Protein AF-0000000084582524 (afdb_homodimer)

Sequence (706 aa):
MPAQVPTTMRAAVYRPGHFNLAIENNFPVPEPGPGQVLLKVAACGVCHSDVLWLTNAMIDDRTYIFGHEVVGYPAKIGPDVKGIREGRLYSVHAITPCVQGTVALPLIEQAVGLGRNGGYAEYVLVEAPQLIPVPDGISPEVASVAADALTTAFNAVHNIAGIRPGTNKRVLIYGVGGLGHLALQIAKSYGATVFAVDYRRVARELAVKLGAERAFSLSEITSETSKAVPFTVDVVIDFVVNEQSFTLDKAMTRANADSFTTSPSKIVLTGASAENLPLNSSELITYKTHVLSTCYGSVDDMKSALQLLASGAVKPVVHTVPLEAVDQAINDLRASAIVGRRVVVPQLKQHHSMPAQVPTTMRAAVYRPGHFNLAIENNFPVPEPGPGQVLLKVAACGVCHSDVLWLTNAMIDDRTYIFGHEVVGYPAKIGPDVKGIREGRLYSVHAITPCVQGTVALPLIEQAVGLGRNGGYAEYVLVEAPQLIPVPDGISPEVASVAADALTTAFNAVHNIAGIRPGTNKRVLIYGVGGLGHLALQIAKSYGATVFAVDYRRVARELAVKLGAERAFSLSEITSETSKAVPFTVDVVIDFVVNEQSFTLDKAMTRANADSFTTSPSKIVLTGASAENLPLNSSELITYKTHVLSTCYGSVDDMKSALQLLASGAVKPVVHTVPLEAVDQAINDLRASAIVGRRVVVPQLKQHHS

Foldseek 3Di:
DLPDDDQFWWFFKDAFPALGTDTDGGHGDDDDEPQKFKWQWQKFWDDLVNNVVSVVPDGDHDMAGATQLTKGFTSDDYPPQPDHDGPFIWTFQFFAVPPPPPPPDDRQCVTARRVYHHRLIRMDMGGNVRTHTFDPPDHSQRLSCLNFQLLFLLCLQPPFQPQAAPDAFEEEEEDQAQNRLNNLLVNVRSPYQYEYEDQDPVSQVSSVVSPHPGYDYLVRQVVQLPDPDHAATQEYEHQADDQSVLVSRLSRQQPCLVDPPDQGREYEYEHDDPHDHDDDPVSCVNSVYYYHYDGGHDPVSSVVSSVCVVVVSGDFDEDEDESVCSRVVNVCVVVVNDHHIYMYGPPDDPPPD/DLPDDDQFWWFFKDAFPALGTDTDGGHGQDDDAPQKFKWQWQKFWDDLVNNVVSVVPDGDHDMAGATQLTKGFTSDDYPPQPDHDGPFIWTFQFFAVPPPPPPPDDRQCVTARRVYHHRLIRMDMDGNVRTHTFDPPDHSQRLSCLSFQLLFLLCLQPPFQPQAAPDAFEEEEEDQAQNRLNNLLVNVNSPYQYEYEDQDPVSQVSSVVSPHPGYDYLVRQVVQLPDPDHAATQEYEHQADDQSVLVSRLSRQQPCLVDPPDQGREYEYEHDDPHDHDDDPVSCVNSVYYYHYDGGHDPVSSVVSSVCVVVVSGDFDEDEDESVCSRVVNVCVVVVNDHHIYMYGPPDDPPPD

InterPro domains:
  IPR002328 Alcohol dehydrogenase, zinc-type, conserved site [PS00059] (67-81)
  IPR009056 Cytochrome c-like domain [PS51007] (30-153)
  IPR011032 GroES-like superfamily [SSF50129] (12-167)
  IPR013149 Alcohol dehydrogenase-like, C-terminal [PF00107] (178-310)
  IPR013154 Alcohol dehydrogenase-like, N-terminal [PF08240] (33-136)
  IPR020843 Enoylreductase domain [SM00829] (17-344)
  IPR036291 NAD(P)-binding domain superfamily [SSF51735] (138-315)

Secondary structure (DSSP, 8-state):
---PPPSEEEEEEE-TT-SS-EEEEEEEPPPP-TTEEEEEEEEEE--HHHHHHHTTSS-----EE---EEEEEEEEE-TT--S--TT--EEE-SS-TT----TTS-GGGGEETBEE--SSBSEEEEEGGGEEEPPTT--HHHHGGGGTHHHHHHIIIIIIS---TT---EEEEE--STTHHHHHHHHHHHT-EEEEE-SSHHHHHHHHHTT-SEEE-HHHHHHHHHSSS----SEEEESS-SHHHHHHHHHHT-GGGG-SSSPPEEEEE-S---SPP---HHHHHHHTEEEEE--S--HHHHHHHHHHHHHTS----EEEE-GGGHHHHHHHHHTT--SSEEEE-TTS-----/---PPPSEEEEEEE-TT-SS-EEEEEEEPPPP-TTEEEEEEEEEE--HHHHHHHTTSS-----EE---EEEEEEEEE-TT--S--TT--EEE-SS-TT----TTS-GGGGEETBEE--SSBSEEEEEGGGEEEPPTT--HHHHGGGGTHHHHHHIIIIIIS---TT---EEEEE--STTHHHHHHHHHHTT-EEEEE-SSHHHHHHHHHTT-SEEE-HHHHHHHHHSSS----SEEEESS-SHHHHHHHHHHT-GGGG-SSSPPEEEEE-S---SPP---HHHHHHHTEEEEE--S--HHHHHHHHHHHHHTS----EEEE-GGGHHHHHHHHHTT--SSEEEE-TTS-----

Solvent-accessible surface area (backbone atoms only — not comparable to full-atom values): 35518 Å² total; per-residue (Å²): 120,84,78,76,81,61,68,50,30,46,30,33,32,40,44,64,92,40,78,57,59,44,79,36,70,72,38,73,50,81,79,49,47,77,38,18,28,22,25,36,35,52,12,14,28,63,55,70,66,57,52,48,56,36,66,62,75,48,91,56,89,59,70,36,25,32,29,37,12,21,14,24,29,54,69,44,76,16,53,88,58,74,94,76,56,74,84,42,52,26,25,29,48,32,58,59,80,82,55,67,52,57,96,84,52,46,39,73,58,58,7,35,19,36,71,30,52,15,29,39,19,44,52,34,72,43,50,54,90,26,55,40,77,54,65,84,91,60,50,47,67,64,45,5,37,26,24,33,44,37,8,23,24,44,32,45,44,38,67,70,66,58,52,46,76,75,36,80,48,36,34,32,35,31,31,48,34,57,39,30,56,47,32,50,21,52,44,42,71,20,46,29,49,32,34,36,33,29,84,48,66,71,38,29,53,48,42,40,74,61,60,29,77,44,54,30,41,62,69,52,48,54,53,40,42,66,40,97,75,46,47,57,33,44,30,36,43,27,51,52,47,45,53,67,55,45,54,51,50,55,55,27,25,47,65,43,25,62,39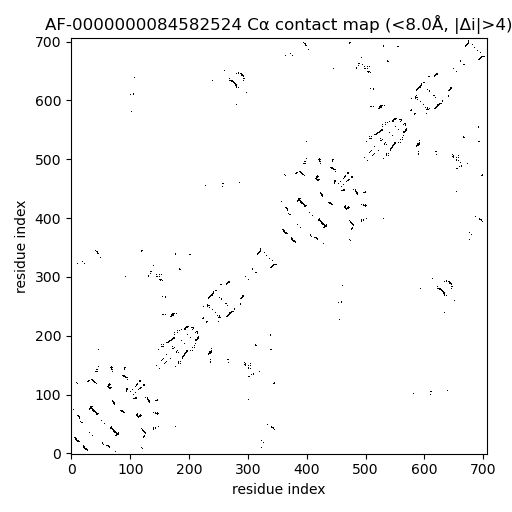,75,81,53,72,64,15,38,38,37,38,53,14,70,24,85,52,67,34,89,38,34,42,37,60,29,35,54,20,28,31,30,43,36,42,42,69,45,58,38,72,67,41,28,53,51,29,46,48,34,48,71,73,55,60,38,77,83,52,74,43,78,40,25,54,90,42,48,57,57,53,50,51,33,52,74,64,68,68,59,75,34,30,47,22,32,22,45,82,47,72,75,73,76,124,120,87,79,78,82,61,66,48,29,46,32,33,31,39,46,61,94,40,77,58,59,43,78,35,70,70,38,75,51,81,78,50,48,76,39,18,28,22,24,37,35,53,12,14,29,63,55,72,64,57,51,49,56,36,65,62,76,48,90,54,89,59,71,35,25,33,28,38,12,22,14,24,26,54,70,44,76,16,53,89,58,74,95,75,56,74,83,43,52,26,25,30,46,31,60,58,80,84,54,66,48,57,96,82,52,45,38,72,59,57,8,35,20,35,72,30,52,15,29,40,19,44,53,34,71,44,50,56,91,27,55,39,78,53,65,83,91,60,50,47,66,63,45,5,38,26,23,34,45,38,8,22,25,44,29,45,44,40,68,71,67,57,52,46,77,77,34,79,48,35,36,33,34,32,33,49,33,56,38,28,55,47,33,49,22,52,44,43,72,19,45,29,49,32,32,34,33,28,82,46,66,70,40,28,54,49,39,39,74,62,58,29,79,46,53,29,41,64,70,53,48,54,53,41,43,67,40,97,75,47,48,56,33,46,31,35,42,28,51,52,47,46,54,66,56,46,56,50,48,56,54,27,24,46,67,42,25,66,40,74,82,52,71,64,15,38,39,36,37,52,15,71,25,85,53,66,35,90,38,34,44,36,62,28,35,56,21,28,29,29,44,36,42,41,68,45,57,39,73,69,40,27,53,50,31,47,47,33,47,70,72,55,59,38,77,83,52,73,43,78,40,27,54,89,43,47,59,58,53,50,51,34,52,75,66,68,68,58,74,32,31,46,24,32,22,44,82,47,72,76,74,78,123

Organism: Pycnoporus cinnabarinus (NCBI:txid5643)

pLDDT: mean 91.73, std 12.26, range [32.84, 98.88]

Nearest PDB structures (foldseek):
  1llu-assembly1_A  TM=8.774E-01  e=6.018E-30  Pseudomonas aeruginosa
  6n7l-assembly2_H  TM=8.774E-01  e=7.231E-30  Elizabethkingia anophelis NUHP1
  1rjw-assembly1_D  TM=8.755E-01  e=2.046E-29  Geobacillus stearothermophilus
  4gkv-assembly1_C  TM=8.659E-01  e=1.541E-28  Escherichia coli K-12
  7vem-assembly1_B  TM=8.000E-01  e=8.860E-21  Phytophthora capsici LT1534

Radius of gyration: 29.4 Å; Cα contacts (8 Å, |Δi|>4): 1781; chains: 2; bounding box: 51×101×68 Å

Structure (mmCIF, N/CA/C/O backbone):
data_AF-0000000084582524-model_v1
#
loop_
_entity.id
_entity.type
_entity.pdbx_description
1 polymer 'Cytochrome c domain-containing protein'
#
loop_
_atom_site.group_PDB
_atom_site.id
_atom_site.type_symbol
_atom_site.label_atom_id
_atom_site.label_alt_id
_atom_site.label_comp_id
_atom_site.label_asym_id
_atom_site.label_entity_id
_atom_site.label_seq_id
_atom_site.pdbx_PDB_ins_code
_atom_site.Cartn_x
_atom_site.Cartn_y
_atom_site.Cartn_z
_atom_site.occupancy
_atom_site.B_iso_or_equiv
_atom_site.auth_seq_id
_atom_site.auth_comp_id
_atom_site.auth_asym_id
_atom_site.auth_atom_id
_atom_site.pdbx_PDB_model_num
ATOM 1 N N . MET A 1 1 ? -7.121 40.75 35.938 1 37 1 MET A N 1
ATOM 2 C CA . MET A 1 1 ? -8.406 40.375 35.344 1 37 1 MET A CA 1
ATOM 3 C C . MET A 1 1 ? -8.211 39.594 34.062 1 37 1 MET A C 1
ATOM 5 O O . MET A 1 1 ? -7.312 39.906 33.281 1 37 1 MET A O 1
ATOM 9 N N . PRO A 1 2 ? -8.641 38.281 34.062 1 50.59 2 PRO A N 1
ATOM 10 C CA . PRO A 1 2 ? -8.453 37.594 32.781 1 50.59 2 PRO A CA 1
ATOM 11 C C . PRO A 1 2 ? -8.82 38.469 31.594 1 50.59 2 PRO A C 1
ATOM 13 O O . PRO A 1 2 ? -9.742 39.281 31.672 1 50.59 2 PRO A O 1
ATOM 16 N N . ALA A 1 3 ? -7.812 38.938 30.875 1 61.31 3 ALA A N 1
ATOM 17 C CA . ALA A 1 3 ? -8.031 39.875 29.766 1 61.31 3 ALA A CA 1
ATOM 18 C C . ALA A 1 3 ? -9.344 39.562 29.047 1 61.31 3 ALA A C 1
ATOM 20 O O . ALA A 1 3 ? -9.672 38.406 28.812 1 61.31 3 ALA A O 1
ATOM 21 N N . GLN A 1 4 ? -10.266 40.438 29.062 1 84.44 4 GLN A N 1
ATOM 22 C CA . GLN A 1 4 ? -11.586 40.344 28.453 1 84.44 4 GLN A CA 1
ATOM 23 C C . GLN A 1 4 ? -11.492 40 26.969 1 84.44 4 GLN A C 1
ATOM 25 O O . GLN A 1 4 ? -10.695 40.594 26.25 1 84.44 4 GLN A O 1
ATOM 30 N N . VAL A 1 5 ? -12.117 38.906 26.531 1 93.56 5 VAL A N 1
ATOM 31 C CA . VAL A 1 5 ? -12.188 38.5 25.141 1 93.56 5 VAL A CA 1
ATOM 32 C C . VAL A 1 5 ? -12.922 39.594 24.328 1 93.56 5 VAL A C 1
ATOM 34 O O . VAL A 1 5 ? -14.047 39.969 24.656 1 93.56 5 VAL A O 1
ATOM 37 N N . PRO A 1 6 ? -12.266 40.156 23.391 1 96.06 6 PRO A N 1
ATOM 38 C CA . PRO A 1 6 ? -12.922 41.156 22.547 1 96.06 6 PRO A CA 1
ATOM 39 C C . PRO A 1 6 ? -14.07 40.594 21.734 1 96.06 6 PRO A C 1
ATOM 41 O O . PRO A 1 6 ? -14.227 39.375 21.641 1 96.06 6 PRO A O 1
ATOM 44 N N . THR A 1 7 ? -14.867 41.5 21.141 1 96.88 7 THR A N 1
ATOM 45 C CA . THR A 1 7 ? -16.016 41.062 20.328 1 96.88 7 THR A CA 1
ATOM 46 C C . THR A 1 7 ? -15.578 40.781 18.891 1 96.88 7 THR A C 1
ATOM 48 O O . THR A 1 7 ? -16.297 40.094 18.156 1 96.88 7 THR A O 1
ATOM 51 N N . THR A 1 8 ? -14.461 41.469 18.5 1 97.75 8 THR A N 1
ATOM 52 C CA . THR A 1 8 ? -13.914 41.219 17.172 1 97.75 8 THR A CA 1
ATOM 53 C C . THR A 1 8 ? -12.422 40.906 17.234 1 97.75 8 THR A C 1
ATOM 55 O O . THR A 1 8 ? -11.797 41.094 18.281 1 97.75 8 THR A O 1
ATOM 58 N N . MET A 1 9 ? -11.914 40.438 16.125 1 97.69 9 MET A N 1
ATOM 59 C CA . MET A 1 9 ? -10.508 40.031 16.062 1 97.69 9 MET A CA 1
ATOM 60 C C . MET A 1 9 ? -9.953 40.188 14.656 1 97.69 9 MET A C 1
ATOM 62 O O . MET A 1 9 ? -10.703 40.406 13.711 1 97.69 9 MET A O 1
ATOM 66 N N . ARG A 1 10 ? -8.617 40.125 14.578 1 97.25 10 ARG A N 1
ATOM 67 C CA . ARG A 1 10 ? -7.941 39.969 13.289 1 97.25 10 ARG A CA 1
ATOM 68 C C . ARG A 1 10 ? -7.965 38.5 12.844 1 97.25 10 ARG A C 1
ATOM 70 O O . ARG A 1 10 ? -7.801 37.594 13.664 1 97.25 10 ARG A O 1
ATOM 77 N N . ALA A 1 11 ? -8.219 38.312 11.555 1 98.12 11 ALA A N 1
ATOM 78 C CA . ALA A 1 11 ? -8.273 36.938 11.008 1 98.12 11 ALA A CA 1
ATOM 79 C C . ALA A 1 11 ? -7.895 36.938 9.531 1 98.12 11 ALA A C 1
ATOM 81 O O . ALA A 1 11 ? -8.117 37.906 8.82 1 98.12 11 ALA A O 1
ATOM 82 N N . ALA A 1 12 ? -7.211 35.938 9.102 1 98 12 ALA A N 1
ATOM 83 C CA . ALA A 1 12 ? -6.961 35.688 7.684 1 98 12 ALA A CA 1
ATOM 84 C C . ALA A 1 12 ? -8.031 34.781 7.082 1 98 12 ALA A C 1
ATOM 86 O O . ALA A 1 12 ? -8.062 33.594 7.352 1 98 12 ALA A O 1
ATOM 87 N N . VAL A 1 13 ? -8.852 35.344 6.184 1 96.75 13 VAL A N 1
ATOM 88 C CA . VAL A 1 13 ? -10.094 34.719 5.754 1 96.75 13 VAL A CA 1
ATOM 89 C C . VAL A 1 13 ? -9.961 34.25 4.301 1 96.75 13 VAL A C 1
ATOM 91 O O . VAL A 1 13 ? -9.531 35 3.438 1 96.75 13 VAL A O 1
ATOM 94 N N . TYR A 1 14 ? -10.297 32.969 4.133 1 93.88 14 TYR A N 1
ATOM 95 C CA . TYR A 1 14 ? -10.398 32.406 2.795 1 93.88 14 TYR A CA 1
ATOM 96 C C . TYR A 1 14 ? -11.734 32.75 2.15 1 93.88 14 TYR A C 1
ATOM 98 O O . TYR A 1 14 ? -12.789 32.594 2.766 1 93.88 14 TYR A O 1
ATOM 106 N N . ARG A 1 15 ? -11.688 33.25 0.995 1 88.94 15 ARG A N 1
ATOM 107 C CA . ARG A 1 15 ? -12.852 33.5 0.144 1 88.94 15 ARG A CA 1
ATOM 108 C C . ARG A 1 15 ? -12.703 32.781 -1.193 1 88.94 15 ARG A C 1
ATOM 110 O O . ARG A 1 15 ? -11.672 32.875 -1.856 1 88.94 15 ARG A O 1
ATOM 117 N N . PRO A 1 16 ? -13.781 32.062 -1.527 1 83.94 16 PRO A N 1
ATOM 118 C CA . PRO A 1 16 ? -13.695 31.281 -2.77 1 83.94 16 PRO A CA 1
ATOM 119 C C . PRO A 1 16 ? -13.266 32.125 -3.963 1 83.94 16 PRO A C 1
ATOM 121 O O . PRO A 1 16 ? -13.727 33.281 -4.109 1 83.94 16 PRO A O 1
ATOM 124 N N . GLY A 1 17 ? -12.344 31.547 -4.746 1 77.81 17 GLY A N 1
ATOM 125 C CA . GLY A 1 17 ? -11.93 32.188 -5.977 1 77.81 17 GLY A CA 1
ATOM 126 C C . GLY A 1 17 ? -10.711 33.094 -5.801 1 77.81 17 GLY A C 1
ATOM 127 O O . GLY A 1 17 ? -10.164 33.594 -6.777 1 77.81 17 GLY A O 1
ATOM 128 N N . HIS A 1 18 ? -10.273 33.281 -4.59 1 80.06 18 HIS A N 1
ATOM 129 C CA . HIS A 1 18 ? -9.117 34.125 -4.355 1 80.06 18 HIS A CA 1
ATOM 130 C C . HIS A 1 18 ? -7.859 33.281 -4.121 1 80.06 18 HIS A C 1
ATOM 132 O O . HIS A 1 18 ? -7.922 32.219 -3.527 1 80.06 18 HIS A O 1
ATOM 138 N N . PHE A 1 19 ? -6.738 33.875 -4.562 1 82.62 19 PHE A N 1
ATOM 139 C CA . PHE A 1 19 ? -5.457 33.188 -4.449 1 82.62 19 PHE A CA 1
ATOM 140 C C . PHE A 1 19 ? -4.758 33.531 -3.146 1 82.62 19 PHE A C 1
ATOM 142 O O . PHE A 1 19 ? -3.783 32.906 -2.756 1 82.62 19 PHE A O 1
ATOM 149 N N . ASN A 1 20 ? -5.262 34.562 -2.52 1 88.62 20 ASN A N 1
ATOM 150 C CA . ASN A 1 20 ? -4.723 35 -1.234 1 88.62 20 ASN A CA 1
ATOM 151 C C . ASN A 1 20 ? -5.816 35.094 -0.172 1 88.62 20 ASN A C 1
ATOM 153 O O . ASN A 1 20 ? -7.004 35.125 -0.498 1 88.62 20 ASN A O 1
ATOM 157 N N . LEU A 1 21 ? -5.348 35.062 1.057 1 94.06 21 LEU A N 1
ATOM 158 C CA . LEU A 1 21 ? -6.273 35.281 2.164 1 94.06 21 LEU A CA 1
ATOM 159 C C . LEU A 1 21 ? -6.539 36.75 2.373 1 94.06 21 LEU A C 1
ATOM 161 O O . LEU A 1 21 ? -5.688 37.594 2.066 1 94.06 21 LEU A O 1
ATOM 165 N N . ALA A 1 22 ? -7.707 37.062 2.82 1 94.56 22 ALA A N 1
ATOM 166 C CA . ALA A 1 22 ? -8.055 38.406 3.193 1 94.56 22 ALA A CA 1
ATOM 167 C C . ALA A 1 22 ? -7.844 38.656 4.688 1 94.56 22 ALA A C 1
ATOM 169 O O . ALA A 1 22 ? -8.469 37.969 5.52 1 94.56 22 ALA A O 1
ATOM 170 N N . ILE A 1 23 ? -7.008 39.562 5.008 1 95.31 23 ILE A N 1
ATOM 171 C CA . ILE A 1 23 ? -6.832 39.906 6.41 1 95.31 23 ILE A CA 1
ATOM 172 C C . ILE A 1 23 ? -7.965 40.844 6.852 1 95.31 23 ILE A C 1
ATOM 174 O O . ILE A 1 23 ? -8.07 41.969 6.375 1 95.31 23 ILE A O 1
ATOM 178 N N . GLU A 1 24 ? -8.75 40.344 7.73 1 96.62 24 GLU A N 1
ATOM 179 C CA . GLU A 1 24 ? -9.852 41.125 8.281 1 96.62 24 GLU A CA 1
ATOM 180 C C . GLU A 1 24 ? -9.555 41.562 9.711 1 96.62 24 GLU A C 1
ATOM 182 O O . GLU A 1 24 ? -9.109 40.75 10.539 1 96.62 24 GLU A O 1
ATOM 187 N N . ASN A 1 25 ? -9.883 42.781 10.008 1 95.81 25 ASN A N 1
ATOM 188 C CA . ASN A 1 25 ? -9.516 43.312 11.305 1 95.81 25 ASN A CA 1
ATOM 189 C C . ASN A 1 25 ? -10.68 43.281 12.289 1 95.81 25 ASN A C 1
ATOM 191 O O . ASN A 1 25 ? -10.492 43.438 13.492 1 95.81 25 ASN A O 1
ATOM 195 N N . ASN A 1 26 ? -11.844 43.062 11.766 1 97.38 26 ASN A N 1
ATOM 196 C CA . ASN A 1 26 ? -13.031 43.094 12.617 1 97.38 26 ASN A CA 1
ATOM 197 C C . ASN A 1 26 ? -13.875 41.844 12.43 1 97.38 26 ASN A C 1
ATOM 199 O O . ASN A 1 26 ? -15.102 41.938 12.289 1 97.38 26 ASN A O 1
ATOM 203 N N . PHE A 1 27 ? -13.219 40.75 12.391 1 97.44 27 PHE A N 1
ATOM 204 C CA . PHE A 1 27 ? -13.945 39.469 12.32 1 97.44 27 PHE A CA 1
ATOM 205 C C . PHE A 1 27 ? -14.578 39.125 13.664 1 97.44 27 PHE A C 1
ATOM 207 O O . PHE A 1 27 ? -13.938 39.281 14.711 1 97.44 27 PHE A O 1
ATOM 214 N N . PRO A 1 28 ? -15.805 38.719 13.727 1 97.88 28 PRO A N 1
ATOM 215 C CA . PRO A 1 28 ? -16.469 38.438 15 1 97.88 28 PRO A CA 1
ATOM 216 C C . PRO A 1 28 ? -15.805 37.312 15.773 1 97.88 28 PRO A C 1
ATOM 218 O O . PRO A 1 28 ? -15.422 36.281 15.18 1 97.88 28 PRO A O 1
ATOM 221 N N . VAL A 1 29 ? -15.641 37.469 17.031 1 98.06 29 VAL A N 1
ATOM 222 C CA . VAL A 1 29 ? -15.18 36.375 17.906 1 98.06 29 VAL A CA 1
ATOM 223 C C . VAL A 1 29 ? -16.359 35.531 18.359 1 98.06 29 VAL A C 1
ATOM 225 O O . VAL A 1 29 ? -17.344 36.062 18.906 1 98.06 29 VAL A O 1
ATOM 228 N N . PRO A 1 30 ? -16.312 34.281 18.156 1 97 30 PRO A N 1
ATOM 229 C CA . PRO A 1 30 ? -17.438 33.438 18.531 1 97 30 PRO A CA 1
ATOM 230 C C . PRO A 1 30 ? -17.516 33.188 20.047 1 97 30 PRO A C 1
ATOM 232 O O . PRO A 1 30 ? -16.516 33.344 20.75 1 97 30 PRO A O 1
ATOM 235 N N . GLU A 1 31 ? -18.719 32.875 20.484 1 96.69 31 GLU A N 1
ATOM 236 C CA . GLU A 1 31 ? -18.953 32.438 21.859 1 96.69 31 GLU A CA 1
ATOM 237 C C . GLU A 1 31 ? -19.031 30.922 21.938 1 96.69 31 GLU A C 1
ATOM 239 O O . GLU A 1 31 ? -19.734 30.281 21.156 1 96.69 31 GLU A O 1
ATOM 244 N N . PRO A 1 32 ? -18.344 30.344 22.891 1 97.25 32 PRO A N 1
ATOM 245 C CA . PRO A 1 32 ? -18.406 28.875 22.969 1 97.25 32 PRO A CA 1
ATOM 246 C C . PRO A 1 32 ? -19.734 28.375 23.531 1 97.25 32 PRO A C 1
ATOM 248 O O . PRO A 1 32 ? -20.203 28.859 24.547 1 97.25 32 PRO A O 1
ATOM 251 N N . GLY A 1 33 ? -20.328 27.453 22.812 1 96.62 33 GLY A N 1
ATOM 252 C CA . GLY A 1 33 ? -21.484 26.719 23.297 1 96.62 33 GLY A CA 1
ATOM 253 C C . GLY A 1 33 ? -21.094 25.5 24.125 1 96.62 33 GLY A C 1
ATOM 254 O O . GLY A 1 33 ? -19.938 25.344 24.516 1 96.62 33 GLY A O 1
ATOM 255 N N . PRO A 1 34 ? -22.156 24.625 24.391 1 95.88 34 PRO A N 1
ATOM 256 C CA . PRO A 1 34 ? -21.875 23.391 25.141 1 95.88 34 PRO A CA 1
ATOM 257 C C . PRO A 1 34 ? -20.812 22.531 24.469 1 95.88 34 PRO A C 1
ATOM 259 O O . PRO A 1 34 ? -20.891 22.266 23.266 1 95.88 34 PRO A O 1
ATOM 262 N N . GLY A 1 35 ? -19.797 22.203 25.281 1 95.38 35 GLY A N 1
ATOM 263 C CA . GLY A 1 35 ? -18.766 21.297 24.797 1 95.38 35 GLY A CA 1
ATOM 264 C C . GLY A 1 35 ? -17.672 22.016 24.016 1 95.38 35 GLY A C 1
ATOM 265 O O . GLY A 1 35 ? -16.703 21.391 23.578 1 95.38 35 GLY A O 1
ATOM 266 N N . GLN A 1 36 ? -17.781 23.312 23.922 1 96.62 36 GLN A N 1
ATOM 267 C CA . GLN A 1 36 ? -16.844 24.062 23.094 1 96.62 36 GLN A CA 1
ATOM 268 C C . GLN A 1 36 ? -15.914 24.922 23.953 1 96.62 36 GLN A C 1
ATOM 270 O O . GLN A 1 36 ? -16.234 25.219 25.109 1 96.62 36 GLN A O 1
ATOM 275 N N . VAL A 1 37 ? -14.789 25.234 23.438 1 97.56 37 VAL A N 1
ATOM 276 C CA . VAL A 1 37 ? -13.789 26.078 24.094 1 97.56 37 VAL A CA 1
ATOM 277 C C . VAL A 1 37 ? -13.273 27.125 23.109 1 97.56 37 VAL A C 1
ATOM 279 O O . VAL A 1 37 ? -12.938 26.812 21.969 1 97.56 37 VAL A O 1
ATOM 282 N N . LEU A 1 38 ? -13.305 28.344 23.516 1 98.06 38 LEU A N 1
ATOM 283 C CA . LEU A 1 38 ? -12.633 29.406 22.781 1 98.06 38 LEU A CA 1
ATOM 284 C C . LEU A 1 38 ? -11.164 29.5 23.172 1 98.06 38 LEU A C 1
ATOM 286 O O . LEU A 1 38 ? -10.844 29.734 24.344 1 98.06 38 LEU A O 1
ATOM 290 N N . LEU A 1 39 ? -10.328 29.312 22.25 1 98.25 39 LEU A N 1
ATOM 291 C CA . LEU A 1 39 ? -8.891 29.406 22.5 1 98.25 39 LEU A CA 1
ATOM 292 C C . LEU A 1 39 ? -8.352 30.766 22.047 1 98.25 39 LEU A C 1
ATOM 294 O O . LEU A 1 39 ? -8.742 31.281 21 1 98.25 39 LEU A O 1
ATOM 298 N N . LYS A 1 40 ? -7.539 31.328 22.875 1 98.5 40 LYS A N 1
ATOM 299 C CA . LYS A 1 40 ? -6.629 32.375 22.391 1 98.5 40 LYS A CA 1
ATOM 300 C C . LYS A 1 40 ? -5.43 31.75 21.672 1 98.5 40 LYS A C 1
ATOM 302 O O . LYS A 1 40 ? -4.605 31.078 22.297 1 98.5 40 LYS A O 1
ATOM 307 N N . VAL A 1 41 ? -5.344 31.984 20.422 1 98.69 41 VAL A N 1
ATOM 308 C CA . VAL A 1 41 ? -4.324 31.328 19.609 1 98.69 41 VAL A CA 1
ATOM 309 C C . VAL A 1 41 ? -2.943 31.859 19.984 1 98.69 41 VAL A C 1
ATOM 311 O O . VAL A 1 41 ? -2.715 33.062 19.969 1 98.69 41 VAL A O 1
ATOM 314 N N . ALA A 1 42 ? -2.09 30.969 20.328 1 98.62 42 ALA A N 1
ATOM 315 C CA . ALA A 1 42 ? -0.707 31.328 20.641 1 98.62 42 ALA A CA 1
ATOM 316 C C . ALA A 1 42 ? 0.178 31.203 19.406 1 98.62 42 ALA A C 1
ATOM 318 O O . ALA A 1 42 ? 1.075 32.031 19.188 1 98.62 42 ALA A O 1
ATOM 319 N N . ALA A 1 43 ? -0.058 30.203 18.625 1 98.75 43 ALA A N 1
ATOM 320 C CA . ALA A 1 43 ? 0.686 29.938 17.391 1 98.75 43 ALA A CA 1
ATOM 321 C C . ALA A 1 43 ? -0.108 29.031 16.453 1 98.75 43 ALA A C 1
ATOM 323 O O . ALA A 1 43 ? -0.998 28.297 16.891 1 98.75 43 ALA A O 1
ATOM 324 N N . CYS A 1 44 ? 0.159 29.094 15.195 1 98.75 44 CYS A N 1
ATOM 325 C CA . CYS A 1 44 ? -0.456 28.25 14.172 1 98.75 44 CYS A CA 1
ATOM 326 C C . CYS A 1 44 ? 0.502 28.016 13.008 1 98.75 44 CYS A C 1
ATOM 328 O O . CYS A 1 44 ? 0.891 28.953 12.32 1 98.75 44 CYS A O 1
ATOM 330 N N . GLY A 1 45 ? 0.819 26.75 12.773 1 98.06 45 GLY A N 1
ATOM 331 C CA . GLY A 1 45 ? 1.734 26.422 11.695 1 98.06 45 GLY A CA 1
ATOM 332 C C . GLY A 1 45 ? 1.142 26.672 10.32 1 98.06 45 GLY A C 1
ATOM 333 O O . GLY A 1 45 ? -0.08 26.656 10.148 1 98.06 45 GLY A O 1
ATOM 334 N N . VAL A 1 46 ? 2.033 26.953 9.336 1 97.06 46 VAL A N 1
ATOM 335 C CA . VAL A 1 46 ? 1.641 27.109 7.941 1 97.06 46 VAL A CA 1
ATOM 336 C C . VAL A 1 46 ? 1.956 25.844 7.16 1 97.06 46 VAL A C 1
ATOM 338 O O . VAL A 1 46 ? 3.088 25.359 7.188 1 97.06 46 VAL A O 1
ATOM 341 N N . CYS A 1 47 ? 0.991 25.312 6.496 1 93.69 47 CYS A N 1
ATOM 342 C CA . CYS A 1 47 ? 1.114 24.016 5.836 1 93.69 47 CYS A CA 1
ATOM 343 C C . CYS A 1 47 ? 0.937 24.156 4.328 1 93.69 47 CYS A C 1
ATOM 345 O O . CYS A 1 47 ? 0.168 25 3.863 1 93.69 47 CYS A O 1
ATOM 347 N N . HIS A 1 48 ? 1.611 23.328 3.607 1 91 48 HIS A N 1
ATOM 348 C CA . HIS A 1 48 ? 1.491 23.344 2.154 1 91 48 HIS A CA 1
ATOM 349 C C . HIS A 1 48 ? 0.07 23 1.714 1 91 48 HIS A C 1
ATOM 351 O O . HIS A 1 48 ? -0.331 23.328 0.595 1 91 48 HIS A O 1
ATOM 357 N N . SER A 1 49 ? -0.694 22.359 2.523 1 86.81 49 SER A N 1
ATOM 358 C CA . SER A 1 49 ? -2.102 22.141 2.209 1 86.81 49 SER A CA 1
ATOM 359 C C . SER A 1 49 ? -2.832 23.453 1.971 1 86.81 49 SER A C 1
ATOM 361 O O . SER A 1 49 ? -3.789 23.516 1.195 1 86.81 49 SER A O 1
ATOM 363 N N . ASP A 1 50 ? -2.377 24.484 2.598 1 88.94 50 ASP A N 1
ATOM 364 C CA . ASP A 1 50 ? -2.959 25.812 2.363 1 88.94 50 ASP A CA 1
ATOM 365 C C . ASP A 1 50 ? -2.77 26.234 0.912 1 88.94 50 ASP A C 1
ATOM 367 O O . ASP A 1 50 ? -3.674 26.812 0.31 1 88.94 50 ASP A O 1
ATOM 371 N N . VAL A 1 51 ? -1.597 25.922 0.396 1 86.88 51 VAL A N 1
ATOM 372 C CA . VAL A 1 51 ? -1.294 26.234 -0.995 1 86.88 51 VAL A CA 1
ATOM 373 C C . VAL A 1 51 ? -2.232 25.469 -1.918 1 86.88 51 VAL A C 1
ATOM 375 O O . VAL A 1 51 ? -2.795 26.031 -2.859 1 86.88 51 VAL A O 1
ATOM 378 N N . LEU A 1 52 ? -2.424 24.219 -1.591 1 81 52 LEU A N 1
ATOM 379 C CA . LEU A 1 52 ? -3.279 23.359 -2.404 1 81 52 LEU A CA 1
ATOM 380 C C . LEU A 1 52 ? -4.715 23.875 -2.408 1 81 52 LEU A C 1
ATOM 382 O O . LEU A 1 52 ? -5.367 23.891 -3.455 1 81 52 LEU A O 1
ATOM 386 N N . TRP A 1 53 ? -5.195 24.281 -1.285 1 81.69 53 TRP A N 1
ATOM 387 C CA . TRP A 1 53 ? -6.566 24.766 -1.161 1 81.69 53 TRP A CA 1
ATOM 388 C C . TRP A 1 53 ? -6.746 26.078 -1.907 1 81.69 53 TRP A C 1
ATOM 390 O O . TRP A 1 53 ? -7.812 26.344 -2.467 1 81.69 53 TRP A O 1
ATOM 400 N N . LEU A 1 54 ? -5.734 26.875 -1.967 1 86.06 54 LEU A N 1
ATOM 401 C CA . LEU A 1 54 ? -5.805 28.203 -2.568 1 86.06 54 LEU A CA 1
ATOM 402 C C . LEU A 1 54 ? -5.637 28.125 -4.082 1 86.06 54 LEU A C 1
ATOM 404 O O . LEU A 1 54 ? -5.973 29.078 -4.797 1 86.06 54 LEU A O 1
ATOM 408 N N . THR A 1 55 ? -5.043 27.109 -4.707 1 76.38 55 THR A N 1
ATOM 409 C CA . THR A 1 55 ? -4.82 27.016 -6.145 1 76.38 55 THR A CA 1
ATOM 410 C C . THR A 1 55 ? -6.004 26.344 -6.828 1 76.38 55 THR A C 1
ATOM 412 O O . THR A 1 55 ? -5.922 25.969 -8 1 76.38 55 THR A O 1
ATOM 415 N N . ASN A 1 56 ? -7.238 26.562 -6.371 1 61.53 56 ASN A N 1
ATOM 416 C CA . ASN A 1 56 ? -8.523 26.125 -6.914 1 61.53 56 ASN A CA 1
ATOM 417 C C . ASN A 1 56 ? -8.492 24.672 -7.348 1 61.53 56 ASN A C 1
ATOM 419 O O . ASN A 1 56 ? -9.195 24.281 -8.281 1 61.53 56 ASN A O 1
ATOM 423 N N . ALA A 1 57 ? -7.574 23.969 -6.977 1 58.09 57 ALA A N 1
ATOM 424 C CA . ALA A 1 57 ? -7.633 22.547 -7.328 1 58.09 57 ALA A CA 1
ATOM 425 C C . ALA A 1 57 ? -8.844 21.875 -6.691 1 58.09 57 ALA A C 1
ATOM 427 O O . ALA A 1 57 ? -9.391 20.906 -7.238 1 58.09 57 ALA A O 1
ATOM 428 N N . MET A 1 58 ? -9.273 22.406 -5.555 1 61.25 58 MET A N 1
ATOM 429 C CA . MET A 1 58 ? -10.484 21.922 -4.895 1 61.25 58 MET A CA 1
ATOM 430 C C . MET A 1 58 ? -11.539 23.016 -4.832 1 61.25 58 MET A C 1
ATOM 432 O O . MET A 1 58 ? -11.242 24.156 -4.477 1 61.25 58 MET A O 1
ATOM 436 N N . ILE A 1 59 ? -12.539 22.734 -5.367 1 65.19 59 ILE A N 1
ATOM 437 C CA . ILE A 1 59 ? -13.609 23.719 -5.332 1 65.19 59 ILE A CA 1
ATOM 438 C C . ILE A 1 59 ? -14.25 23.75 -3.943 1 65.19 59 ILE A C 1
ATOM 440 O O . ILE A 1 59 ? -14.844 22.766 -3.506 1 65.19 59 ILE A O 1
ATOM 444 N N . ASP A 1 60 ? -13.852 24.719 -3.125 1 77.88 60 ASP A N 1
ATOM 445 C CA . ASP A 1 60 ? -14.492 24.969 -1.836 1 77.88 60 ASP A CA 1
ATOM 446 C C . ASP A 1 60 ? -15.289 26.266 -1.854 1 77.88 60 ASP A C 1
ATOM 448 O O . ASP A 1 60 ? -14.711 27.344 -1.957 1 77.88 60 ASP A O 1
ATOM 452 N N . ASP A 1 61 ? -16.609 26.156 -1.702 1 82.5 61 ASP A N 1
ATOM 453 C CA . ASP A 1 61 ? -17.469 27.328 -1.821 1 82.5 61 ASP A CA 1
ATOM 454 C C . ASP A 1 61 ? -17.688 27.984 -0.463 1 82.5 61 ASP A C 1
ATOM 456 O O . ASP A 1 61 ? -18.391 28.984 -0.36 1 82.5 61 ASP A O 1
ATOM 460 N N . ARG A 1 62 ? -17.031 27.688 0.463 1 88.19 62 ARG A N 1
ATOM 461 C CA . ARG A 1 62 ? -17.188 28.219 1.813 1 88.19 62 ARG A CA 1
ATOM 462 C C . ARG A 1 62 ? -16.203 29.344 2.09 1 88.19 62 ARG A C 1
ATOM 464 O O . ARG A 1 62 ? -15.164 29.438 1.433 1 88.19 62 ARG A O 1
ATOM 471 N N . THR A 1 63 ? -16.578 30.125 3.035 1 92.62 63 THR A N 1
ATOM 472 C CA . THR A 1 63 ? -15.719 31.172 3.559 1 92.62 63 THR A CA 1
ATOM 473 C C . THR A 1 63 ? -15.383 30.922 5.027 1 92.62 63 THR A C 1
ATOM 475 O O . THR A 1 63 ? -16.281 30.797 5.855 1 92.62 63 THR A O 1
ATOM 478 N N . TYR A 1 64 ? -14.141 30.844 5.34 1 94.62 64 TYR A N 1
ATOM 479 C CA . TYR A 1 64 ? -13.734 30.562 6.715 1 94.62 64 TYR A CA 1
ATOM 480 C C . TYR A 1 64 ? -12.281 30.969 6.945 1 94.62 64 TYR A C 1
ATOM 482 O O . TYR A 1 64 ? -11.578 31.344 6.004 1 94.62 64 TYR A O 1
ATOM 490 N N . ILE A 1 65 ? -11.867 30.984 8.203 1 97.38 65 ILE A N 1
ATOM 491 C CA . ILE A 1 65 ? -10.5 31.328 8.602 1 97.38 65 ILE A CA 1
ATOM 492 C C . ILE A 1 65 ? -9.586 30.125 8.375 1 97.38 65 ILE A C 1
ATOM 494 O O . ILE A 1 65 ? -9.883 29.016 8.828 1 97.38 65 ILE A O 1
ATOM 498 N N . PHE A 1 66 ? -8.391 30.297 7.707 1 96.44 66 PHE A N 1
ATOM 499 C CA . PHE A 1 66 ? -7.43 29.219 7.453 1 96.44 66 PHE A CA 1
ATOM 500 C C . PHE A 1 66 ? -6.578 28.953 8.688 1 96.44 66 PHE A C 1
ATOM 502 O O . PHE A 1 66 ? -6.695 29.656 9.695 1 96.44 66 PHE A O 1
ATOM 509 N N . GLY A 1 67 ? -5.781 27.906 8.594 1 97.25 67 GLY A N 1
ATOM 510 C CA . GLY A 1 67 ? -4.84 27.547 9.641 1 97.25 67 GLY A CA 1
ATOM 511 C C . GLY A 1 67 ? -5.293 26.344 10.469 1 97.25 67 GLY A C 1
ATOM 512 O O . GLY A 1 67 ? -6.168 26.484 11.328 1 97.25 67 GLY A O 1
ATOM 513 N N . HIS A 1 68 ? -4.605 25.219 10.258 1 96.5 68 HIS A N 1
ATOM 514 C CA . HIS A 1 68 ? -5.113 24.031 10.93 1 96.5 68 HIS A CA 1
ATOM 515 C C . HIS A 1 68 ? -4.094 23.484 11.922 1 96.5 68 HIS A C 1
ATOM 517 O O . HIS A 1 68 ? -4.367 22.5 12.617 1 96.5 68 HIS A O 1
ATOM 523 N N . GLU A 1 69 ? -2.971 24.125 12.07 1 98 69 GLU A N 1
ATOM 524 C CA . GLU A 1 69 ? -1.97 23.703 13.047 1 98 69 GLU A CA 1
ATOM 525 C C . GLU A 1 69 ? -1.992 24.609 14.273 1 98 69 GLU A C 1
ATOM 527 O O . GLU A 1 69 ? -1.017 25.312 14.555 1 98 69 GLU A O 1
ATOM 532 N N . VAL A 1 70 ? -2.967 24.453 15.102 1 98.56 70 VAL A N 1
ATOM 533 C CA . VAL A 1 70 ? -3.299 25.453 16.109 1 98.56 70 VAL A CA 1
ATOM 534 C C . VAL A 1 70 ? -2.799 25 17.469 1 98.56 70 VAL A C 1
ATOM 536 O O . VAL A 1 70 ? -2.936 23.828 17.828 1 98.56 70 VAL A O 1
ATOM 539 N N . VAL A 1 71 ? -2.244 25.906 18.188 1 98.69 71 VAL A N 1
ATOM 540 C CA . VAL A 1 71 ? -1.977 25.781 19.625 1 98.69 71 VAL A CA 1
ATOM 541 C C . VAL A 1 71 ? -2.418 27.047 20.344 1 98.69 71 VAL A C 1
ATOM 543 O O . VAL A 1 71 ? -2.285 28.156 19.812 1 98.69 71 VAL A O 1
ATOM 546 N N . GLY A 1 72 ? -2.936 26.875 21.562 1 98.5 72 GLY A N 1
ATOM 547 C CA . GLY A 1 72 ? -3.396 28.062 22.25 1 98.5 72 GLY A CA 1
ATOM 548 C C . GLY A 1 72 ? -3.785 27.797 23.703 1 98.5 72 GLY A C 1
ATOM 549 O O . GLY A 1 72 ? -3.559 26.703 24.203 1 98.5 72 GLY A O 1
ATOM 550 N N . TYR A 1 73 ? -4.305 28.859 24.281 1 98.19 73 TYR A N 1
ATOM 551 C CA . TYR A 1 73 ? -4.766 28.828 25.656 1 98.19 73 TYR A CA 1
ATOM 552 C C . TYR A 1 73 ? -6.273 29.047 25.734 1 98.19 73 TYR A C 1
ATOM 554 O O . TYR A 1 73 ? -6.824 29.875 25.016 1 98.19 73 TYR A O 1
ATOM 562 N N . PRO A 1 74 ? -6.938 28.281 26.594 1 98.12 74 PRO A N 1
ATOM 563 C CA . PRO A 1 74 ? -8.367 28.562 26.766 1 98.12 74 PRO A CA 1
ATOM 564 C C . PRO A 1 74 ? -8.633 30 27.219 1 98.12 74 PRO A C 1
ATOM 566 O O . PRO A 1 74 ? -8.039 30.453 28.188 1 98.12 74 PRO A O 1
ATOM 569 N N . ALA A 1 75 ? -9.469 30.688 26.484 1 97.69 75 ALA A N 1
ATOM 570 C CA . ALA A 1 75 ? -9.883 32.031 26.828 1 97.69 75 ALA A CA 1
ATOM 571 C C . ALA A 1 75 ? -11.273 32.062 27.469 1 97.69 75 ALA A C 1
ATOM 573 O O . ALA A 1 75 ? -11.547 32.844 28.359 1 97.69 75 ALA A O 1
ATOM 574 N N . LYS A 1 76 ? -12.156 31.25 26.891 1 97 76 LYS A N 1
ATOM 575 C CA . LYS A 1 76 ? -13.492 31 27.422 1 97 76 LYS A CA 1
ATOM 576 C C . LYS A 1 76 ? -13.859 29.531 27.312 1 97 76 LYS A C 1
ATOM 578 O O . LYS A 1 76 ? -13.57 28.891 26.297 1 97 76 LYS A O 1
ATOM 583 N N . ILE A 1 77 ? -14.461 28.953 28.328 1 96.94 77 ILE A N 1
ATOM 584 C CA . ILE A 1 77 ? -14.867 27.562 28.375 1 96.94 77 ILE A CA 1
ATOM 585 C C . ILE A 1 77 ? -16.391 27.469 28.406 1 96.94 77 ILE A C 1
ATOM 587 O O . ILE A 1 77 ? -17.031 28.062 29.266 1 96.94 77 ILE A O 1
ATOM 591 N N . GLY A 1 78 ? -16.906 26.75 27.438 1 96.12 78 GLY A N 1
ATOM 592 C CA . GLY A 1 78 ? -18.359 26.594 27.375 1 96.12 78 GLY A CA 1
ATOM 593 C C . GLY A 1 78 ? -18.906 25.688 28.453 1 96.12 78 GLY A C 1
ATOM 594 O O . GLY A 1 78 ? -18.141 25.078 29.203 1 96.12 78 GLY A O 1
ATOM 595 N N . PRO A 1 79 ? -20.281 25.641 28.453 1 95.19 79 PRO A N 1
ATOM 596 C CA . PRO A 1 79 ? -20.906 24.766 29.453 1 95.19 79 PRO A CA 1
ATOM 597 C C . PRO A 1 79 ? -20.547 23.297 29.266 1 95.19 79 PRO A C 1
ATOM 599 O O . PRO A 1 79 ? -20.281 22.859 28.141 1 95.19 79 PRO A O 1
ATOM 602 N N . ASP A 1 80 ? -20.453 22.531 30.266 1 92.94 80 ASP A N 1
ATOM 603 C CA . ASP A 1 80 ? -20.344 21.078 30.312 1 92.94 80 ASP A CA 1
ATOM 604 C C . ASP A 1 80 ? -18.969 20.609 29.828 1 92.94 80 ASP A C 1
ATOM 606 O O . ASP A 1 80 ? -18.812 19.469 29.375 1 92.94 80 ASP A O 1
ATOM 610 N N . VAL A 1 81 ? -18.078 21.531 29.734 1 95.19 81 VAL A N 1
ATOM 611 C CA . VAL A 1 81 ? -16.703 21.156 29.406 1 95.19 81 VAL A CA 1
ATOM 612 C C . VAL A 1 81 ? -15.945 20.797 30.688 1 95.19 81 VAL A C 1
ATOM 614 O O . VAL A 1 81 ? -15.992 21.531 31.672 1 95.19 81 VAL A O 1
ATOM 617 N N . LYS A 1 82 ? -15.391 19.625 30.703 1 93.06 82 LYS A N 1
ATOM 618 C CA . LYS A 1 82 ? -14.609 19.172 31.844 1 93.06 82 LYS A CA 1
ATOM 619 C C . LYS A 1 82 ? -13.156 18.891 31.438 1 93.06 82 LYS A C 1
ATOM 621 O O . LYS A 1 82 ? -12.875 18.609 30.266 1 93.06 82 LYS A O 1
ATOM 626 N N . GLY A 1 83 ? -12.219 19.109 32.312 1 94.06 83 GLY A N 1
ATOM 627 C CA . GLY A 1 83 ? -10.844 18.672 32.125 1 94.06 83 GLY A CA 1
ATOM 628 C C . GLY A 1 83 ? -9.984 19.719 31.438 1 94.06 83 GLY A C 1
ATOM 629 O O . GLY A 1 83 ? -8.82 19.453 31.109 1 94.06 83 GLY A O 1
ATOM 630 N N . ILE A 1 84 ? -10.531 20.797 31.062 1 96.44 84 ILE A N 1
ATOM 631 C CA . ILE A 1 84 ? -9.781 21.875 30.422 1 96.44 84 ILE A CA 1
ATOM 632 C C . ILE A 1 84 ? -9.438 22.953 31.453 1 96.44 84 ILE A C 1
ATOM 634 O O . ILE A 1 84 ? -10.312 23.438 32.156 1 96.44 84 ILE A O 1
ATOM 638 N N . ARG A 1 85 ? -8.18 23.344 31.469 1 94.5 85 ARG A N 1
ATOM 639 C CA . ARG A 1 85 ? -7.699 24.281 32.469 1 94.5 85 ARG A CA 1
ATOM 640 C C . ARG A 1 85 ? -7.238 25.578 31.812 1 94.5 85 ARG A C 1
ATOM 642 O O . ARG A 1 85 ? -6.461 25.562 30.859 1 94.5 85 ARG A O 1
ATOM 649 N N . GLU A 1 86 ? -7.605 26.641 32.406 1 92.56 86 GLU A N 1
ATOM 650 C CA . GLU A 1 86 ? -7.078 27.938 32 1 92.56 86 GLU A CA 1
ATOM 651 C C . GLU A 1 86 ? -5.586 28.047 32.312 1 92.56 86 GLU A C 1
ATOM 653 O O . GLU A 1 86 ? -5.113 27.547 33.312 1 92.56 86 GLU A O 1
ATOM 658 N N . GLY A 1 87 ? -4.871 28.656 31.406 1 94.44 87 GLY A N 1
ATOM 659 C CA . GLY A 1 87 ? -3.445 28.844 31.609 1 94.44 87 GLY A CA 1
ATOM 660 C C . GLY A 1 87 ? -2.604 27.734 31.031 1 94.44 87 GLY A C 1
ATOM 661 O O . GLY A 1 87 ? -1.39 27.875 30.875 1 94.44 87 GLY A O 1
ATOM 662 N N . ARG A 1 88 ? -3.252 26.672 30.734 1 96.88 88 ARG A N 1
ATOM 663 C CA . ARG A 1 88 ? -2.539 25.547 30.141 1 96.88 88 ARG A CA 1
ATOM 664 C C . ARG A 1 88 ? -2.525 25.656 28.625 1 96.88 88 ARG A C 1
ATOM 666 O O . ARG A 1 88 ? -3.521 26.047 28.016 1 96.88 88 ARG A O 1
ATOM 673 N N . LEU A 1 89 ? -1.381 25.266 28.047 1 98.5 89 LEU A N 1
ATOM 674 C CA . LEU A 1 89 ? -1.247 25.266 26.594 1 98.5 89 LEU A CA 1
ATOM 675 C C . LEU A 1 89 ? -1.808 23.984 26 1 98.5 89 LEU A C 1
ATOM 677 O O . LEU A 1 89 ? -1.532 22.891 26.5 1 98.5 89 LEU A O 1
ATOM 681 N N . TYR A 1 90 ? 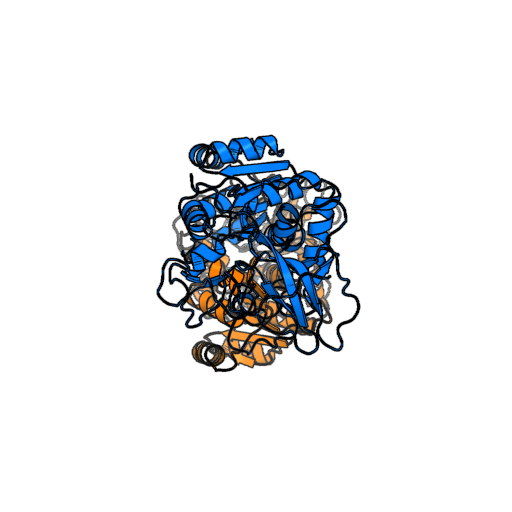-2.652 24.094 24.938 1 98.69 90 TYR A N 1
ATOM 682 C CA . TYR A 1 90 ? -3.217 22.938 24.25 1 98.69 90 TYR A CA 1
ATOM 683 C C . TYR A 1 90 ? -2.896 22.984 22.766 1 98.69 90 TYR A C 1
ATOM 685 O O . TYR A 1 90 ? -2.916 24.047 22.141 1 98.69 90 TYR A O 1
ATOM 693 N N . SER A 1 91 ? -2.498 21.859 22.219 1 98.62 91 SER A N 1
ATOM 694 C CA . SER A 1 91 ? -2.484 21.656 20.766 1 98.62 91 SER A CA 1
ATOM 695 C C . SER A 1 91 ? -3.824 21.125 20.281 1 98.62 91 SER A C 1
ATOM 697 O O . SER A 1 91 ? -4.457 20.297 20.953 1 98.62 91 SER A O 1
ATOM 699 N N . VAL A 1 92 ? -4.258 21.516 19.094 1 97.94 92 VAL A N 1
ATOM 700 C CA . VAL A 1 92 ? -5.602 21.203 18.625 1 97.94 92 VAL A CA 1
ATOM 701 C C . VAL A 1 92 ? -5.535 20.094 17.578 1 97.94 92 VAL A C 1
ATOM 703 O O . VAL A 1 92 ? -4.875 20.25 16.547 1 97.94 92 VAL A O 1
ATOM 706 N N . HIS A 1 93 ? -6.145 19 17.828 1 96 93 HIS A N 1
ATOM 707 C CA . HIS A 1 93 ? -6.398 18.031 16.75 1 96 93 HIS A CA 1
ATOM 708 C C . HIS A 1 93 ? -7.445 18.562 15.781 1 96 93 HIS A C 1
ATOM 710 O O . HIS A 1 93 ? -8.586 18.828 16.172 1 96 93 HIS A O 1
ATOM 716 N N . ALA A 1 94 ? -7.117 18.703 14.578 1 91.12 94 ALA A N 1
ATOM 717 C CA . ALA A 1 94 ? -7.891 19.5 13.625 1 91.12 94 ALA A CA 1
ATOM 718 C C . ALA A 1 94 ? -9.219 18.812 13.297 1 91.12 94 ALA A C 1
ATOM 720 O O . ALA A 1 94 ? -10.172 19.469 12.867 1 91.12 94 ALA A O 1
ATOM 721 N N . ILE A 1 95 ? -9.242 17.469 13.445 1 82.62 95 ILE A N 1
ATOM 722 C CA . ILE A 1 95 ? -10.438 16.734 13.062 1 82.62 95 ILE A CA 1
ATOM 723 C C . ILE A 1 95 ? -11.469 16.781 14.18 1 82.62 95 ILE A C 1
ATOM 725 O O . ILE A 1 95 ? -11.141 16.531 15.344 1 82.62 95 ILE A O 1
ATOM 729 N N . THR A 1 96 ? -12.641 17.125 13.836 1 65.19 96 THR A N 1
ATOM 730 C CA . THR A 1 96 ? -13.734 17.188 14.789 1 65.19 96 THR A CA 1
ATOM 731 C C . THR A 1 96 ? -14.414 15.82 14.914 1 65.19 96 THR A C 1
ATOM 733 O O . THR A 1 96 ? -14.898 15.273 13.922 1 65.19 96 THR A O 1
ATOM 736 N N . PRO A 1 97 ? -14.203 15.117 16.062 1 56.66 97 PRO A N 1
ATOM 737 C CA . PRO A 1 97 ? -14.758 13.766 16.234 1 56.66 97 PRO A CA 1
ATOM 738 C C . PRO A 1 97 ? -16.234 13.68 15.859 1 56.66 97 PRO A C 1
ATOM 740 O O . PRO A 1 97 ? -16.672 12.656 15.344 1 56.66 97 PRO A O 1
ATOM 743 N N . CYS A 1 98 ? -17.094 14.508 16.5 1 48.28 98 CYS A N 1
ATOM 744 C CA . CYS A 1 98 ? -18.531 14.336 16.484 1 48.28 98 CYS A CA 1
ATOM 745 C C . CYS A 1 98 ? -19.094 14.633 15.094 1 48.28 98 CYS A C 1
ATOM 747 O O . CYS A 1 98 ? -20.312 14.562 14.891 1 48.28 98 CYS A O 1
ATOM 749 N N . VAL A 1 99 ? -18.266 15.117 14.32 1 47.28 99 VAL A N 1
ATOM 750 C CA . VAL A 1 99 ? -18.922 15.469 13.07 1 47.28 99 VAL A CA 1
ATOM 751 C C . VAL A 1 99 ? -19.188 14.211 12.25 1 47.28 99 VAL A C 1
ATOM 753 O O . VAL A 1 99 ? -18.266 13.445 11.961 1 47.28 99 VAL A O 1
ATOM 756 N N . GLN A 1 100 ? -20.297 13.617 12.539 1 43.28 100 GLN A N 1
ATOM 757 C CA . GLN A 1 100 ? -20.734 12.57 11.617 1 43.28 100 GLN A CA 1
ATOM 758 C C . GLN A 1 100 ? -20.531 13.008 10.172 1 43.28 100 GLN A C 1
ATOM 760 O O . GLN A 1 100 ? -21 14.078 9.766 1 43.28 100 GLN A O 1
ATOM 765 N N . GLY A 1 101 ? -19.359 12.914 9.734 1 44 101 GLY A N 1
ATOM 766 C CA . GLY A 1 101 ? -19.188 13.281 8.344 1 44 101 GLY A CA 1
ATOM 767 C C . GLY A 1 101 ? -20.469 13.133 7.523 1 44 101 GLY A C 1
ATOM 768 O O . GLY A 1 101 ? -21.219 12.18 7.715 1 44 101 GLY A O 1
ATOM 769 N N . THR A 1 102 ? -21.125 14.227 7.395 1 38.56 102 THR A N 1
ATOM 770 C CA . THR A 1 102 ? -22.094 13.992 6.328 1 38.56 102 THR A CA 1
ATOM 771 C C . THR A 1 102 ? -21.469 13.172 5.203 1 38.56 102 THR A C 1
ATOM 773 O O . THR A 1 102 ? -20.281 13.281 4.941 1 38.56 102 THR A O 1
ATOM 776 N N . VAL A 1 103 ? -22.047 12.031 4.859 1 43.59 103 VAL A N 1
ATOM 777 C CA . VAL A 1 103 ? -21.75 11.031 3.836 1 43.59 103 VAL A CA 1
ATOM 778 C C . VAL A 1 103 ? -21 11.68 2.68 1 43.59 103 VAL A C 1
ATOM 780 O O . VAL A 1 103 ? -20.297 11 1.93 1 43.59 103 VAL A O 1
ATOM 783 N N . ALA A 1 104 ? -20.938 13.258 2.699 1 53.41 104 ALA A N 1
ATOM 784 C CA . ALA A 1 104 ? -20.594 13.734 1.361 1 53.41 104 ALA A CA 1
ATOM 785 C C . ALA A 1 104 ? -19.141 14.211 1.298 1 53.41 104 ALA A C 1
ATOM 787 O O . ALA A 1 104 ? -18.516 14.172 0.238 1 53.41 104 ALA A O 1
ATOM 788 N N . LEU A 1 105 ? -18.562 14.703 2.518 1 61.81 105 LEU A N 1
ATOM 789 C CA . LEU A 1 105 ? -17.219 15.227 2.34 1 61.81 105 LEU A CA 1
ATOM 790 C C . LEU A 1 105 ? -16.234 14.5 3.24 1 61.81 105 LEU A C 1
ATOM 792 O O . LEU A 1 105 ? -16.531 14.203 4.395 1 61.81 105 LEU A O 1
ATOM 796 N N . PRO A 1 106 ? -15.086 14.305 2.73 1 69.88 106 PRO A N 1
ATOM 797 C CA . PRO A 1 106 ? -14.031 13.711 3.559 1 69.88 106 PRO A CA 1
ATOM 798 C C . PRO A 1 106 ? -13.734 14.539 4.812 1 69.88 106 PRO A C 1
ATOM 800 O O . PRO A 1 106 ? -13.883 15.766 4.797 1 69.88 106 PRO A O 1
ATOM 803 N N . LEU A 1 107 ? -13.445 13.945 5.863 1 69.12 107 LEU A N 1
ATOM 804 C CA . LEU A 1 107 ? -13.211 14.562 7.168 1 69.12 107 LEU A CA 1
ATOM 805 C C . LEU A 1 107 ? -12.188 15.688 7.059 1 69.12 107 LEU A C 1
ATOM 807 O O . LEU A 1 107 ? -12.336 16.734 7.695 1 69.12 107 LEU A O 1
ATOM 811 N N . ILE A 1 108 ? -11.266 15.508 6.281 1 71.88 108 ILE A N 1
ATOM 812 C CA . ILE A 1 108 ? -10.172 16.469 6.18 1 71.88 108 ILE A CA 1
ATOM 813 C C . ILE A 1 108 ? -10.703 17.797 5.621 1 71.88 108 ILE A C 1
ATOM 815 O O . ILE A 1 108 ? -10.164 18.859 5.922 1 71.88 108 ILE A O 1
ATOM 819 N N . GLU A 1 109 ? -11.836 17.719 4.953 1 74.69 109 GLU A N 1
ATOM 820 C CA . GLU A 1 109 ? -12.414 18.922 4.352 1 74.69 109 GLU A CA 1
ATOM 821 C C . GLU A 1 109 ? -13.391 19.609 5.309 1 74.69 109 GLU A C 1
ATOM 823 O O . GLU A 1 109 ? -13.953 20.656 4.984 1 74.69 109 GLU A O 1
ATOM 828 N N . GLN A 1 110 ? -13.461 19.062 6.496 1 79.62 110 GLN A N 1
ATOM 829 C CA . GLN A 1 110 ? -14.32 19.625 7.531 1 79.62 110 GLN A CA 1
ATOM 830 C C . GLN A 1 110 ? -13.539 19.891 8.812 1 79.62 110 GLN A C 1
ATOM 832 O O . GLN A 1 110 ? -14.117 19.922 9.906 1 79.62 110 GLN A O 1
ATOM 837 N N . ALA A 1 111 ? -12.32 20.141 8.648 1 87.81 111 ALA A N 1
ATOM 838 C CA . ALA A 1 111 ? -11.43 20.297 9.797 1 87.81 111 ALA A CA 1
ATOM 839 C C . ALA A 1 111 ? -11.266 21.766 10.172 1 87.81 111 ALA A C 1
ATOM 841 O O . ALA A 1 111 ? -11.586 22.656 9.383 1 87.81 111 ALA A O 1
ATOM 842 N N . VAL A 1 112 ? -10.797 21.938 11.383 1 93.06 112 VAL A N 1
ATOM 843 C CA . VAL A 1 112 ? -10.383 23.266 11.805 1 93.06 112 VAL A CA 1
ATOM 844 C C . VAL A 1 112 ? -9.344 23.828 10.836 1 93.06 112 VAL A C 1
ATOM 846 O O . VAL A 1 112 ? -8.328 23.188 10.57 1 93.06 112 VAL A O 1
ATOM 849 N N . GLY A 1 113 ? -9.656 24.953 10.227 1 94.06 113 GLY A N 1
ATOM 850 C CA . GLY A 1 113 ? -8.711 25.594 9.328 1 94.06 113 GLY A CA 1
ATOM 851 C C . GLY A 1 113 ? -8.758 25.047 7.918 1 94.06 113 GLY A C 1
ATOM 852 O O . GLY A 1 113 ? -8.055 25.531 7.031 1 94.06 113 GLY A O 1
ATOM 853 N N . LEU A 1 114 ? -9.477 23.969 7.707 1 88.5 114 LEU A N 1
ATOM 854 C CA . LEU A 1 114 ? -9.703 23.344 6.406 1 88.5 114 LEU A CA 1
ATOM 855 C C . LEU A 1 114 ? -11.18 23.047 6.203 1 88.5 114 LEU A C 1
ATOM 857 O O . LEU A 1 114 ? -11.562 21.875 6.043 1 88.5 114 LEU A O 1
ATOM 861 N N . GLY A 1 115 ? -12.016 24 6.188 1 87.44 115 GLY A N 1
ATOM 862 C CA . GLY A 1 115 ? -13.461 23.875 6.055 1 87.44 115 GLY A CA 1
ATOM 863 C C . GLY A 1 115 ? -14.227 24.547 7.184 1 87.44 115 GLY A C 1
ATOM 864 O O . GLY A 1 115 ? -15.391 24.906 7.023 1 87.44 115 GLY A O 1
ATOM 865 N N . ARG A 1 116 ? -13.586 24.703 8.328 1 92.06 116 ARG A N 1
ATOM 866 C CA . ARG A 1 116 ? -14.078 25.453 9.477 1 92.06 116 ARG A CA 1
ATOM 867 C C . ARG A 1 116 ? -13.086 26.531 9.891 1 92.06 116 ARG A C 1
ATOM 869 O O . ARG A 1 116 ? -11.922 26.5 9.484 1 92.06 116 ARG A O 1
ATOM 876 N N . ASN A 1 117 ? -13.531 27.438 10.711 1 96.38 117 ASN A N 1
ATOM 877 C CA . ASN A 1 117 ? -12.633 28.5 11.133 1 96.38 117 ASN A CA 1
ATOM 878 C C . ASN A 1 117 ? -11.422 27.953 11.875 1 96.38 117 ASN A C 1
ATOM 880 O O . ASN A 1 117 ? -11.562 27.125 12.766 1 96.38 117 ASN A O 1
ATOM 884 N N . GLY A 1 118 ? -10.234 28.594 11.484 1 97.81 118 GLY A N 1
ATOM 885 C CA . GLY A 1 118 ? -9 28.016 12.008 1 97.81 118 GLY A CA 1
ATOM 886 C C . GLY A 1 118 ? -8.156 29.016 12.773 1 97.81 118 GLY A C 1
ATOM 887 O O . GLY A 1 118 ? -8.688 29.922 13.422 1 97.81 118 GLY A O 1
ATOM 888 N N . GLY A 1 119 ? -6.859 28.781 12.734 1 98.44 119 GLY A N 1
ATOM 889 C CA . GLY A 1 119 ? -5.977 29.406 13.695 1 98.44 119 GLY A CA 1
ATOM 890 C C . GLY A 1 119 ? -5.238 30.609 13.141 1 98.44 119 GLY A C 1
ATOM 891 O O . GLY A 1 119 ? -4.48 31.266 13.852 1 98.44 119 GLY A O 1
ATOM 892 N N . TYR A 1 120 ? -5.426 30.922 11.82 1 98.5 120 TYR A N 1
ATOM 893 C CA . TYR A 1 120 ? -4.898 32.188 11.359 1 98.5 120 TYR A CA 1
ATOM 894 C C . TYR A 1 120 ? -5.754 33.344 11.852 1 98.5 120 TYR A C 1
ATOM 896 O O . TYR A 1 120 ? -6.316 34.094 11.055 1 98.5 120 TYR A O 1
ATOM 904 N N . ALA A 1 121 ? -5.859 33.469 13.164 1 98.56 121 ALA A N 1
ATOM 905 C CA . ALA A 1 121 ? -6.676 34.438 13.898 1 98.56 121 ALA A CA 1
ATOM 906 C C . ALA A 1 121 ? -6.203 34.562 15.344 1 98.56 121 ALA A C 1
ATOM 908 O O . ALA A 1 121 ? -5.316 33.812 15.781 1 98.56 121 ALA A O 1
ATOM 909 N N . GLU A 1 122 ? -6.77 35.5 16 1 98.31 122 GLU A N 1
ATOM 910 C CA . GLU A 1 122 ? -6.398 35.719 17.406 1 98.31 122 GLU A CA 1
ATOM 911 C C . GLU A 1 122 ? -7.117 34.719 18.312 1 98.31 122 GLU A C 1
ATOM 913 O O . GLU A 1 122 ? -6.605 34.375 19.375 1 98.31 122 GLU A O 1
ATOM 918 N N . TYR A 1 123 ? -8.328 34.281 17.891 1 98.25 123 TYR A N 1
ATOM 919 C CA . TYR A 1 123 ? -9.117 33.312 18.625 1 98.25 123 TYR A CA 1
ATOM 920 C C . TYR A 1 123 ? -9.68 32.25 17.703 1 98.25 123 TYR A C 1
ATOM 922 O O . TYR A 1 123 ? -9.938 32.5 16.531 1 98.25 123 TYR A O 1
ATOM 930 N N . VAL A 1 124 ? -9.93 31.047 18.234 1 98.31 124 VAL A N 1
ATOM 931 C CA . VAL A 1 124 ? -10.531 29.953 17.469 1 98.31 124 VAL A CA 1
ATOM 932 C C . VAL A 1 124 ? -11.438 29.125 18.375 1 98.31 124 VAL A C 1
ATOM 934 O O . VAL A 1 124 ? -11.109 28.875 19.531 1 98.31 124 VAL A O 1
ATOM 937 N N . LEU A 1 125 ? -12.555 28.766 17.844 1 97.5 125 LEU A N 1
ATOM 938 C CA . LEU A 1 125 ? -13.516 27.938 18.547 1 97.5 125 LEU A CA 1
ATOM 939 C C . LEU A 1 125 ? -13.289 26.453 18.219 1 97.5 125 LEU A C 1
ATOM 941 O O . LEU A 1 125 ? -13.25 26.078 17.047 1 97.5 125 LEU A O 1
ATOM 945 N N . VAL A 1 126 ? -13.133 25.594 19.25 1 96.69 126 VAL A N 1
ATOM 946 C CA . VAL A 1 126 ? -12.906 24.172 19.031 1 96.69 126 VAL A CA 1
ATOM 947 C C . VAL A 1 126 ? -13.758 23.359 20.016 1 96.69 126 VAL A C 1
ATOM 949 O O . VAL A 1 126 ? -14.352 23.922 20.938 1 96.69 126 VAL A O 1
ATOM 952 N N . GLU A 1 127 ? -13.852 22.078 19.75 1 94.94 127 GLU A N 1
ATOM 953 C CA . GLU A 1 127 ? -14.492 21.156 20.688 1 94.94 127 GLU A CA 1
ATOM 954 C C . GLU A 1 127 ? -13.492 20.641 21.703 1 94.94 127 GLU A C 1
ATOM 956 O O . GLU A 1 127 ? -12.336 20.391 21.375 1 94.94 127 GLU A O 1
ATOM 961 N N . ALA A 1 128 ? -13.938 20.406 22.906 1 95.5 128 ALA A N 1
ATOM 962 C CA . ALA A 1 128 ? -13.07 20.047 24.016 1 95.5 128 ALA A CA 1
ATOM 963 C C . ALA A 1 128 ? -12.242 18.797 23.703 1 95.5 128 ALA A C 1
ATOM 965 O O . ALA A 1 128 ? -11.055 18.75 24 1 95.5 128 ALA A O 1
ATOM 966 N N . PRO A 1 129 ? -12.805 17.781 23 1 93.12 129 PRO A N 1
ATOM 967 C CA . PRO A 1 129 ? -12.031 16.562 22.734 1 93.12 129 PRO A CA 1
ATOM 968 C C . PRO A 1 129 ? -10.867 16.797 21.781 1 93.12 129 PRO A C 1
ATOM 970 O O . PRO A 1 129 ? -9.984 15.945 21.656 1 93.12 129 PRO A O 1
ATOM 973 N N . GLN A 1 130 ? -10.844 17.922 21.094 1 95.25 130 GLN A N 1
ATOM 974 C CA . GLN A 1 130 ? -9.773 18.234 20.156 1 95.25 130 GLN A CA 1
ATOM 975 C C . GLN A 1 130 ? -8.539 18.734 20.875 1 95.25 130 GLN A C 1
ATOM 977 O O . GLN A 1 130 ? -7.461 18.844 20.281 1 95.25 130 GLN A O 1
ATOM 982 N N . LEU A 1 131 ? -8.711 19.078 22.125 1 97.19 131 LEU A N 1
ATOM 983 C CA . LEU A 1 131 ? -7.645 19.75 22.875 1 97.19 131 LEU A CA 1
ATOM 984 C C . LEU A 1 131 ? -6.719 18.719 23.516 1 97.19 131 LEU A C 1
ATOM 986 O O . LEU A 1 131 ? -7.141 17.969 24.391 1 97.19 131 LEU A O 1
ATOM 990 N N . ILE A 1 132 ? -5.473 18.719 23.094 1 97.88 132 ILE A N 1
ATOM 991 C CA . ILE A 1 132 ? -4.445 17.844 23.656 1 97.88 132 ILE A CA 1
ATOM 992 C C . ILE A 1 132 ? -3.449 18.672 24.469 1 97.88 132 ILE A C 1
ATOM 994 O O . ILE A 1 132 ? -2.797 19.562 23.922 1 97.88 132 ILE A O 1
ATOM 998 N N . PRO A 1 133 ? -3.309 18.375 25.719 1 98.25 133 PRO A N 1
ATOM 999 C CA . PRO A 1 133 ? -2.387 19.172 26.531 1 98.25 133 PRO A CA 1
ATOM 1000 C C . PRO A 1 133 ? -0.94 19.078 26.062 1 98.25 133 PRO A C 1
ATOM 1002 O O . PRO A 1 133 ? -0.462 17.984 25.766 1 98.25 133 PRO A O 1
ATOM 1005 N N . VAL A 1 134 ? -0.291 20.203 26.031 1 98.69 134 VAL A N 1
ATOM 1006 C CA . VAL A 1 134 ? 1.114 20.25 25.641 1 98.69 134 VAL A CA 1
ATOM 1007 C C . VAL A 1 134 ? 1.998 20.016 26.859 1 98.69 134 VAL A C 1
ATOM 1009 O O . VAL A 1 134 ? 1.788 20.625 27.906 1 98.69 134 VAL A O 1
ATOM 1012 N N . PRO A 1 135 ? 2.926 19.109 26.75 1 98.12 135 PRO A N 1
ATOM 1013 C CA . PRO A 1 135 ? 3.863 18.938 27.859 1 98.12 135 PRO A CA 1
ATOM 1014 C C . PRO A 1 135 ? 4.57 20.234 28.25 1 98.12 135 PRO A C 1
ATOM 1016 O O . PRO A 1 135 ? 4.785 21.109 27.406 1 98.12 135 PRO A O 1
ATOM 1019 N N . ASP A 1 136 ? 4.984 20.312 29.453 1 95.69 136 ASP A N 1
ATOM 1020 C CA . ASP A 1 136 ? 5.656 21.5 29.969 1 95.69 136 ASP A CA 1
ATOM 1021 C C . ASP A 1 136 ? 6.992 21.734 29.266 1 95.69 136 ASP A C 1
ATOM 1023 O O . ASP A 1 136 ? 7.656 20.766 28.859 1 95.69 136 ASP A O 1
ATOM 1027 N N . GLY A 1 137 ? 7.281 22.969 29.031 1 95.88 137 GLY A N 1
ATOM 1028 C CA . GLY A 1 137 ? 8.602 23.312 28.516 1 95.88 137 GLY A CA 1
ATOM 1029 C C . GLY A 1 137 ? 8.641 23.453 27.016 1 95.88 137 GLY A C 1
ATOM 1030 O O . GLY A 1 137 ? 9.656 23.875 26.453 1 95.88 137 GLY A O 1
ATOM 1031 N N . ILE A 1 138 ? 7.574 23.156 26.359 1 97.88 138 ILE A N 1
ATOM 1032 C CA . ILE A 1 138 ? 7.52 23.297 24.906 1 97.88 138 ILE A CA 1
ATOM 1033 C C . ILE A 1 138 ? 6.906 24.641 24.531 1 97.88 138 ILE A C 1
ATOM 1035 O O . ILE A 1 138 ? 5.832 25 25.031 1 97.88 138 ILE A O 1
ATOM 1039 N N . SER A 1 139 ? 7.59 25.422 23.719 1 98.12 139 SER A N 1
ATOM 1040 C CA . SER A 1 139 ? 7.059 26.703 23.281 1 98.12 139 SER A CA 1
ATOM 1041 C C . SER A 1 139 ? 5.859 26.516 22.359 1 98.12 139 SER A C 1
ATOM 1043 O O . SER A 1 139 ? 5.734 25.5 21.688 1 98.12 139 SER A O 1
ATOM 1045 N N . PRO A 1 140 ? 4.973 27.484 22.328 1 98.5 140 PRO A N 1
ATOM 1046 C CA . PRO A 1 140 ? 3.793 27.375 21.469 1 98.5 140 PRO A CA 1
ATOM 1047 C C . PRO A 1 140 ? 4.152 27.141 20 1 98.5 140 PRO A C 1
ATOM 1049 O O . PRO A 1 140 ? 3.51 26.344 19.328 1 98.5 140 PRO A O 1
ATOM 1052 N N . GLU A 1 141 ? 5.191 27.875 19.547 1 98.12 141 GLU A N 1
ATOM 1053 C CA . GLU A 1 141 ? 5.551 27.75 18.125 1 98.12 141 GLU A CA 1
ATOM 1054 C C . GLU A 1 141 ? 6.023 26.328 17.812 1 98.12 141 GLU A C 1
ATOM 1056 O O . GLU A 1 141 ? 5.699 25.797 16.75 1 98.12 141 GLU A O 1
ATOM 1061 N N . VAL A 1 142 ? 6.738 25.703 18.719 1 98.44 142 VAL A N 1
ATOM 1062 C CA . VAL A 1 142 ? 7.207 24.328 18.531 1 98.44 142 VAL A CA 1
ATOM 1063 C C . VAL A 1 142 ? 6.035 23.359 18.688 1 98.44 142 VAL A C 1
ATOM 1065 O O . VAL A 1 142 ? 5.895 22.422 17.891 1 98.44 142 VAL A O 1
ATOM 1068 N N . ALA A 1 143 ? 5.145 23.609 19.625 1 98.62 143 ALA A N 1
ATOM 1069 C CA . ALA A 1 143 ? 3.998 22.734 19.875 1 98.62 143 ALA A CA 1
ATOM 1070 C C . ALA A 1 143 ? 3.041 22.719 18.688 1 98.62 143 ALA A C 1
ATOM 1072 O O . ALA A 1 143 ? 2.387 21.719 18.438 1 98.62 143 ALA A O 1
ATOM 1073 N N . SER A 1 144 ? 2.947 23.828 17.969 1 98.44 144 SER A N 1
ATOM 1074 C CA . SER A 1 144 ? 2.027 23.922 16.844 1 98.44 144 SER A CA 1
ATOM 1075 C C . SER A 1 144 ? 2.398 22.938 15.742 1 98.44 144 SER A C 1
ATOM 1077 O O . SER A 1 144 ? 1.537 22.5 14.977 1 98.44 144 SER A O 1
ATOM 1079 N N . VAL A 1 145 ? 3.664 22.547 15.695 1 97.94 145 VAL A N 1
ATOM 1080 C CA . VAL A 1 145 ? 4.16 21.609 14.695 1 97.94 145 VAL A CA 1
ATOM 1081 C C . VAL A 1 145 ? 3.523 20.234 14.914 1 97.94 145 VAL A C 1
ATOM 1083 O O . VAL A 1 145 ? 3.303 19.5 13.953 1 97.94 145 VAL A O 1
ATOM 1086 N N . ALA A 1 146 ? 3.146 19.953 16.141 1 98.06 146 ALA A N 1
ATOM 1087 C CA . ALA A 1 146 ? 2.553 18.656 16.469 1 98.06 146 ALA A CA 1
ATOM 1088 C C . ALA A 1 146 ? 1.088 18.594 16.047 1 98.06 146 ALA A C 1
ATOM 1090 O O . ALA A 1 146 ? 0.512 17.516 15.922 1 98.06 146 ALA A O 1
ATOM 1091 N N . ALA A 1 147 ? 0.479 19.719 15.828 1 97.5 147 ALA A N 1
ATOM 1092 C CA . ALA A 1 147 ? -0.95 19.781 15.523 1 97.5 147 ALA A CA 1
ATOM 1093 C C . ALA A 1 147 ? -1.249 19.141 14.172 1 97.5 147 ALA A C 1
ATOM 1095 O O . ALA A 1 147 ? -2.377 18.703 13.922 1 97.5 147 ALA A O 1
ATOM 1096 N N . ASP A 1 148 ? -0.231 19.062 13.297 1 96.25 148 ASP A N 1
ATOM 1097 C CA . ASP A 1 148 ? -0.4 18.359 12.039 1 96.25 148 ASP A CA 1
ATOM 1098 C C . ASP A 1 148 ? 0.935 17.828 11.523 1 96.25 148 ASP A C 1
ATOM 1100 O O . ASP A 1 148 ? 1.163 16.609 11.516 1 96.25 148 ASP A O 1
ATOM 1104 N N . ALA A 1 149 ? 1.912 18.656 11.297 1 97.56 149 ALA A N 1
ATOM 1105 C CA . ALA A 1 149 ? 3.146 18.312 10.594 1 97.56 149 ALA A CA 1
ATOM 1106 C C . ALA A 1 149 ? 3.838 17.109 11.258 1 97.56 149 ALA A C 1
ATOM 1108 O O . ALA A 1 149 ? 4.113 16.109 10.602 1 97.56 149 ALA A O 1
ATOM 1109 N N . LEU A 1 150 ? 4.078 17.25 12.516 1 98.62 150 LEU A N 1
ATOM 1110 C CA . LEU A 1 150 ? 4.789 16.188 13.211 1 98.62 150 LEU A CA 1
ATOM 1111 C C . LEU A 1 150 ? 3.908 14.945 13.359 1 98.62 150 LEU A C 1
ATOM 1113 O O . LEU A 1 150 ? 4.395 13.82 13.273 1 98.62 150 LEU A O 1
ATOM 1117 N N . THR A 1 151 ? 2.613 15.156 13.594 1 97.12 151 THR A N 1
ATOM 1118 C CA . THR A 1 151 ? 1.682 14.039 13.68 1 97.12 151 THR A CA 1
ATOM 1119 C C . THR A 1 151 ? 1.611 13.281 12.359 1 97.12 151 THR A C 1
ATOM 1121 O O . THR A 1 151 ? 1.604 12.055 12.336 1 97.12 151 THR A O 1
ATOM 1124 N N . THR A 1 152 ? 1.571 14 11.273 1 96.44 152 THR A N 1
ATOM 1125 C CA . THR A 1 152 ? 1.576 13.406 9.945 1 96.44 152 THR A CA 1
ATOM 1126 C C . THR A 1 152 ? 2.863 12.617 9.711 1 96.44 152 THR A C 1
ATOM 1128 O O . THR A 1 152 ? 2.826 11.484 9.234 1 96.44 152 THR A O 1
ATOM 1131 N N . ALA A 1 153 ? 3.99 13.211 10.062 1 98.5 153 ALA A N 1
ATOM 1132 C CA . ALA A 1 153 ? 5.281 12.555 9.906 1 98.5 153 ALA A CA 1
ATOM 1133 C C . ALA A 1 153 ? 5.363 11.297 10.773 1 98.5 153 ALA A C 1
ATOM 1135 O O . ALA A 1 153 ? 5.855 10.258 10.328 1 98.5 153 ALA A O 1
ATOM 1136 N N . PHE A 1 154 ? 4.848 11.422 12 1 98.44 154 PHE A N 1
ATOM 1137 C CA . PHE A 1 154 ? 4.844 10.281 12.906 1 98.44 154 PHE A CA 1
ATOM 1138 C C . PHE A 1 154 ? 4.008 9.141 12.336 1 98.44 154 PHE A C 1
ATOM 1140 O O . PHE A 1 154 ? 4.445 7.988 12.328 1 98.44 154 PHE A O 1
ATOM 1147 N N . ASN A 1 155 ? 2.861 9.484 11.914 1 96.31 155 ASN A N 1
ATOM 1148 C CA . ASN A 1 155 ? 1.986 8.477 11.328 1 96.31 155 ASN A CA 1
ATOM 1149 C C . ASN A 1 155 ? 2.637 7.801 10.117 1 96.31 155 ASN A C 1
ATOM 1151 O O . ASN A 1 155 ? 2.586 6.578 9.984 1 96.31 155 ASN A O 1
ATOM 1155 N N . ALA A 1 156 ? 3.254 8.539 9.258 1 97.75 156 ALA A N 1
ATOM 1156 C CA . ALA A 1 156 ? 3.904 8.016 8.055 1 97.75 156 ALA A CA 1
ATOM 1157 C C . ALA A 1 156 ? 5.027 7.051 8.422 1 97.75 156 ALA A C 1
ATOM 1159 O O . ALA A 1 156 ? 5.113 5.953 7.867 1 97.75 156 ALA A O 1
ATOM 1160 N N . VAL A 1 157 ? 5.855 7.418 9.391 1 98.69 157 VAL A N 1
ATOM 1161 C CA . VAL A 1 157 ? 7.043 6.648 9.742 1 98.69 157 VAL A CA 1
ATOM 1162 C C . VAL A 1 157 ? 6.645 5.438 10.586 1 98.69 157 VAL A C 1
ATOM 1164 O O . VAL A 1 157 ? 6.996 4.301 10.25 1 98.69 157 VAL A O 1
ATOM 1167 N N . HIS A 1 158 ? 5.848 5.664 11.586 1 98.06 158 HIS A N 1
ATOM 1168 C CA . HIS A 1 158 ? 5.594 4.652 12.602 1 98.06 158 HIS A CA 1
ATOM 1169 C C . HIS A 1 158 ? 4.477 3.707 12.172 1 98.06 158 HIS A C 1
ATOM 1171 O O . HIS A 1 158 ? 4.68 2.494 12.094 1 98.06 158 HIS A O 1
ATOM 1177 N N . ASN A 1 159 ? 3.334 4.281 11.875 1 95.5 159 ASN A N 1
ATOM 1178 C CA . ASN A 1 159 ? 2.176 3.428 11.625 1 95.5 159 ASN A CA 1
ATOM 1179 C C . ASN A 1 159 ? 2.178 2.881 10.203 1 95.5 159 ASN A C 1
ATOM 1181 O O . ASN A 1 159 ? 2.004 1.679 9.992 1 95.5 159 ASN A O 1
ATOM 1185 N N . ILE A 1 160 ? 2.408 3.723 9.203 1 96.19 160 ILE A N 1
ATOM 1186 C CA . ILE A 1 160 ? 2.184 3.328 7.816 1 96.19 160 ILE A CA 1
ATOM 1187 C C . ILE A 1 160 ? 3.414 2.596 7.281 1 96.19 160 ILE A C 1
ATOM 1189 O O . ILE A 1 160 ? 3.301 1.496 6.738 1 96.19 160 ILE A O 1
ATOM 1193 N N . ALA A 1 161 ? 4.59 3.172 7.492 1 97.5 161 ALA A N 1
ATOM 1194 C CA . ALA A 1 161 ? 5.82 2.508 7.066 1 97.5 161 ALA A CA 1
ATOM 1195 C C . ALA A 1 161 ? 6.145 1.323 7.973 1 97.5 161 ALA A C 1
ATOM 1197 O O . ALA A 1 161 ? 6.934 0.448 7.605 1 97.5 161 ALA A O 1
ATOM 1198 N N . GLY A 1 162 ? 5.652 1.358 9.219 1 96.75 162 GLY A N 1
ATOM 1199 C CA . GLY A 1 162 ? 5.859 0.267 10.156 1 96.75 162 GLY A CA 1
ATOM 1200 C C . GLY A 1 162 ? 7.246 0.27 10.773 1 96.75 162 GLY A C 1
ATOM 1201 O O . GLY A 1 162 ? 7.746 -0.777 11.188 1 96.75 162 GLY A O 1
ATOM 1202 N N . ILE A 1 163 ? 7.875 1.39 10.758 1 97.75 163 ILE A N 1
ATOM 1203 C CA . ILE A 1 163 ? 9.195 1.495 11.375 1 97.75 163 ILE A CA 1
ATOM 1204 C C . ILE A 1 163 ? 9.047 1.579 12.891 1 97.75 163 ILE A C 1
ATOM 1206 O O . ILE A 1 163 ? 8.18 2.297 13.398 1 97.75 163 ILE A O 1
ATOM 1210 N N . ARG A 1 164 ? 9.852 0.853 13.586 1 97.69 164 ARG A N 1
ATOM 1211 C CA . ARG A 1 164 ? 9.797 0.762 15.039 1 97.69 164 ARG A CA 1
ATOM 1212 C C . ARG A 1 164 ? 11.172 0.995 15.656 1 97.69 164 ARG A C 1
ATOM 1214 O O . ARG A 1 164 ? 12.195 0.831 14.984 1 97.69 164 ARG A O 1
ATOM 1221 N N . PRO A 1 165 ? 11.148 1.447 16.953 1 97.62 165 PRO A N 1
ATOM 1222 C CA . PRO A 1 165 ? 12.453 1.55 17.625 1 97.62 165 PRO A CA 1
ATOM 1223 C C . PRO A 1 165 ? 13.258 0.259 17.531 1 97.62 165 PRO A C 1
ATOM 1225 O O . PRO A 1 165 ? 12.711 -0.832 17.719 1 97.62 165 PRO A O 1
ATOM 1228 N N . GLY A 1 166 ? 14.5 0.334 17.25 1 97.88 166 GLY A N 1
ATOM 1229 C CA . GLY A 1 166 ? 15.383 -0.816 17.125 1 97.88 166 GLY A CA 1
ATOM 1230 C C . GLY A 1 166 ? 15.469 -1.34 15.695 1 97.88 166 GLY A C 1
ATOM 1231 O O . GLY A 1 166 ? 16.094 -2.373 15.445 1 97.88 166 GLY A O 1
ATOM 1232 N N . THR A 1 167 ? 14.945 -0.604 14.758 1 97.44 167 THR A N 1
ATOM 1233 C CA . THR A 1 167 ? 14.953 -1.031 13.367 1 97.44 167 THR A CA 1
ATOM 1234 C C . THR A 1 167 ? 16.359 -0.953 12.789 1 97.44 167 THR A C 1
ATOM 1236 O O . THR A 1 167 ? 17.203 -0.179 13.266 1 97.44 167 THR A O 1
ATOM 1239 N N . ASN A 1 168 ? 16.594 -1.77 11.773 1 96.44 168 ASN A N 1
ATOM 1240 C CA . ASN A 1 168 ? 17.812 -1.671 10.984 1 96.44 168 ASN A CA 1
ATOM 1241 C C . ASN A 1 168 ? 17.516 -1.371 9.516 1 96.44 168 ASN A C 1
ATOM 1243 O O . ASN A 1 168 ? 18.359 -1.596 8.648 1 96.44 168 ASN A O 1
ATOM 1247 N N . LYS A 1 169 ? 16.328 -0.845 9.25 1 96.62 169 LYS A N 1
ATOM 1248 C CA . LYS A 1 169 ? 15.875 -0.618 7.879 1 96.62 169 LYS A CA 1
ATOM 1249 C C . LYS A 1 169 ? 16.562 0.598 7.266 1 96.62 169 LYS A C 1
ATOM 1251 O O . LYS A 1 169 ? 16.922 1.541 7.977 1 96.62 169 LYS A O 1
ATOM 1256 N N . ARG A 1 170 ? 16.797 0.533 6.004 1 97.88 170 ARG A N 1
ATOM 1257 C CA . ARG A 1 170 ? 17.203 1.683 5.203 1 97.88 170 ARG A CA 1
ATOM 1258 C C . ARG A 1 170 ? 15.992 2.5 4.758 1 97.88 170 ARG A C 1
ATOM 1260 O O . ARG A 1 170 ? 15.102 1.984 4.078 1 97.88 170 ARG A O 1
ATOM 1267 N N . VAL A 1 171 ? 15.969 3.773 5.18 1 98.69 171 VAL A N 1
ATOM 1268 C CA . VAL A 1 171 ? 14.812 4.633 4.93 1 98.69 171 VAL A CA 1
ATOM 1269 C C . VAL A 1 171 ? 15.25 5.871 4.152 1 98.69 171 VAL A C 1
ATOM 1271 O O . VAL A 1 171 ? 16.25 6.504 4.492 1 98.69 171 VAL A O 1
ATOM 1274 N N . LEU A 1 172 ? 14.555 6.168 3.092 1 98.81 172 LEU A N 1
ATOM 1275 C CA . LEU A 1 172 ? 14.844 7.387 2.342 1 98.81 172 LEU A CA 1
ATOM 1276 C C . LEU A 1 172 ? 13.703 8.391 2.475 1 98.81 172 LEU A C 1
ATOM 1278 O O . LEU A 1 172 ? 12.539 8.047 2.25 1 98.81 172 LEU A O 1
ATOM 1282 N N . ILE A 1 173 ? 14.039 9.562 2.871 1 98.88 173 ILE A N 1
ATOM 1283 C CA . ILE A 1 173 ? 13.102 10.68 2.93 1 98.88 173 ILE A CA 1
ATOM 1284 C C . ILE A 1 173 ? 13.203 11.508 1.649 1 98.88 173 ILE A C 1
ATOM 1286 O O . ILE A 1 173 ? 14.25 12.102 1.367 1 98.88 173 ILE A O 1
ATOM 1290 N N . TYR A 1 174 ? 12.117 11.508 0.885 1 98.75 174 TYR A N 1
ATOM 1291 C CA . TYR A 1 174 ? 12.078 12.336 -0.315 1 98.75 174 TYR A CA 1
ATOM 1292 C C . TYR A 1 174 ? 11.406 13.672 -0.032 1 98.75 174 TYR A C 1
ATOM 1294 O O . TYR A 1 174 ? 10.188 13.734 0.169 1 98.75 174 TYR A O 1
ATOM 1302 N N . GLY A 1 175 ? 12.156 14.742 -0.064 1 97.88 175 GLY A N 1
ATOM 1303 C CA . GLY A 1 175 ? 11.68 16.062 0.324 1 97.88 175 GLY A CA 1
ATOM 1304 C C . GLY A 1 175 ? 11.922 16.375 1.788 1 97.88 175 GLY A C 1
ATOM 1305 O O . GLY A 1 175 ? 11.219 15.859 2.664 1 97.88 175 GLY A O 1
ATOM 1306 N N . VAL A 1 176 ? 12.891 17.219 1.984 1 97.62 176 VAL A N 1
ATOM 1307 C CA . VAL A 1 176 ? 13.211 17.625 3.346 1 97.62 176 VAL A CA 1
ATOM 1308 C C . VAL A 1 176 ? 12.664 19.031 3.607 1 97.62 176 VAL A C 1
ATOM 1310 O O . VAL A 1 176 ? 13.43 19.969 3.863 1 97.62 176 VAL A O 1
ATOM 1313 N N . GLY A 1 177 ? 11.359 19.109 3.582 1 96 177 GLY A N 1
ATOM 1314 C CA . GLY A 1 177 ? 10.656 20.344 3.896 1 96 177 GLY A CA 1
ATOM 1315 C C . GLY A 1 177 ? 10.047 20.344 5.285 1 96 177 GLY A C 1
ATOM 1316 O O . GLY A 1 177 ? 10.688 19.922 6.25 1 96 177 GLY A O 1
ATOM 1317 N N . GLY A 1 178 ? 8.867 20.922 5.344 1 95.5 178 GLY A N 1
ATOM 1318 C CA . GLY A 1 178 ? 8.188 21.094 6.617 1 95.5 178 GLY A CA 1
ATOM 1319 C C . GLY A 1 178 ? 7.871 19.766 7.301 1 95.5 178 GLY A C 1
ATOM 1320 O O . GLY A 1 178 ? 7.82 19.703 8.531 1 95.5 178 GLY A O 1
ATOM 1321 N N . LEU A 1 179 ? 7.641 18.75 6.578 1 97.44 179 LEU A N 1
ATOM 1322 C CA . LEU A 1 179 ? 7.34 17.438 7.145 1 97.44 179 LEU A CA 1
ATOM 1323 C C . LEU A 1 179 ? 8.562 16.531 7.105 1 97.44 179 LEU A C 1
ATOM 1325 O O . LEU A 1 179 ? 8.836 15.805 8.062 1 97.44 179 LEU A O 1
ATOM 1329 N N . GLY A 1 180 ? 9.312 16.641 6.062 1 98.25 180 GLY A N 1
ATOM 1330 C CA . GLY A 1 180 ? 10.422 15.742 5.824 1 98.25 180 GLY A CA 1
ATOM 1331 C C . GLY A 1 180 ? 11.5 15.812 6.891 1 98.25 180 GLY A C 1
ATOM 1332 O O . GLY A 1 180 ? 12.078 14.797 7.27 1 98.25 180 GLY A O 1
ATOM 1333 N N . HIS A 1 181 ? 11.812 17.031 7.332 1 98.5 181 HIS A N 1
ATOM 1334 C CA . HIS A 1 181 ? 12.875 17.156 8.328 1 98.5 181 HIS A CA 1
ATOM 1335 C C . HIS A 1 181 ? 12.453 16.562 9.656 1 98.5 181 HIS A C 1
ATOM 1337 O O . HIS A 1 181 ? 13.305 16.156 10.461 1 98.5 181 HIS A O 1
ATOM 1343 N N . LEU A 1 182 ? 11.148 16.469 9.898 1 98.81 182 LEU A N 1
ATOM 1344 C CA . LEU A 1 182 ? 10.617 15.828 11.102 1 98.81 182 LEU A CA 1
ATOM 1345 C C . LEU A 1 182 ? 10.68 14.312 10.984 1 98.81 182 LEU A C 1
ATOM 1347 O O . LEU A 1 182 ? 11.141 13.633 11.906 1 98.81 182 LEU A O 1
ATOM 1351 N N . ALA A 1 183 ? 10.258 13.805 9.828 1 98.88 183 ALA A N 1
ATOM 1352 C CA . ALA A 1 183 ? 10.25 12.367 9.578 1 98.88 183 ALA A CA 1
ATOM 1353 C C . ALA A 1 183 ? 11.656 11.789 9.656 1 98.88 183 ALA A C 1
ATOM 1355 O O . ALA A 1 183 ? 11.852 10.688 10.172 1 98.88 183 ALA A O 1
ATOM 1356 N N . LEU A 1 184 ? 12.602 12.516 9.133 1 98.88 184 LEU A N 1
ATOM 1357 C CA . LEU A 1 184 ? 14 12.117 9.172 1 98.88 184 LEU A CA 1
ATOM 1358 C C . LEU A 1 184 ? 14.469 11.883 10.609 1 98.88 184 LEU A C 1
ATOM 1360 O O . LEU A 1 184 ? 15.062 10.844 10.914 1 98.88 184 LEU A O 1
ATOM 1364 N N . GLN A 1 185 ? 14.125 12.773 11.461 1 98.88 185 GLN A N 1
ATOM 1365 C CA . GLN A 1 185 ? 14.547 12.68 12.859 1 98.88 185 GLN A CA 1
ATOM 1366 C C . GLN A 1 185 ? 13.852 11.523 13.57 1 98.88 185 GLN A C 1
ATOM 1368 O O . GLN A 1 185 ? 14.461 10.836 14.391 1 98.88 185 GLN A O 1
ATOM 1373 N N . ILE A 1 186 ? 12.555 11.32 13.266 1 98.88 186 ILE A N 1
ATOM 1374 C CA . ILE A 1 186 ? 11.828 10.203 13.859 1 98.88 186 ILE A CA 1
ATOM 1375 C C . ILE A 1 186 ? 12.484 8.891 13.453 1 98.88 186 ILE A C 1
ATOM 1377 O O . ILE A 1 186 ? 12.805 8.062 14.312 1 98.88 186 ILE A O 1
ATOM 1381 N N . ALA A 1 187 ? 12.727 8.688 12.141 1 98.81 187 ALA A N 1
ATOM 1382 C CA . ALA A 1 187 ? 13.328 7.461 11.641 1 98.81 187 ALA A CA 1
ATOM 1383 C C . ALA A 1 187 ? 14.711 7.238 12.258 1 98.81 187 ALA A C 1
ATOM 1385 O O . ALA A 1 187 ? 15.047 6.121 12.656 1 98.81 187 ALA A O 1
ATOM 1386 N N . LYS A 1 188 ? 15.469 8.328 12.352 1 98.62 188 LYS A N 1
ATOM 1387 C CA . LYS A 1 188 ? 16.797 8.25 12.961 1 98.62 188 LYS A CA 1
ATOM 1388 C C . LYS A 1 188 ? 16.703 7.824 14.422 1 98.62 188 LYS A C 1
ATOM 1390 O O . LYS A 1 188 ? 17.469 6.969 14.875 1 98.62 188 LYS A O 1
ATOM 1395 N N . SER A 1 189 ? 15.828 8.383 15.117 1 98.38 189 SER A N 1
ATOM 1396 C CA . SER A 1 189 ? 15.68 8.094 16.547 1 98.38 189 SER A CA 1
ATOM 1397 C C . SER A 1 189 ? 15.297 6.637 16.781 1 98.38 189 SER A C 1
ATOM 1399 O O . SER A 1 189 ? 15.547 6.086 17.844 1 98.38 189 SER A O 1
ATOM 1401 N N . TYR A 1 190 ? 14.68 6.004 15.758 1 98.5 190 TYR A N 1
ATOM 1402 C CA . TYR A 1 190 ? 14.273 4.605 15.852 1 98.5 190 TYR A CA 1
ATOM 1403 C C . TYR A 1 190 ? 15.445 3.68 15.531 1 98.5 190 TYR A C 1
ATOM 1405 O O . TYR A 1 190 ? 15.367 2.471 15.766 1 98.5 190 TYR A O 1
ATOM 1413 N N . GLY A 1 191 ? 16.516 4.23 14.969 1 98.38 191 GLY A N 1
ATOM 1414 C CA . GLY A 1 191 ? 17.703 3.426 14.672 1 98.38 191 GLY A CA 1
ATOM 1415 C C . GLY A 1 191 ? 17.859 3.125 13.188 1 98.38 191 GLY A C 1
ATOM 1416 O O . GLY A 1 191 ? 18.766 2.404 12.797 1 98.38 191 GLY A O 1
ATOM 1417 N N . ALA A 1 192 ? 17.062 3.67 12.344 1 98.56 192 ALA A N 1
ATOM 1418 C CA . ALA A 1 192 ? 17.125 3.428 10.906 1 98.56 192 ALA A CA 1
ATOM 1419 C C . ALA A 1 192 ? 18.375 4.055 10.305 1 98.56 192 ALA A C 1
ATOM 1421 O O . ALA A 1 192 ? 18.938 5.012 10.852 1 98.56 192 ALA A O 1
ATOM 1422 N N . THR A 1 193 ? 18.906 3.428 9.25 1 98.69 193 THR A N 1
ATOM 1423 C CA . THR A 1 193 ? 19.812 4.145 8.359 1 98.69 193 THR A CA 1
ATOM 1424 C C . THR A 1 193 ? 19.031 5.055 7.41 1 98.69 193 THR A C 1
ATOM 1426 O O . THR A 1 193 ? 18.328 4.574 6.516 1 98.69 193 THR A O 1
ATOM 1429 N N . VAL A 1 194 ? 19.219 6.402 7.586 1 98.88 194 VAL A N 1
ATOM 1430 C CA . VAL A 1 194 ? 18.328 7.336 6.91 1 98.88 194 VAL A CA 1
ATOM 1431 C C . VAL A 1 194 ? 19.078 8.055 5.793 1 98.88 194 VAL A C 1
ATOM 1433 O O . VAL A 1 194 ? 20.219 8.484 5.98 1 98.88 194 VAL A O 1
ATOM 1436 N N . PHE A 1 195 ? 18.453 8.117 4.621 1 98.88 195 PHE A N 1
ATOM 1437 C CA . PHE A 1 195 ? 18.906 8.891 3.473 1 98.88 195 PHE A CA 1
ATOM 1438 C C . PHE A 1 195 ? 17.891 9.961 3.105 1 98.88 195 PHE A C 1
ATOM 1440 O O . PHE A 1 195 ? 16.734 9.914 3.553 1 98.88 195 PHE A O 1
ATOM 1447 N N . ALA A 1 196 ? 18.375 10.977 2.377 1 98.81 196 ALA A N 1
ATOM 1448 C CA . ALA A 1 196 ? 17.469 12.031 1.954 1 98.81 196 ALA A CA 1
ATOM 1449 C C . ALA A 1 196 ? 17.719 12.422 0.502 1 98.81 196 ALA A C 1
ATOM 1451 O O . ALA A 1 196 ? 18.812 12.242 -0.016 1 98.81 196 ALA A O 1
ATOM 1452 N N . VAL A 1 197 ? 16.641 12.844 -0.106 1 98.69 197 VAL A N 1
ATOM 1453 C CA . VAL A 1 197 ? 16.719 13.453 -1.428 1 98.69 197 VAL A CA 1
ATOM 1454 C C . VAL A 1 197 ? 16.016 14.805 -1.415 1 98.69 197 VAL A C 1
ATOM 1456 O O . VAL A 1 197 ? 14.922 14.938 -0.853 1 98.69 197 VAL A O 1
ATOM 1459 N N . ASP A 1 198 ? 16.656 15.766 -1.864 1 98.12 198 ASP A N 1
ATOM 1460 C CA . ASP A 1 198 ? 16.078 17.094 -2.072 1 98.12 198 ASP A CA 1
ATOM 1461 C C . ASP A 1 198 ? 16.828 17.859 -3.16 1 98.12 198 ASP A C 1
ATOM 1463 O O . ASP A 1 198 ? 18.062 17.75 -3.26 1 98.12 198 ASP A O 1
ATOM 1467 N N . TYR A 1 199 ? 16.078 18.547 -3.988 1 95.94 199 TYR A N 1
ATOM 1468 C CA . TYR A 1 199 ? 16.75 19.297 -5.043 1 95.94 199 TYR A CA 1
ATOM 1469 C C . TYR A 1 199 ? 17.453 20.516 -4.477 1 95.94 199 TYR A C 1
ATOM 1471 O O . TYR A 1 199 ? 18.406 21.031 -5.078 1 95.94 199 TYR A O 1
ATOM 1479 N N . ARG A 1 200 ? 17.141 21.094 -3.285 1 96.88 200 ARG A N 1
ATOM 1480 C CA . ARG A 1 200 ? 17.734 22.281 -2.662 1 96.88 200 ARG A CA 1
ATOM 1481 C C . ARG A 1 200 ? 18.953 21.891 -1.836 1 96.88 200 ARG A C 1
ATOM 1483 O O . ARG A 1 200 ? 18.875 21.047 -0.943 1 96.88 200 ARG A O 1
ATOM 1490 N N . ARG A 1 201 ? 19.969 22.547 -2.002 1 97.12 201 ARG A N 1
ATOM 1491 C CA . ARG A 1 201 ? 21.203 22.281 -1.263 1 97.12 201 ARG A CA 1
ATOM 1492 C C . ARG A 1 201 ? 21 22.516 0.231 1 97.12 201 ARG A C 1
ATOM 1494 O O . ARG A 1 201 ? 21.453 21.734 1.058 1 97.12 201 ARG A O 1
ATOM 1501 N N . VAL A 1 202 ? 20.312 23.594 0.545 1 96.88 202 VAL A N 1
ATOM 1502 C CA . VAL A 1 202 ? 20.109 23.953 1.941 1 96.88 202 VAL A CA 1
ATOM 1503 C C . VAL A 1 202 ? 19.328 22.859 2.662 1 96.88 202 VAL A C 1
ATOM 1505 O O . VAL A 1 202 ? 19.609 22.547 3.826 1 96.88 202 VAL A O 1
ATOM 1508 N N . ALA A 1 203 ? 18.422 22.266 2.008 1 97.5 203 ALA A N 1
ATOM 1509 C CA . ALA A 1 203 ? 17.641 21.172 2.58 1 97.5 203 ALA A CA 1
ATOM 1510 C C . ALA A 1 203 ? 18.5 19.922 2.781 1 97.5 203 ALA A C 1
ATOM 1512 O O . ALA A 1 203 ? 18.359 19.219 3.779 1 97.5 203 ALA A O 1
ATOM 1513 N N . ARG A 1 204 ? 19.391 19.641 1.834 1 98.38 204 ARG A N 1
ATOM 1514 C CA . ARG A 1 204 ? 20.297 18.5 1.951 1 98.38 204 ARG A CA 1
ATOM 1515 C C . ARG A 1 204 ? 21.25 18.672 3.119 1 98.38 204 ARG A C 1
ATOM 1517 O O . ARG A 1 204 ? 21.516 17.734 3.865 1 98.38 204 ARG A O 1
ATOM 1524 N N . GLU A 1 205 ? 21.766 19.859 3.248 1 98.19 205 GLU A N 1
ATOM 1525 C CA . GLU A 1 205 ? 22.641 20.156 4.371 1 98.19 205 GLU A CA 1
ATOM 1526 C C . GLU A 1 205 ? 21.922 19.969 5.703 1 98.19 205 GLU A C 1
ATOM 1528 O O . GLU A 1 205 ? 22.484 19.406 6.645 1 98.19 205 GLU A O 1
ATOM 1533 N N . LEU A 1 206 ? 20.688 20.422 5.715 1 97.94 206 LEU A N 1
ATOM 1534 C CA . LEU A 1 206 ? 19.875 20.234 6.918 1 97.94 206 LEU A CA 1
ATOM 1535 C C . LEU A 1 206 ? 19.688 18.75 7.211 1 97.94 206 LEU A C 1
ATOM 1537 O O . LEU A 1 206 ? 19.766 18.328 8.367 1 97.94 206 LEU A O 1
ATOM 1541 N N . ALA A 1 207 ? 19.453 17.969 6.207 1 98.62 207 ALA A N 1
ATOM 1542 C CA . ALA A 1 207 ? 19.234 16.531 6.367 1 98.62 207 ALA A CA 1
ATOM 1543 C C . ALA A 1 207 ? 20.438 15.867 7.012 1 98.62 207 ALA A C 1
ATOM 1545 O O . ALA A 1 207 ? 20.297 15.078 7.949 1 98.62 207 ALA A O 1
ATOM 1546 N N . VAL A 1 208 ? 21.594 16.203 6.547 1 98.62 208 VAL A N 1
ATOM 1547 C CA . VAL A 1 208 ? 22.812 15.609 7.078 1 98.62 208 VAL A CA 1
ATOM 1548 C C . VAL A 1 208 ? 23.016 16.047 8.531 1 98.62 208 VAL A C 1
ATOM 1550 O O . VAL A 1 208 ? 23.344 15.227 9.391 1 98.62 208 VAL A O 1
ATOM 1553 N N . LYS A 1 209 ? 22.734 17.281 8.766 1 98.06 209 LYS A N 1
ATOM 1554 C CA . LYS A 1 209 ? 22.844 17.812 10.125 1 98.06 209 LYS A CA 1
ATOM 1555 C C . LYS A 1 209 ? 21.922 17.062 11.078 1 98.06 209 LYS A C 1
ATOM 1557 O O . LYS A 1 209 ? 22.25 16.859 12.25 1 98.06 209 LYS A O 1
ATOM 1562 N N . LEU A 1 210 ? 20.828 16.641 10.57 1 98.12 210 LEU A N 1
ATOM 1563 C CA . LEU A 1 210 ? 19.812 16 11.391 1 98.12 210 LEU A CA 1
ATOM 1564 C C . LEU A 1 210 ? 20.047 14.5 11.477 1 98.12 210 LEU A C 1
ATOM 1566 O O . LEU A 1 210 ? 19.266 13.781 12.117 1 98.12 210 LEU A O 1
ATOM 1570 N N . GLY A 1 211 ? 21.031 13.992 10.766 1 97.62 211 GLY A N 1
ATOM 1571 C CA . GLY A 1 211 ? 21.438 12.609 11 1 97.62 211 GLY A CA 1
ATOM 1572 C C . GLY A 1 211 ? 21.328 11.734 9.766 1 97.62 211 GLY A C 1
ATOM 1573 O O . GLY A 1 211 ? 21.578 10.531 9.828 1 97.62 211 GLY A O 1
ATOM 1574 N N . ALA A 1 212 ? 21 12.266 8.633 1 98.69 212 ALA A N 1
ATOM 1575 C CA . ALA A 1 212 ? 21 11.469 7.41 1 98.69 212 ALA A CA 1
ATOM 1576 C C . ALA A 1 212 ? 22.406 10.969 7.086 1 98.69 212 ALA A C 1
ATOM 1578 O O . ALA A 1 212 ? 23.375 11.703 7.219 1 98.69 212 ALA A O 1
ATOM 1579 N N . GLU A 1 213 ? 22.484 9.734 6.738 1 98.5 213 GLU A N 1
ATOM 1580 C CA . GLU A 1 213 ? 23.75 9.148 6.324 1 98.5 213 GLU A CA 1
ATOM 1581 C C . GLU A 1 213 ? 24.281 9.828 5.062 1 98.5 213 GLU A C 1
ATOM 1583 O O . GLU A 1 213 ? 25.484 10.055 4.938 1 98.5 213 GLU A O 1
ATOM 1588 N N . ARG A 1 214 ? 23.406 10.117 4.203 1 98.38 214 ARG A N 1
ATOM 1589 C CA . ARG A 1 214 ? 23.688 10.805 2.951 1 98.38 214 ARG A CA 1
ATOM 1590 C C . ARG A 1 214 ? 22.453 11.516 2.416 1 98.38 214 ARG A C 1
ATOM 1592 O O . ARG A 1 214 ? 21.328 11.039 2.602 1 98.38 214 ARG A O 1
ATOM 1599 N N . ALA A 1 215 ? 22.672 12.68 1.843 1 98.75 215 ALA A N 1
ATOM 1600 C CA . ALA A 1 215 ? 21.625 13.414 1.143 1 98.75 215 ALA A CA 1
ATOM 1601 C C . ALA A 1 215 ? 21.984 13.602 -0.33 1 98.75 215 ALA A C 1
ATOM 1603 O O . ALA A 1 215 ? 23.062 14.094 -0.659 1 98.75 215 ALA A O 1
ATOM 1604 N N . PHE A 1 216 ? 21.047 13.211 -1.176 1 98.75 216 PHE A N 1
ATOM 1605 C CA . PHE A 1 216 ? 21.297 13.195 -2.611 1 98.75 216 PHE A CA 1
ATOM 1606 C C . PHE A 1 216 ? 20.594 14.352 -3.305 1 98.75 216 PHE A C 1
ATOM 1608 O O . PHE A 1 216 ? 19.469 14.703 -2.945 1 98.75 216 PHE A O 1
ATOM 1615 N N . SER A 1 217 ? 21.297 14.922 -4.312 1 98.19 217 SER A N 1
ATOM 1616 C CA . SER A 1 217 ? 20.578 15.695 -5.32 1 98.19 217 SER A CA 1
ATOM 1617 C C . SER A 1 217 ? 19.812 14.789 -6.273 1 98.19 217 SER A C 1
ATOM 1619 O O . SER A 1 217 ? 19.969 13.57 -6.238 1 98.19 217 SER A O 1
ATOM 1621 N N . LEU A 1 218 ? 18.969 15.414 -7.094 1 96.88 218 LEU A N 1
ATOM 1622 C CA . LEU A 1 218 ? 18.203 14.641 -8.055 1 96.88 218 LEU A CA 1
ATOM 1623 C C . LEU A 1 218 ? 19.125 13.922 -9.039 1 96.88 218 LEU A C 1
ATOM 1625 O O . LEU A 1 218 ? 18.891 12.758 -9.375 1 96.88 218 LEU A O 1
ATOM 1629 N N . SER A 1 219 ? 20.141 14.633 -9.453 1 96.69 219 SER A N 1
ATOM 1630 C CA . SER A 1 219 ? 21.094 14.039 -10.383 1 96.69 219 SER A CA 1
ATOM 1631 C C . SER A 1 219 ? 21.859 12.891 -9.719 1 96.69 219 SER A C 1
ATOM 1633 O O . SER A 1 219 ? 22.078 11.852 -10.344 1 96.69 219 SER A O 1
ATOM 1635 N N . GLU A 1 220 ? 22.234 13.078 -8.492 1 97.5 220 GLU A N 1
ATOM 1636 C CA . GLU A 1 220 ? 23 12.07 -7.77 1 97.5 220 GLU A CA 1
ATOM 1637 C C . GLU A 1 220 ? 22.188 10.797 -7.566 1 97.5 220 GLU A C 1
ATOM 1639 O O . GLU A 1 220 ? 22.672 9.688 -7.797 1 97.5 220 GLU A O 1
ATOM 1644 N N . ILE A 1 221 ? 20.922 10.914 -7.113 1 97.44 221 ILE A N 1
ATOM 1645 C CA . ILE A 1 221 ? 20.109 9.742 -6.809 1 97.44 221 ILE A CA 1
ATOM 1646 C C . ILE A 1 221 ? 19.781 8.992 -8.094 1 97.44 221 ILE A C 1
ATOM 1648 O O . ILE A 1 221 ? 19.703 7.766 -8.102 1 97.44 221 ILE A O 1
ATOM 1652 N N . THR A 1 222 ? 19.562 9.727 -9.172 1 96.75 222 THR A N 1
ATOM 1653 C CA . THR A 1 222 ? 19.312 9.102 -10.477 1 96.75 222 THR A CA 1
ATOM 1654 C C . THR A 1 222 ? 20.516 8.266 -10.898 1 96.75 222 THR A C 1
ATOM 1656 O O . THR A 1 222 ? 20.359 7.125 -11.352 1 96.75 222 THR A O 1
ATOM 1659 N N . SER A 1 223 ? 21.688 8.836 -10.719 1 96.69 223 SER A N 1
ATOM 1660 C CA . SER A 1 223 ? 22.922 8.125 -11.047 1 96.69 223 SER A CA 1
ATOM 1661 C C . SER A 1 223 ? 23.109 6.895 -10.164 1 96.69 223 SER A C 1
ATOM 1663 O O . SER A 1 223 ? 23.453 5.82 -10.656 1 96.69 223 SER A O 1
ATOM 1665 N N . GLU A 1 224 ? 22.844 7.031 -8.875 1 96.12 224 GLU A N 1
ATOM 1666 C CA . GLU A 1 224 ? 23.031 5.945 -7.922 1 96.12 224 GLU A CA 1
ATOM 1667 C C . GLU A 1 224 ? 22.094 4.777 -8.219 1 96.12 224 GLU A C 1
ATOM 1669 O O . GLU A 1 224 ? 22.469 3.617 -8.047 1 96.12 224 GLU A O 1
ATOM 1674 N N . THR A 1 225 ? 20.875 5.008 -8.664 1 94.06 225 THR A N 1
ATOM 1675 C CA . THR A 1 225 ? 19.891 3.967 -8.922 1 94.06 225 THR A CA 1
ATOM 1676 C C . THR A 1 225 ? 20.172 3.27 -10.25 1 94.06 225 THR A C 1
ATOM 1678 O O . THR A 1 225 ? 19.641 2.188 -10.516 1 94.06 225 THR A O 1
ATOM 1681 N N . SER A 1 226 ? 20.969 3.859 -11.125 1 92.19 226 SER A N 1
ATOM 1682 C CA . SER A 1 226 ? 21.25 3.322 -12.453 1 92.19 226 SER A CA 1
ATOM 1683 C C . SER A 1 226 ? 22.531 2.518 -12.461 1 92.19 226 SER A C 1
ATOM 1685 O O . SER A 1 226 ? 22.906 1.928 -13.484 1 92.19 226 SER A O 1
ATOM 1687 N N . LYS A 1 227 ? 23.25 2.484 -11.422 1 92.06 227 LYS A N 1
ATOM 1688 C CA . LYS A 1 227 ? 24.5 1.721 -11.336 1 92.06 227 LYS A CA 1
ATOM 1689 C C . LYS A 1 227 ? 24.234 0.223 -11.453 1 92.06 227 LYS A C 1
ATOM 1691 O O . LYS A 1 227 ? 23.078 -0.217 -11.375 1 92.06 227 LYS A O 1
ATOM 1696 N N . ALA A 1 228 ? 25.344 -0.605 -11.641 1 87.25 228 ALA A N 1
ATOM 1697 C CA . ALA A 1 228 ? 25.25 -2.059 -11.742 1 87.25 228 ALA A CA 1
ATOM 1698 C C . ALA A 1 228 ? 24.656 -2.666 -10.477 1 87.25 228 ALA A C 1
ATOM 1700 O O . ALA A 1 228 ? 23.828 -3.576 -10.539 1 87.25 228 ALA A O 1
ATOM 1701 N N . VAL A 1 229 ? 25.172 -2.096 -9.383 1 88.75 229 VAL A N 1
ATOM 1702 C CA . VAL A 1 229 ? 24.531 -2.375 -8.109 1 88.75 229 VAL A CA 1
ATOM 1703 C C . VAL A 1 229 ? 23.734 -1.156 -7.656 1 88.75 229 VAL A C 1
ATOM 1705 O O . VAL A 1 229 ? 24.281 -0.221 -7.074 1 88.75 229 VAL A O 1
ATOM 1708 N N . PRO A 1 230 ? 22.484 -1.167 -7.898 1 91.69 230 PRO A N 1
ATOM 1709 C CA . PRO A 1 230 ? 21.688 0.038 -7.664 1 91.69 230 PRO A CA 1
ATOM 1710 C C . PRO A 1 230 ? 21.516 0.355 -6.184 1 91.69 230 PRO A C 1
ATOM 1712 O O . PRO A 1 230 ? 21.438 -0.558 -5.355 1 91.69 230 PRO A O 1
ATOM 1715 N N . PHE A 1 231 ? 21.531 1.64 -5.871 1 95.19 231 PHE A N 1
ATOM 1716 C CA . PHE A 1 231 ? 21.141 2.094 -4.543 1 95.19 231 PHE A CA 1
ATOM 1717 C C . PHE A 1 231 ? 19.688 1.748 -4.266 1 95.19 231 PHE A C 1
ATOM 1719 O O . PHE A 1 231 ? 18.797 2.082 -5.059 1 95.19 231 PHE A O 1
ATOM 1726 N N . THR A 1 232 ? 19.469 0.977 -3.215 1 94.94 232 THR A N 1
ATOM 1727 C CA . THR A 1 232 ? 18.109 0.615 -2.861 1 94.94 232 THR A CA 1
ATOM 1728 C C . THR A 1 232 ? 17.859 0.822 -1.368 1 94.94 232 THR A C 1
ATOM 1730 O O . THR A 1 232 ? 18.797 0.869 -0.579 1 94.94 232 THR A O 1
ATOM 1733 N N . VAL A 1 233 ? 16.625 1.07 -1.024 1 96.81 233 VAL A N 1
ATOM 1734 C CA . VAL A 1 233 ? 16.203 1.185 0.366 1 96.81 233 VAL A CA 1
ATOM 1735 C C . VAL A 1 233 ? 14.984 0.3 0.605 1 96.81 233 VAL A C 1
ATOM 1737 O O . VAL A 1 233 ? 14.375 -0.201 -0.344 1 96.81 233 VAL A O 1
ATOM 1740 N N . ASP A 1 234 ? 14.633 0.084 1.925 1 96.06 234 ASP A N 1
ATOM 1741 C CA . ASP A 1 234 ? 13.477 -0.716 2.309 1 96.06 234 ASP A CA 1
ATOM 1742 C C . ASP A 1 234 ? 12.188 0.102 2.219 1 96.06 234 ASP A C 1
ATOM 1744 O O . ASP A 1 234 ? 11.125 -0.434 1.893 1 96.06 234 ASP A O 1
ATOM 1748 N N . VAL A 1 235 ? 12.352 1.405 2.539 1 98 235 VAL A N 1
ATOM 1749 C CA . VAL A 1 235 ? 11.18 2.275 2.619 1 98 235 VAL A CA 1
ATOM 1750 C C . VAL A 1 235 ? 11.523 3.652 2.055 1 98 235 VAL A C 1
ATOM 1752 O O . VAL A 1 235 ? 12.594 4.203 2.34 1 98 235 VAL A O 1
ATOM 1755 N N . VAL A 1 236 ? 10.656 4.137 1.211 1 98.75 236 VAL A N 1
ATOM 1756 C CA . VAL A 1 236 ? 10.688 5.543 0.812 1 98.75 236 VAL A CA 1
ATOM 1757 C C . VAL A 1 236 ? 9.461 6.266 1.365 1 98.75 236 VAL A C 1
ATOM 1759 O O . VAL A 1 236 ? 8.336 5.773 1.25 1 98.75 236 VAL A O 1
ATOM 1762 N N . ILE A 1 237 ? 9.648 7.332 2.023 1 98.81 237 ILE A N 1
ATOM 1763 C CA . ILE A 1 237 ? 8.562 8.234 2.387 1 98.81 237 ILE A CA 1
ATOM 1764 C C . ILE A 1 237 ? 8.664 9.516 1.556 1 98.81 237 ILE A C 1
ATOM 1766 O O . ILE A 1 237 ? 9.602 10.297 1.713 1 98.81 237 ILE A O 1
ATOM 1770 N N . ASP A 1 238 ? 7.688 9.688 0.69 1 98.75 238 ASP A N 1
ATOM 1771 C CA . ASP A 1 238 ? 7.723 10.758 -0.299 1 98.75 238 ASP A CA 1
ATOM 1772 C C . ASP A 1 238 ? 6.797 11.906 0.1 1 98.75 238 ASP A C 1
ATOM 1774 O O . ASP A 1 238 ? 5.574 11.781 0.009 1 98.75 238 ASP A O 1
ATOM 1778 N N . PHE A 1 239 ? 7.391 13.031 0.477 1 97.62 239 PHE A N 1
ATOM 1779 C CA . PHE A 1 239 ? 6.625 14.195 0.918 1 97.62 239 PHE A CA 1
ATOM 1780 C C . PHE A 1 239 ? 6.395 15.156 -0.237 1 97.62 239 PHE A C 1
ATOM 1782 O O . PHE A 1 239 ? 5.699 16.172 -0.081 1 97.62 239 PHE A O 1
ATOM 1789 N N . VAL A 1 240 ? 6.91 14.914 -1.372 1 95.38 240 VAL A N 1
ATOM 1790 C CA . VAL A 1 240 ? 6.785 15.734 -2.57 1 95.38 240 VAL A CA 1
ATOM 1791 C C . VAL A 1 240 ? 5.719 15.148 -3.492 1 95.38 240 VAL A C 1
ATOM 1793 O O . VAL A 1 240 ? 4.684 15.773 -3.727 1 95.38 240 VAL A O 1
ATOM 1796 N N . VAL A 1 241 ? 5.871 14.016 -3.93 1 96.25 241 VAL A N 1
ATOM 1797 C CA . VAL A 1 241 ? 5.062 13.156 -4.789 1 96.25 241 VAL A CA 1
ATOM 1798 C C . VAL A 1 241 ? 4.789 13.852 -6.117 1 96.25 241 VAL A C 1
ATOM 1800 O O . VAL A 1 241 ? 4.012 14.812 -6.172 1 96.25 241 VAL A O 1
ATOM 1803 N N . ASN A 1 242 ? 5.324 13.57 -7.062 1 94.94 242 ASN A N 1
ATOM 1804 C CA . ASN A 1 242 ? 5.117 13.883 -8.469 1 94.94 242 ASN A CA 1
ATOM 1805 C C . ASN A 1 242 ? 5.641 12.773 -9.375 1 94.94 242 ASN A C 1
ATOM 1807 O O . ASN A 1 242 ? 6.113 11.742 -8.891 1 94.94 242 ASN A O 1
ATOM 1811 N N . GLU A 1 243 ? 5.465 12.922 -10.656 1 95.12 243 GLU A N 1
ATOM 1812 C CA . GLU A 1 243 ? 5.871 11.867 -11.586 1 95.12 243 GLU A CA 1
ATOM 1813 C C . GLU A 1 243 ? 7.348 11.523 -11.414 1 95.12 243 GLU A C 1
ATOM 1815 O O . GLU A 1 243 ? 7.715 10.352 -11.383 1 95.12 243 GLU A O 1
ATOM 1820 N N . GLN A 1 244 ? 8.172 12.508 -11.289 1 94.69 244 GLN A N 1
ATOM 1821 C CA . GLN A 1 244 ? 9.617 12.305 -11.188 1 94.69 244 GLN A CA 1
ATOM 1822 C C . GLN A 1 244 ? 9.984 11.602 -9.883 1 94.69 244 GLN A C 1
ATOM 1824 O O . GLN A 1 244 ? 10.711 10.609 -9.898 1 94.69 244 GLN A O 1
ATOM 1829 N N . SER A 1 245 ? 9.508 12.117 -8.781 1 96.94 245 SER A N 1
ATOM 1830 C CA . SER A 1 245 ? 9.836 11.508 -7.496 1 96.94 245 SER A CA 1
ATOM 1831 C C . SER A 1 245 ? 9.328 10.07 -7.422 1 96.94 245 SER A C 1
ATOM 1833 O O . SER A 1 245 ? 10.039 9.18 -6.953 1 96.94 245 SER A O 1
ATOM 1835 N N . PHE A 1 246 ? 8.156 9.852 -7.953 1 97.81 246 PHE A N 1
ATOM 1836 C CA . PHE A 1 246 ? 7.562 8.523 -7.887 1 97.81 246 PHE A CA 1
ATOM 1837 C C . PHE A 1 246 ? 8.359 7.531 -8.727 1 97.81 246 PHE A C 1
ATOM 1839 O O . PHE A 1 246 ? 8.539 6.379 -8.336 1 97.81 246 PHE A O 1
ATOM 1846 N N . THR A 1 247 ? 8.766 7.938 -9.891 1 96.44 247 THR A N 1
ATOM 1847 C CA . THR A 1 247 ? 9.617 7.098 -10.727 1 96.44 247 THR A CA 1
ATOM 1848 C C . THR A 1 247 ? 10.898 6.723 -9.977 1 96.44 247 THR A C 1
ATOM 1850 O O . THR A 1 247 ? 11.312 5.562 -10 1 96.44 247 THR A O 1
ATOM 1853 N N . LEU A 1 248 ? 11.492 7.66 -9.328 1 96.88 248 LEU A N 1
ATOM 1854 C CA . LEU A 1 248 ? 12.695 7.406 -8.547 1 96.88 248 LEU A CA 1
ATOM 1855 C C . LEU A 1 248 ? 12.391 6.531 -7.34 1 96.88 248 LEU A C 1
ATOM 1857 O O . LEU A 1 248 ? 13.188 5.664 -6.977 1 96.88 248 LEU A O 1
ATOM 1861 N N . ASP A 1 249 ? 11.219 6.777 -6.656 1 98 249 ASP A N 1
ATOM 1862 C CA . ASP A 1 249 ? 10.797 5.941 -5.535 1 98 249 ASP A CA 1
ATOM 1863 C C . ASP A 1 249 ? 10.758 4.469 -5.934 1 98 249 ASP A C 1
ATOM 1865 O O . ASP A 1 249 ? 11.273 3.611 -5.215 1 98 249 ASP A O 1
ATOM 1869 N N . LYS A 1 250 ? 10.156 4.207 -7.074 1 96 250 LYS A N 1
ATOM 1870 C CA . LYS A 1 250 ? 10.055 2.832 -7.559 1 96 250 LYS A CA 1
ATOM 1871 C C . LYS A 1 250 ? 11.438 2.24 -7.824 1 96 250 LYS A C 1
ATOM 1873 O O . LYS A 1 250 ? 11.695 1.086 -7.48 1 96 250 LYS A O 1
ATOM 1878 N N . ALA A 1 251 ? 12.305 3.031 -8.391 1 94.88 251 ALA A N 1
ATOM 1879 C CA . ALA A 1 251 ? 13.656 2.562 -8.695 1 94.88 251 ALA A CA 1
ATOM 1880 C C . ALA A 1 251 ? 14.414 2.225 -7.414 1 94.88 251 ALA A C 1
ATOM 1882 O O . ALA A 1 251 ? 15.18 1.257 -7.375 1 94.88 251 ALA A O 1
ATOM 1883 N N . MET A 1 252 ? 14.18 2.975 -6.348 1 96.56 252 MET A N 1
ATOM 1884 C CA . MET A 1 252 ? 14.922 2.84 -5.098 1 96.56 252 MET A CA 1
ATOM 1885 C C . MET A 1 252 ? 14.367 1.695 -4.254 1 96.56 252 MET A C 1
ATOM 1887 O O . MET A 1 252 ? 14.984 1.29 -3.268 1 96.56 252 MET A O 1
ATOM 1891 N N . THR A 1 253 ? 13.219 1.147 -4.578 1 94.81 253 THR A N 1
ATOM 1892 C CA . THR A 1 253 ? 12.586 0.116 -3.76 1 94.81 253 THR A CA 1
ATOM 1893 C C . THR A 1 253 ? 12.586 -1.225 -4.488 1 94.81 253 THR A C 1
ATOM 1895 O O . THR A 1 253 ? 11.719 -2.068 -4.242 1 94.81 253 THR A O 1
ATOM 1898 N N . ARG A 1 254 ? 13.555 -1.528 -5.32 1 86.44 254 ARG A N 1
ATOM 1899 C CA . ARG A 1 254 ? 13.609 -2.756 -6.109 1 86.44 254 ARG A CA 1
ATOM 1900 C C . ARG A 1 254 ? 14.484 -3.805 -5.434 1 86.44 254 ARG A C 1
ATOM 1902 O O . ARG A 1 254 ? 14.773 -4.848 -6.023 1 86.44 254 ARG A O 1
ATOM 1909 N N . ALA A 1 255 ? 14.844 -3.623 -4.195 1 72 255 ALA A N 1
ATOM 1910 C CA . ALA A 1 255 ? 15.859 -4.465 -3.568 1 72 255 ALA A CA 1
ATOM 1911 C C . ALA A 1 255 ? 15.297 -5.844 -3.236 1 72 255 ALA A C 1
ATOM 1913 O O . ALA A 1 255 ? 16.047 -6.82 -3.154 1 72 255 ALA A O 1
ATOM 1914 N N . ASN A 1 256 ? 14.062 -5.996 -3.01 1 64.56 256 ASN A N 1
ATOM 1915 C CA . ASN A 1 256 ? 13.562 -7.211 -2.377 1 64.56 256 ASN A CA 1
ATOM 1916 C C . ASN A 1 256 ? 12.977 -8.18 -3.404 1 64.56 256 ASN A C 1
ATOM 1918 O O . ASN A 1 256 ? 12.25 -9.102 -3.045 1 64.56 256 ASN A O 1
ATOM 1922 N N . ALA A 1 257 ? 13.359 -8.008 -4.566 1 62.25 257 ALA A N 1
ATOM 1923 C CA . ALA A 1 257 ? 12.82 -8.82 -5.648 1 62.25 257 ALA A CA 1
ATOM 1924 C C . ALA A 1 257 ? 13.375 -10.242 -5.594 1 62.25 257 ALA A C 1
ATOM 1926 O O . ALA A 1 257 ? 12.773 -11.172 -6.141 1 62.25 257 ALA A O 1
ATOM 1927 N N . ASP A 1 258 ? 14.32 -10.367 -4.785 1 61.72 258 ASP A N 1
ATOM 1928 C CA . ASP A 1 258 ? 15.047 -11.625 -4.879 1 61.72 258 ASP A CA 1
ATOM 1929 C C . ASP A 1 258 ? 14.602 -12.602 -3.793 1 61.72 258 ASP A C 1
ATOM 1931 O O . ASP A 1 258 ? 15.164 -13.688 -3.662 1 61.72 258 ASP A O 1
ATOM 1935 N N . SER A 1 259 ? 13.609 -12.172 -2.945 1 66.06 259 SER A N 1
ATOM 1936 C CA . SER A 1 259 ? 13.211 -13.07 -1.863 1 66.06 259 SER A CA 1
ATOM 1937 C C . SER A 1 259 ? 11.703 -13.023 -1.635 1 66.06 259 SER A C 1
ATOM 1939 O O . SER A 1 259 ? 11.109 -11.953 -1.562 1 66.06 259 SER A O 1
ATOM 1941 N N . PHE A 1 260 ? 11.078 -14.242 -1.542 1 65 260 PHE A N 1
ATOM 1942 C CA . PHE A 1 260 ? 9.656 -14.32 -1.228 1 65 260 PHE A CA 1
ATOM 1943 C C . PHE A 1 260 ? 9.43 -14.328 0.28 1 65 260 PHE A C 1
ATOM 1945 O O . PHE A 1 260 ? 8.289 -14.273 0.746 1 65 260 PHE A O 1
ATOM 1952 N N . THR A 1 261 ? 10.562 -14.336 0.97 1 67 261 THR A N 1
ATOM 1953 C CA . THR A 1 261 ? 10.43 -14.367 2.422 1 67 261 THR A CA 1
ATOM 1954 C C . THR A 1 261 ? 10.633 -12.984 3.018 1 67 261 THR A C 1
ATOM 1956 O O . THR A 1 261 ? 10.305 -12.742 4.18 1 67 261 THR A O 1
ATOM 1959 N N . THR A 1 262 ? 11.18 -12.172 2.143 1 76.56 262 THR A N 1
ATOM 1960 C CA . THR A 1 262 ? 11.43 -10.828 2.648 1 76.56 262 THR A CA 1
ATOM 1961 C C . THR A 1 262 ? 10.172 -9.969 2.543 1 76.56 262 THR A C 1
ATOM 1963 O O . THR A 1 262 ? 9.328 -10.203 1.677 1 76.56 262 THR A O 1
ATOM 1966 N N . SER A 1 263 ? 10.047 -9.055 3.477 1 84.94 263 SER A N 1
ATOM 1967 C CA . SER A 1 263 ? 8.93 -8.117 3.453 1 84.94 263 SER A CA 1
ATOM 1968 C C . SER A 1 263 ? 9 -7.207 2.232 1 84.94 263 SER A C 1
ATOM 1970 O O . SER A 1 263 ? 10.086 -6.848 1.78 1 84.94 263 SER A O 1
ATOM 1972 N N . PRO A 1 264 ? 7.871 -6.883 1.682 1 91.19 264 PRO A N 1
ATOM 1973 C CA . PRO A 1 264 ? 7.867 -5.938 0.564 1 91.19 264 PRO A CA 1
ATOM 1974 C C . PRO A 1 264 ? 8.469 -4.582 0.936 1 91.19 264 PRO A C 1
ATOM 1976 O O . PRO A 1 264 ? 8.375 -4.16 2.09 1 91.19 264 PRO A O 1
ATOM 1979 N N . SER A 1 265 ? 9.156 -3.98 -0.061 1 94.75 265 SER A N 1
ATOM 1980 C CA . SER A 1 265 ? 9.516 -2.576 0.107 1 94.75 265 SER A CA 1
ATOM 1981 C C . SER A 1 265 ? 8.289 -1.68 0.065 1 94.75 265 SER A C 1
ATOM 1983 O O . SER A 1 265 ? 7.246 -2.072 -0.464 1 94.75 265 SER A O 1
ATOM 1985 N N . LYS A 1 266 ? 8.391 -0.496 0.69 1 97.56 266 LYS A N 1
ATOM 1986 C CA . LYS A 1 266 ? 7.219 0.37 0.806 1 97.56 266 LYS A CA 1
ATOM 1987 C C . LYS A 1 266 ? 7.516 1.771 0.28 1 97.56 266 LYS A C 1
ATOM 1989 O O . LYS A 1 266 ? 8.586 2.324 0.544 1 97.56 266 LYS A O 1
ATOM 1994 N N . ILE A 1 267 ? 6.648 2.24 -0.531 1 98.44 267 ILE A N 1
ATOM 1995 C CA . ILE A 1 267 ? 6.578 3.654 -0.884 1 98.44 267 ILE A CA 1
ATOM 1996 C C . ILE A 1 267 ? 5.402 4.309 -0.166 1 98.44 267 ILE A C 1
ATOM 1998 O O . ILE A 1 267 ? 4.246 3.949 -0.403 1 98.44 267 ILE A O 1
ATOM 2002 N N . VAL A 1 268 ? 5.676 5.219 0.708 1 98.62 268 VAL A N 1
ATOM 2003 C CA . VAL A 1 268 ? 4.629 5.926 1.441 1 98.62 268 VAL A CA 1
ATOM 2004 C C . VAL A 1 268 ? 4.426 7.316 0.844 1 98.62 268 VAL A C 1
ATOM 2006 O O . VAL A 1 268 ? 5.293 8.188 0.969 1 98.62 268 VAL A O 1
ATOM 2009 N N . LEU A 1 269 ? 3.295 7.508 0.231 1 98.31 269 LEU A N 1
ATOM 2010 C CA . LEU A 1 269 ? 2.943 8.797 -0.356 1 98.31 269 LEU A CA 1
ATOM 2011 C C . LEU A 1 269 ? 2.293 9.703 0.68 1 98.31 269 LEU A C 1
ATOM 2013 O O . LEU A 1 269 ? 1.172 9.445 1.123 1 98.31 269 LEU A O 1
ATOM 2017 N N . THR A 1 270 ? 2.994 10.789 0.988 1 96.81 270 THR A N 1
ATOM 2018 C CA . THR A 1 270 ? 2.482 11.719 1.983 1 96.81 270 THR A CA 1
ATOM 2019 C C . THR A 1 270 ? 2.258 13.102 1.367 1 96.81 270 THR A C 1
ATOM 2021 O O . THR A 1 270 ? 1.468 13.891 1.882 1 96.81 270 THR A O 1
ATOM 2024 N N . GLY A 1 271 ? 2.996 13.398 0.32 1 95 271 GLY A N 1
ATOM 2025 C CA . GLY A 1 271 ? 2.686 14.594 -0.454 1 95 271 GLY A CA 1
ATOM 2026 C C . GLY A 1 271 ? 1.428 14.445 -1.291 1 95 271 GLY A C 1
ATOM 2027 O O . GLY A 1 271 ? 1.209 13.414 -1.919 1 95 271 GLY A O 1
ATOM 2028 N N . ALA A 1 272 ? 0.606 15.469 -1.309 1 89.5 272 ALA A N 1
ATOM 2029 C CA . ALA A 1 272 ? -0.626 15.445 -2.094 1 89.5 272 ALA A CA 1
ATOM 2030 C C . ALA A 1 272 ? -0.405 16.031 -3.482 1 89.5 272 ALA A C 1
ATOM 2032 O O . ALA A 1 272 ? 0.106 17.156 -3.613 1 89.5 272 ALA A O 1
ATOM 2033 N N . SER A 1 273 ? -0.706 15.258 -4.453 1 88.88 273 SER A N 1
ATOM 2034 C CA . SER A 1 273 ? -0.569 15.68 -5.84 1 88.88 273 SER A CA 1
ATOM 2035 C C . SER A 1 273 ? -1.713 15.148 -6.695 1 88.88 273 SER A C 1
ATOM 2037 O O . SER A 1 273 ? -2.141 14.008 -6.527 1 88.88 273 SER A O 1
ATOM 2039 N N . ALA A 1 274 ? -2.139 15.969 -7.648 1 86.75 274 ALA A N 1
ATOM 2040 C CA . ALA A 1 274 ? -3.182 15.555 -8.586 1 86.75 274 ALA A CA 1
ATOM 2041 C C . ALA A 1 274 ? -2.578 14.914 -9.828 1 86.75 274 ALA A C 1
ATOM 2043 O O . ALA A 1 274 ? -3.305 14.414 -10.695 1 86.75 274 ALA A O 1
ATOM 2044 N N . GLU A 1 275 ? -1.296 14.906 -9.898 1 90.31 275 GLU A N 1
ATOM 2045 C CA . GLU A 1 275 ? -0.625 14.312 -11.047 1 90.31 275 GLU A CA 1
ATOM 2046 C C . GLU A 1 275 ? -0.848 12.805 -11.102 1 90.31 275 GLU A C 1
ATOM 2048 O O . GLU A 1 275 ? -0.814 12.133 -10.07 1 90.31 275 GLU A O 1
ATOM 2053 N N . ASN A 1 276 ? -1.06 12.383 -12.336 1 93.31 276 ASN A N 1
ATOM 2054 C CA . ASN A 1 276 ? -1.096 10.938 -12.516 1 93.31 276 ASN A CA 1
ATOM 2055 C C . ASN A 1 276 ? 0.295 10.32 -12.391 1 93.31 276 ASN A C 1
ATOM 2057 O O . ASN A 1 276 ? 1.229 10.742 -13.07 1 93.31 276 ASN A O 1
ATOM 2061 N N . LEU A 1 277 ? 0.42 9.406 -11.508 1 96.12 277 LEU A N 1
ATOM 2062 C CA . LEU A 1 277 ? 1.696 8.742 -11.266 1 96.12 277 LEU A CA 1
ATOM 2063 C C . LEU A 1 277 ? 1.828 7.492 -12.125 1 96.12 277 LEU A C 1
ATOM 2065 O O . LEU A 1 277 ? 0.866 6.738 -12.289 1 96.12 277 LEU A O 1
ATOM 2069 N N . PRO A 1 278 ? 2.959 7.316 -12.789 1 94 278 PRO A N 1
ATOM 2070 C CA . PRO A 1 278 ? 3.148 6.113 -13.602 1 94 278 PRO A CA 1
ATOM 2071 C C . PRO A 1 278 ? 3.227 4.84 -12.766 1 94 278 PRO A C 1
ATOM 2073 O O . PRO A 1 278 ? 4.18 4.652 -12.008 1 94 278 PRO A O 1
ATOM 2076 N N . LEU A 1 279 ? 2.27 3.984 -12.898 1 93.06 279 LEU A N 1
ATOM 2077 C CA . LEU A 1 279 ? 2.178 2.754 -12.125 1 93.06 279 LEU A CA 1
ATOM 2078 C C . LEU A 1 279 ? 1.604 1.62 -12.969 1 93.06 279 LEU A C 1
ATOM 2080 O O . LEU A 1 279 ? 0.569 1.786 -13.617 1 93.06 279 LEU A O 1
ATOM 2084 N N . ASN A 1 280 ? 2.332 0.51 -13.008 1 92.88 280 ASN A N 1
ATOM 2085 C CA . ASN A 1 280 ? 1.752 -0.717 -13.547 1 92.88 280 ASN A CA 1
ATOM 2086 C C . ASN A 1 280 ? 1.958 -1.895 -12.594 1 92.88 280 ASN A C 1
ATOM 2088 O O . ASN A 1 280 ? 2.932 -1.927 -11.844 1 92.88 280 ASN A O 1
ATOM 2092 N N . SER A 1 281 ? 1.019 -2.811 -12.609 1 93.25 281 SER A N 1
ATOM 2093 C CA . SER A 1 281 ? 1.024 -3.867 -11.602 1 93.25 281 SER A CA 1
ATOM 2094 C C . SER A 1 281 ? 2.158 -4.855 -11.844 1 93.25 281 SER A C 1
ATOM 2096 O O . SER A 1 281 ? 2.691 -5.445 -10.898 1 93.25 281 SER A O 1
ATOM 2098 N N . SER A 1 282 ? 2.584 -5.098 -13.07 1 89.38 282 SER A N 1
ATOM 2099 C CA . SER A 1 282 ? 3.68 -6.016 -13.367 1 89.38 282 SER A CA 1
ATOM 2100 C C . SER A 1 282 ? 4.969 -5.578 -12.68 1 89.38 282 SER A C 1
ATOM 2102 O O . SER A 1 282 ? 5.676 -6.398 -12.094 1 89.38 282 SER A O 1
ATOM 2104 N N . GLU A 1 283 ? 5.188 -4.277 -12.742 1 89.19 283 GLU A N 1
ATOM 2105 C CA . GLU A 1 283 ? 6.387 -3.734 -12.109 1 89.19 283 GLU A CA 1
ATOM 2106 C C . GLU A 1 283 ? 6.328 -3.891 -10.594 1 89.19 283 GLU A C 1
ATOM 2108 O O . GLU A 1 283 ? 7.297 -4.332 -9.977 1 89.19 283 GLU A O 1
ATOM 2113 N N . LEU A 1 284 ? 5.188 -3.535 -9.977 1 92.75 284 LEU A N 1
ATOM 2114 C CA . LEU A 1 284 ? 5.047 -3.627 -8.531 1 92.75 284 LEU A CA 1
ATOM 2115 C C . LEU A 1 284 ? 5.176 -5.07 -8.062 1 92.75 284 LEU A C 1
ATOM 2117 O O . LEU A 1 284 ? 5.805 -5.34 -7.035 1 92.75 284 LEU A O 1
ATOM 2121 N N . ILE A 1 285 ? 4.586 -5.98 -8.789 1 90.44 285 ILE A N 1
ATOM 2122 C CA . ILE A 1 285 ? 4.605 -7.398 -8.445 1 90.44 285 ILE A CA 1
ATOM 2123 C C . ILE A 1 285 ? 6.027 -7.941 -8.57 1 90.44 285 ILE A C 1
ATOM 2125 O O . ILE A 1 285 ? 6.52 -8.617 -7.664 1 90.44 285 ILE A O 1
ATOM 2129 N N . THR A 1 286 ? 6.688 -7.617 -9.656 1 84.5 286 THR A N 1
ATOM 2130 C CA . THR A 1 286 ? 8.039 -8.102 -9.93 1 84.5 286 THR A CA 1
ATOM 2131 C C . THR A 1 286 ? 9 -7.691 -8.812 1 84.5 286 THR A C 1
ATOM 2133 O O . THR A 1 286 ? 9.812 -8.5 -8.359 1 84.5 286 THR A O 1
ATOM 2136 N N . TYR A 1 287 ? 8.844 -6.48 -8.344 1 86.94 287 TYR A N 1
ATOM 2137 C CA . TYR A 1 287 ? 9.812 -5.961 -7.391 1 86.94 287 TYR A CA 1
ATOM 2138 C C . TYR A 1 287 ? 9.25 -5.973 -5.973 1 86.94 287 TYR A C 1
ATOM 2140 O O . TYR A 1 287 ? 9.875 -5.457 -5.043 1 86.94 287 TYR A O 1
ATOM 2148 N N . LYS A 1 288 ? 8.078 -6.48 -5.816 1 89.69 288 LYS A N 1
ATOM 2149 C CA . LYS A 1 288 ? 7.457 -6.645 -4.504 1 89.69 288 LYS A CA 1
ATOM 2150 C C . LYS A 1 288 ? 7.422 -5.32 -3.744 1 89.69 288 LYS A C 1
ATOM 2152 O O . LYS A 1 288 ? 8 -5.203 -2.664 1 89.69 288 LYS A O 1
ATOM 2157 N N . THR A 1 289 ? 6.762 -4.359 -4.32 1 93.69 289 THR A N 1
ATOM 2158 C CA . THR A 1 289 ? 6.684 -3.018 -3.754 1 93.69 289 THR A CA 1
ATOM 2159 C C . THR A 1 289 ? 5.234 -2.643 -3.455 1 93.69 289 THR A C 1
ATOM 2161 O O . THR A 1 289 ? 4.34 -2.912 -4.262 1 93.69 289 THR A O 1
ATOM 2164 N N . HIS A 1 290 ? 4.965 -2.115 -2.275 1 97.31 290 HIS A N 1
ATOM 2165 C CA . HIS A 1 290 ? 3.656 -1.598 -1.887 1 97.31 290 HIS A CA 1
ATOM 2166 C C . HIS A 1 290 ? 3.629 -0.074 -1.94 1 97.31 290 HIS A C 1
ATOM 2168 O O . HIS A 1 290 ? 4.609 0.582 -1.574 1 97.31 290 HIS A O 1
ATOM 2174 N N . VAL A 1 291 ? 2.529 0.471 -2.438 1 98.19 291 VAL A N 1
ATOM 2175 C CA . VAL A 1 291 ? 2.297 1.911 -2.455 1 98.19 291 VAL A CA 1
ATOM 2176 C C . VAL A 1 291 ? 1.236 2.277 -1.419 1 98.19 291 VAL A C 1
ATOM 2178 O O . VAL A 1 291 ? 0.066 1.917 -1.564 1 98.19 291 VAL A O 1
ATOM 2181 N N . LEU A 1 292 ? 1.695 2.969 -0.426 1 97.75 292 LEU A N 1
ATOM 2182 C CA . LEU A 1 292 ? 0.849 3.359 0.696 1 97.75 292 LEU A CA 1
ATOM 2183 C C . LEU A 1 292 ? 0.626 4.867 0.71 1 97.75 292 LEU A C 1
ATOM 2185 O O . LEU A 1 292 ? 1.372 5.617 0.074 1 97.75 292 LEU A O 1
ATOM 2189 N N . SER A 1 293 ? -0.437 5.266 1.354 1 95.56 293 SER A N 1
ATOM 2190 C CA . SER A 1 293 ? -0.75 6.688 1.458 1 95.56 293 SER A CA 1
ATOM 2191 C C . SER A 1 293 ? -1.143 7.062 2.883 1 95.56 293 SER A C 1
ATOM 2193 O O . SER A 1 293 ? -1.66 6.23 3.631 1 95.56 293 SER A O 1
ATOM 2195 N N . THR A 1 294 ? -0.839 8.328 3.209 1 92.31 294 THR A N 1
ATOM 2196 C CA . THR A 1 294 ? -1.243 8.758 4.543 1 92.31 294 THR A CA 1
ATOM 2197 C C . THR A 1 294 ? -1.249 10.281 4.648 1 92.31 294 THR A C 1
ATOM 2199 O O . THR A 1 294 ? -0.566 10.961 3.881 1 92.31 294 THR A O 1
ATOM 2202 N N . CYS A 1 295 ? -2.088 10.695 5.48 1 88.88 295 CYS A N 1
ATOM 2203 C CA . CYS A 1 295 ? -2.07 12.07 5.965 1 88.88 295 CYS A CA 1
ATOM 2204 C C . CYS A 1 295 ? -2.588 12.148 7.395 1 88.88 295 CYS A C 1
ATOM 2206 O O . CYS A 1 295 ? -3.375 11.305 7.824 1 88.88 295 CYS A O 1
ATOM 2208 N N . TYR A 1 296 ? -2.012 13.047 8.094 1 91.62 296 TYR A N 1
ATOM 2209 C CA . TYR A 1 296 ? -2.455 13.352 9.453 1 91.62 296 TYR A CA 1
ATOM 2210 C C . TYR A 1 296 ? -2.332 12.125 10.352 1 91.62 296 TYR A C 1
ATOM 2212 O O . TYR A 1 296 ? -1.418 11.312 10.18 1 91.62 296 TYR A O 1
ATOM 2220 N N . GLY A 1 297 ? -3.029 11.969 11.484 1 91.12 297 GLY A N 1
ATOM 2221 C CA . GLY A 1 297 ? -2.953 10.898 12.461 1 91.12 297 GLY A CA 1
ATOM 2222 C C . GLY A 1 297 ? -4.004 11.008 13.555 1 91.12 297 GLY A C 1
ATOM 2223 O O . GLY A 1 297 ? -4.727 12 13.633 1 91.12 297 GLY A O 1
ATOM 2224 N N . SER A 1 298 ? -4.113 10.031 14.328 1 90.38 298 SER A N 1
ATOM 2225 C CA . SER A 1 298 ? -5.074 9.961 15.422 1 90.38 298 SER A CA 1
ATOM 2226 C C . SER A 1 298 ? -4.664 10.867 16.578 1 90.38 298 SER A C 1
ATOM 2228 O O . SER A 1 298 ? -3.568 11.438 16.562 1 90.38 298 SER A O 1
ATOM 2230 N N . VAL A 1 299 ? -5.566 11.016 17.531 1 93.25 299 VAL A N 1
ATOM 2231 C CA . VAL A 1 299 ? -5.273 11.75 18.75 1 93.25 299 VAL A CA 1
ATOM 2232 C C . VAL A 1 299 ? -4.078 11.117 19.453 1 93.25 299 VAL A C 1
ATOM 2234 O O . VAL A 1 299 ? -3.197 11.82 19.953 1 93.25 299 VAL A O 1
ATOM 2237 N N . ASP A 1 300 ? -4.051 9.812 19.453 1 94.12 300 ASP A N 1
ATOM 2238 C CA . ASP A 1 300 ? -2.938 9.117 20.094 1 94.12 300 ASP A CA 1
ATOM 2239 C C . ASP A 1 300 ? -1.629 9.391 19.359 1 94.12 300 ASP A C 1
ATOM 2241 O O . ASP A 1 300 ? -0.566 9.469 19.984 1 94.12 300 ASP A O 1
ATOM 2245 N N . ASP A 1 301 ? -1.699 9.5 18.062 1 94.88 301 ASP A N 1
ATOM 2246 C CA . ASP A 1 301 ? -0.513 9.859 17.281 1 94.88 301 ASP A CA 1
ATOM 2247 C C . ASP A 1 301 ? -0.005 11.242 17.656 1 94.88 301 ASP A C 1
ATOM 2249 O O . ASP A 1 301 ? 1.204 11.461 17.781 1 94.88 301 ASP A O 1
ATOM 2253 N N . MET A 1 302 ? -0.915 12.156 17.844 1 97 302 MET A N 1
ATOM 2254 C CA . MET A 1 302 ? -0.534 13.516 18.219 1 97 302 MET A CA 1
ATOM 2255 C C . MET A 1 302 ? 0.104 13.539 19.609 1 97 302 MET A C 1
ATOM 2257 O O . MET A 1 302 ? 1.078 14.258 19.828 1 97 302 MET A O 1
ATOM 2261 N N . LYS A 1 303 ? -0.455 12.773 20.531 1 97.94 303 LYS A N 1
ATOM 2262 C CA . LYS A 1 303 ? 0.156 12.656 21.859 1 97.94 303 LYS A CA 1
ATOM 2263 C C . LYS A 1 303 ? 1.586 12.133 21.75 1 97.94 303 LYS A C 1
ATOM 2265 O O . LYS A 1 303 ? 2.49 12.656 22.406 1 97.94 303 LYS A O 1
ATOM 2270 N N . SER A 1 304 ? 1.745 11.141 20.891 1 97.94 304 SER A N 1
ATOM 2271 C CA . SER A 1 304 ? 3.08 10.602 20.672 1 97.94 304 SER A CA 1
ATOM 2272 C C . SER A 1 304 ? 4.004 11.641 20.047 1 97.94 304 SER A C 1
ATOM 2274 O O . SER A 1 304 ? 5.18 11.727 20.406 1 97.94 304 SER A O 1
ATOM 2276 N N . ALA A 1 305 ? 3.479 12.398 19.141 1 98.31 305 ALA A N 1
ATOM 2277 C CA . ALA A 1 305 ? 4.25 13.469 18.516 1 98.31 305 ALA A CA 1
ATOM 2278 C C . ALA A 1 305 ? 4.715 14.484 19.547 1 98.31 305 ALA A C 1
ATOM 2280 O O . ALA A 1 305 ? 5.875 14.906 19.547 1 98.31 305 ALA A O 1
ATOM 2281 N N . LEU A 1 306 ? 3.842 14.836 20.438 1 98.69 306 LEU A N 1
ATOM 2282 C CA . LEU A 1 306 ? 4.18 15.797 21.484 1 98.69 306 LEU A CA 1
ATOM 2283 C C . LEU A 1 306 ? 5.25 15.227 22.406 1 98.69 306 LEU A C 1
ATOM 2285 O O . LEU A 1 306 ? 6.129 15.961 22.875 1 98.69 306 LEU A O 1
ATOM 2289 N N . GLN A 1 307 ? 5.195 13.984 22.625 1 98.44 307 GLN A N 1
ATOM 2290 C CA . GLN A 1 307 ? 6.203 13.344 23.469 1 98.44 307 GLN A CA 1
ATOM 2291 C C . GLN A 1 307 ? 7.57 13.359 22.797 1 98.44 307 GLN A C 1
ATOM 2293 O O . GLN A 1 307 ? 8.602 13.484 23.453 1 98.44 307 GLN A O 1
ATOM 2298 N N . LEU A 1 308 ? 7.582 13.211 21.484 1 98.62 308 LEU A N 1
ATOM 2299 C CA . LEU A 1 308 ? 8.836 13.289 20.734 1 98.62 308 LEU A CA 1
ATOM 2300 C C . LEU A 1 308 ? 9.469 14.672 20.891 1 98.62 308 LEU A C 1
ATOM 2302 O O . LEU A 1 308 ? 10.695 14.789 20.953 1 98.62 308 LEU A O 1
ATOM 2306 N N . LEU A 1 309 ? 8.641 15.688 20.938 1 98.62 309 LEU A N 1
ATOM 2307 C CA . LEU A 1 309 ? 9.141 17.031 21.188 1 98.62 309 LEU A CA 1
ATOM 2308 C C . LEU A 1 309 ? 9.68 17.156 22.609 1 98.62 309 LEU A C 1
ATOM 2310 O O . LEU A 1 309 ? 10.773 17.688 22.812 1 98.62 309 LEU A O 1
ATOM 2314 N N . ALA A 1 310 ? 8.945 16.641 23.562 1 98.38 310 ALA A N 1
ATOM 2315 C CA . ALA A 1 310 ? 9.281 16.766 24.969 1 98.38 310 ALA A CA 1
ATOM 2316 C C . ALA A 1 310 ? 10.602 16.062 25.281 1 98.38 310 ALA A C 1
ATOM 2318 O O . ALA A 1 310 ? 11.398 16.547 26.078 1 98.38 310 ALA A O 1
ATOM 2319 N N . SER A 1 311 ? 10.859 14.938 24.641 1 97.69 311 SER A N 1
ATOM 2320 C CA . SER A 1 311 ? 12.062 14.141 24.906 1 97.69 311 SER A CA 1
ATOM 2321 C C . SER A 1 311 ? 13.266 14.711 24.172 1 97.69 311 SER A C 1
ATOM 2323 O O . SER A 1 311 ? 14.406 14.344 24.453 1 97.69 311 SER A O 1
ATOM 2325 N N . GLY A 1 312 ? 12.977 15.523 23.141 1 97.62 312 GLY A N 1
ATOM 2326 C CA . GLY A 1 312 ? 14.055 16.078 22.328 1 97.62 312 GLY A CA 1
ATOM 2327 C C . GLY A 1 312 ? 14.461 15.18 21.188 1 97.62 312 GLY A C 1
ATOM 2328 O O . GLY A 1 312 ? 15.398 15.492 20.453 1 97.62 312 GLY A O 1
ATOM 2329 N N . ALA A 1 313 ? 13.727 14.141 21.016 1 97.75 313 ALA A N 1
ATOM 2330 C CA . ALA A 1 313 ? 14.016 13.242 19.906 1 97.75 313 ALA A CA 1
ATOM 2331 C C . ALA A 1 313 ? 13.805 13.938 18.562 1 97.75 313 ALA A C 1
ATOM 2333 O O . ALA A 1 313 ? 14.453 13.602 17.578 1 97.75 313 ALA A O 1
ATOM 2334 N N . VAL A 1 314 ? 12.867 14.852 18.578 1 98.5 314 VAL A N 1
ATOM 2335 C CA . VAL A 1 314 ? 12.625 15.672 17.391 1 98.5 314 VAL A CA 1
ATOM 2336 C C . VAL A 1 314 ? 12.734 17.141 17.75 1 98.5 314 VAL A C 1
ATOM 2338 O O . VAL A 1 314 ? 12.125 17.594 18.734 1 98.5 314 VAL A O 1
ATOM 2341 N N . LYS A 1 315 ? 13.516 17.812 17.031 1 98.12 315 LYS A N 1
ATOM 2342 C CA . LYS A 1 315 ? 13.688 19.25 17.188 1 98.12 315 LYS A CA 1
ATOM 2343 C C . LYS A 1 315 ? 13.328 19.984 15.898 1 98.12 315 LYS A C 1
ATOM 2345 O O . LYS A 1 315 ? 14.164 20.156 15.008 1 98.12 315 LYS A O 1
ATOM 2350 N N . PRO A 1 316 ? 12.133 20.5 15.867 1 98.31 316 PRO A N 1
ATOM 2351 C CA . PRO A 1 316 ? 11.695 21.172 14.641 1 98.31 316 PRO A CA 1
ATOM 2352 C C . PRO A 1 316 ? 12.43 22.484 14.398 1 98.31 316 PRO A C 1
ATOM 2354 O O . PRO A 1 316 ? 12.727 23.219 15.344 1 98.31 316 PRO A O 1
ATOM 2357 N N . VAL A 1 317 ? 12.727 22.766 13.117 1 97.75 317 VAL A N 1
ATOM 2358 C CA . VAL A 1 317 ? 13.164 24.094 12.695 1 97.75 317 VAL A CA 1
ATOM 2359 C C . VAL A 1 317 ? 11.953 24.984 12.43 1 97.75 317 VAL A C 1
ATOM 2361 O O . VAL A 1 317 ? 11.156 24.703 11.531 1 97.75 317 VAL A O 1
ATOM 2364 N N . VAL A 1 318 ? 11.82 26.031 13.258 1 97.44 318 VAL A N 1
ATOM 2365 C CA . VAL A 1 318 ? 10.625 26.859 13.172 1 97.44 318 VAL A CA 1
ATOM 2366 C C . VAL A 1 318 ? 11.023 28.328 13.008 1 97.44 318 VAL A C 1
ATOM 2368 O O . VAL A 1 318 ? 12.023 28.766 13.586 1 97.44 318 VAL A O 1
ATOM 2371 N N . HIS A 1 319 ? 10.297 29.047 12.156 1 96.62 319 HIS A N 1
ATOM 2372 C CA . HIS A 1 319 ? 10.383 30.484 12.016 1 96.62 319 HIS A CA 1
ATOM 2373 C C . HIS A 1 319 ? 9.016 31.141 12.18 1 96.62 319 HIS A C 1
ATOM 2375 O O . HIS A 1 319 ? 8.047 30.734 11.539 1 96.62 319 HIS A O 1
ATOM 2381 N N . THR A 1 320 ? 8.984 32.188 13 1 97.69 320 THR A N 1
ATOM 2382 C CA . THR A 1 320 ? 7.695 32.812 13.312 1 97.69 320 THR A CA 1
ATOM 2383 C C . THR A 1 320 ? 7.438 34.031 12.414 1 97.69 320 THR A C 1
ATOM 2385 O O . THR A 1 320 ? 8.375 34.656 11.953 1 97.69 320 THR A O 1
ATOM 2388 N N . VAL A 1 321 ? 6.191 34.25 12.102 1 97.44 321 VAL A N 1
ATOM 2389 C CA . VAL A 1 321 ? 5.734 35.438 11.375 1 97.44 321 VAL A CA 1
ATOM 2390 C C . VAL A 1 321 ? 4.461 35.969 12.023 1 97.44 321 VAL A C 1
ATOM 2392 O O . VAL A 1 321 ? 3.715 35.219 12.656 1 97.44 321 VAL A O 1
ATOM 2395 N N . PRO A 1 322 ? 4.199 37.281 11.875 1 97.69 322 PRO A N 1
ATOM 2396 C CA . PRO A 1 322 ? 2.922 37.812 12.359 1 97.69 322 PRO A CA 1
ATOM 2397 C C . PRO A 1 322 ? 1.743 37.438 11.477 1 97.69 322 PRO A C 1
ATOM 2399 O O . PRO A 1 322 ? 1.94 36.938 10.352 1 97.69 322 PRO A O 1
ATOM 2402 N N . LEU A 1 323 ? 0.566 37.531 12 1 97.81 323 LEU A N 1
ATOM 2403 C CA . LEU A 1 323 ? -0.658 37.156 11.297 1 97.81 323 LEU A CA 1
ATOM 2404 C C . LEU A 1 323 ? -0.751 37.875 9.953 1 97.81 323 LEU A C 1
ATOM 2406 O O . LEU A 1 323 ? -1.141 37.281 8.945 1 97.81 323 LEU A O 1
ATOM 2410 N N . GLU A 1 324 ? -0.283 39.125 9.891 1 95.81 324 GLU A N 1
ATOM 2411 C CA . GLU A 1 324 ? -0.384 39.969 8.695 1 95.81 324 GLU A CA 1
ATOM 2412 C C . GLU A 1 324 ? 0.507 39.438 7.574 1 95.81 324 GLU A C 1
ATOM 2414 O O . GLU A 1 324 ? 0.324 39.812 6.41 1 95.81 324 GLU A O 1
ATOM 2419 N N . ALA A 1 325 ? 1.422 38.625 7.953 1 96.31 325 ALA A N 1
ATOM 2420 C CA . ALA A 1 325 ? 2.396 38.156 6.973 1 96.31 325 ALA A CA 1
ATOM 2421 C C . ALA A 1 325 ? 2.07 36.719 6.52 1 96.31 325 ALA A C 1
ATOM 2423 O O . ALA A 1 325 ? 2.889 36.062 5.867 1 96.31 325 ALA A O 1
ATOM 2424 N N . VAL A 1 326 ? 0.889 36.219 6.828 1 96.69 326 VAL A N 1
ATOM 2425 C CA . VAL A 1 326 ? 0.555 34.844 6.531 1 96.69 326 VAL A CA 1
ATOM 2426 C C . VAL A 1 326 ? 0.553 34.594 5.023 1 96.69 326 VAL A C 1
ATOM 2428 O O . VAL A 1 326 ? 0.982 33.562 4.543 1 96.69 326 VAL A O 1
ATOM 2431 N N . ASP A 1 327 ? 0.154 35.562 4.246 1 95.31 327 ASP A N 1
ATOM 2432 C CA . ASP A 1 327 ? 0.145 35.438 2.795 1 95.31 327 ASP A CA 1
ATOM 2433 C C . ASP A 1 327 ? 1.564 35.312 2.246 1 95.31 327 ASP A C 1
ATOM 2435 O O . ASP A 1 327 ? 1.819 34.531 1.335 1 95.31 327 ASP A O 1
ATOM 2439 N N . GLN A 1 328 ? 2.396 36.125 2.789 1 95.19 328 GLN A N 1
ATOM 2440 C CA . GLN A 1 328 ? 3.793 36.031 2.375 1 95.19 328 GLN A CA 1
ATOM 2441 C C . GLN A 1 328 ? 4.367 34.656 2.713 1 95.19 328 GLN A C 1
ATOM 2443 O O . GLN A 1 328 ? 5.105 34.062 1.917 1 95.19 328 GLN A O 1
ATOM 2448 N N . ALA A 1 329 ? 4.027 34.156 3.863 1 95.62 329 ALA A N 1
ATOM 2449 C CA . ALA A 1 329 ? 4.48 32.844 4.258 1 95.62 329 ALA A CA 1
ATOM 2450 C C . ALA A 1 329 ? 3.975 31.781 3.285 1 95.62 329 ALA A C 1
ATOM 2452 O O . ALA A 1 329 ? 4.73 30.891 2.877 1 95.62 329 ALA A O 1
ATOM 2453 N N . ILE A 1 330 ? 2.73 31.844 2.891 1 94.75 330 ILE A N 1
ATOM 2454 C CA . ILE A 1 330 ? 2.121 30.906 1.959 1 94.75 330 ILE A CA 1
ATOM 2455 C C . ILE A 1 330 ? 2.797 31.016 0.594 1 94.75 330 ILE A C 1
ATOM 2457 O O . ILE A 1 330 ? 3.078 30.016 -0.052 1 94.75 330 ILE A O 1
ATOM 2461 N N . ASN A 1 331 ? 3.121 32.219 0.167 1 93.94 331 ASN A N 1
ATOM 2462 C CA . ASN A 1 331 ? 3.816 32.406 -1.098 1 93.94 331 ASN A CA 1
ATOM 2463 C C . ASN A 1 331 ? 5.23 31.844 -1.064 1 93.94 331 ASN A C 1
ATOM 2465 O O . ASN A 1 331 ? 5.699 31.281 -2.057 1 93.94 331 ASN A O 1
ATOM 2469 N N . ASP A 1 332 ? 5.848 32.062 0.068 1 93.88 332 ASP A N 1
ATOM 2470 C CA . ASP A 1 332 ? 7.18 31.484 0.228 1 93.88 332 ASP A CA 1
ATOM 2471 C C . ASP A 1 332 ? 7.137 29.969 0.153 1 93.88 332 ASP A C 1
ATOM 2473 O O . ASP A 1 332 ? 8.062 29.328 -0.371 1 93.88 332 ASP A O 1
ATOM 2477 N N . LEU A 1 333 ? 6.117 29.359 0.666 1 91.56 333 LEU A N 1
ATOM 2478 C CA . LEU A 1 333 ? 5.926 27.922 0.567 1 91.56 333 LEU A CA 1
ATOM 2479 C C . LEU A 1 333 ? 5.746 27.5 -0.886 1 91.56 333 LEU A C 1
ATOM 2481 O O . LEU A 1 333 ? 6.348 26.516 -1.33 1 91.56 333 LEU A O 1
ATOM 2485 N N . ARG A 1 334 ? 4.949 28.266 -1.577 1 88.06 334 ARG A N 1
ATOM 2486 C CA . ARG A 1 334 ? 4.711 28.016 -2.994 1 88.06 334 ARG A CA 1
ATOM 2487 C C . ARG A 1 334 ? 6.016 28 -3.777 1 88.06 334 ARG A C 1
ATOM 2489 O O . ARG A 1 334 ? 6.18 27.203 -4.711 1 88.06 334 ARG A O 1
ATOM 2496 N N . ALA A 1 335 ? 6.891 28.812 -3.311 1 90.38 335 ALA A N 1
ATOM 2497 C CA . ALA A 1 335 ? 8.156 29.016 -4.02 1 90.38 335 ALA A CA 1
ATOM 2498 C C . ALA A 1 335 ? 9.227 28.062 -3.49 1 90.38 335 ALA A C 1
ATOM 2500 O O . ALA A 1 335 ? 10.391 28.141 -3.898 1 90.38 335 ALA A O 1
ATOM 2501 N N . SER A 1 336 ? 8.844 27.188 -2.6 1 90.19 336 SER A N 1
ATOM 2502 C CA . SER A 1 336 ? 9.781 26.266 -1.967 1 90.19 336 SER A CA 1
ATOM 2503 C C . SER A 1 336 ? 10.945 27.031 -1.329 1 90.19 336 SER A C 1
ATOM 2505 O O . SER A 1 336 ? 12.094 26.578 -1.406 1 90.19 336 SER A O 1
ATOM 2507 N N . ALA A 1 337 ? 10.664 28.141 -0.649 1 90 337 ALA A N 1
ATOM 2508 C CA . ALA A 1 337 ? 11.695 29.031 -0.125 1 90 337 ALA A CA 1
ATOM 2509 C C . ALA A 1 337 ? 11.836 28.875 1.388 1 90 337 ALA A C 1
ATOM 2511 O O . ALA A 1 337 ? 12.578 29.625 2.027 1 90 337 ALA A O 1
ATOM 2512 N N . ILE A 1 338 ? 11.18 27.953 1.937 1 91.25 338 ILE A N 1
ATOM 2513 C CA . ILE A 1 338 ? 11.133 27.844 3.391 1 91.25 338 ILE A CA 1
ATOM 2514 C C . ILE A 1 338 ? 11.953 26.641 3.84 1 91.25 338 ILE A C 1
ATOM 2516 O O . ILE A 1 338 ? 11.891 25.578 3.219 1 91.25 338 ILE A O 1
ATOM 2520 N N . VAL A 1 339 ? 12.727 26.875 4.848 1 91.75 339 VAL A N 1
ATOM 2521 C CA . VAL A 1 339 ? 13.375 25.797 5.59 1 91.75 339 VAL A CA 1
ATOM 2522 C C . VAL A 1 339 ? 12.625 25.547 6.898 1 91.75 339 VAL A C 1
ATOM 2524 O O . VAL A 1 339 ? 12.367 26.484 7.66 1 91.75 339 VAL A O 1
ATOM 2527 N N . GLY A 1 340 ? 12.273 24.312 7.094 1 94.94 340 GLY A N 1
ATOM 2528 C CA . GLY A 1 340 ? 11.5 24 8.289 1 94.94 340 GLY A CA 1
ATOM 2529 C C . GLY A 1 340 ? 10.047 24.406 8.18 1 94.94 340 GLY A C 1
ATOM 2530 O O . GLY A 1 340 ? 9.406 24.188 7.148 1 94.94 340 GLY A O 1
ATOM 2531 N N . ARG A 1 341 ? 9.5 24.875 9.305 1 95.88 341 ARG A N 1
ATOM 2532 C CA . ARG A 1 341 ? 8.086 25.234 9.375 1 95.88 341 ARG A CA 1
ATOM 2533 C C . ARG A 1 341 ? 7.922 26.719 9.688 1 95.88 341 ARG A C 1
ATOM 2535 O O . ARG A 1 341 ? 8.609 27.266 10.555 1 95.88 341 ARG A O 1
ATOM 2542 N N . ARG A 1 342 ? 7.117 27.422 8.906 1 97.25 342 ARG A N 1
ATOM 2543 C CA . ARG A 1 342 ? 6.672 28.75 9.289 1 97.25 342 ARG A CA 1
ATOM 2544 C C . ARG A 1 342 ? 5.488 28.672 10.25 1 97.25 342 ARG A C 1
ATOM 2546 O O . ARG A 1 342 ? 4.605 27.828 10.094 1 97.25 342 ARG A O 1
ATOM 2553 N N . VAL A 1 343 ? 5.52 29.531 11.234 1 98.38 343 VAL A N 1
ATOM 2554 C CA . VAL A 1 343 ? 4.484 29.531 12.258 1 98.38 343 VAL A CA 1
ATOM 2555 C C . VAL A 1 343 ? 3.957 30.953 12.469 1 98.38 343 VAL A C 1
ATOM 2557 O O . VAL A 1 343 ? 4.73 31.875 12.719 1 98.38 343 VAL A O 1
ATOM 2560 N N . VAL A 1 344 ? 2.678 31.094 12.352 1 98.38 344 VAL A N 1
ATOM 2561 C CA . VAL A 1 344 ? 2.018 32.375 12.586 1 98.38 344 VAL A CA 1
ATOM 2562 C C . VAL A 1 344 ? 1.817 32.594 14.086 1 98.38 344 VAL A C 1
ATOM 2564 O O . VAL A 1 344 ? 1.289 31.703 14.773 1 98.38 344 VAL A O 1
ATOM 2567 N N . VAL A 1 345 ? 2.244 33.656 14.562 1 98.31 345 VAL A N 1
ATOM 2568 C CA . VAL A 1 345 ? 1.999 34.125 15.93 1 98.31 345 VAL A CA 1
ATOM 2569 C C . VAL A 1 345 ? 1.163 35.375 15.922 1 98.31 345 VAL A C 1
ATOM 2571 O O . VAL A 1 345 ? 1.691 36.469 15.703 1 98.31 345 VAL A O 1
ATOM 2574 N N . PRO A 1 346 ? -0.085 35.25 16.219 1 96.44 346 PRO A N 1
ATOM 2575 C CA . PRO A 1 346 ? -1.007 36.375 16.047 1 96.44 346 PRO A CA 1
ATOM 2576 C C . PRO A 1 346 ? -0.625 37.594 16.891 1 96.44 346 PRO A C 1
ATOM 2578 O O . PRO A 1 346 ? -0.922 38.719 16.516 1 96.44 346 PRO A O 1
ATOM 2581 N N . GLN A 1 347 ? 0.012 37.438 17.984 1 91.19 347 GLN A N 1
ATOM 2582 C CA . GLN A 1 347 ? 0.318 38.531 18.906 1 91.19 347 GLN A CA 1
ATOM 2583 C C . GLN A 1 347 ? 1.598 39.25 18.484 1 91.19 347 GLN A C 1
ATOM 2585 O O . GLN A 1 347 ? 1.929 40.312 19.047 1 91.19 347 GLN A O 1
ATOM 2590 N N . LEU A 1 348 ? 2.273 38.656 17.578 1 89.38 348 LEU A N 1
ATOM 2591 C CA . LEU A 1 348 ? 3.48 39.312 17.094 1 89.38 348 LEU A CA 1
ATOM 2592 C C . LEU A 1 348 ? 3.131 40.562 16.281 1 89.38 348 LEU A C 1
ATOM 2594 O O . LEU A 1 348 ? 2.148 40.562 15.539 1 89.38 348 LEU A O 1
ATOM 2598 N N . LYS A 1 349 ? 3.734 41.812 16.688 1 73.94 349 LYS A N 1
ATOM 2599 C CA . L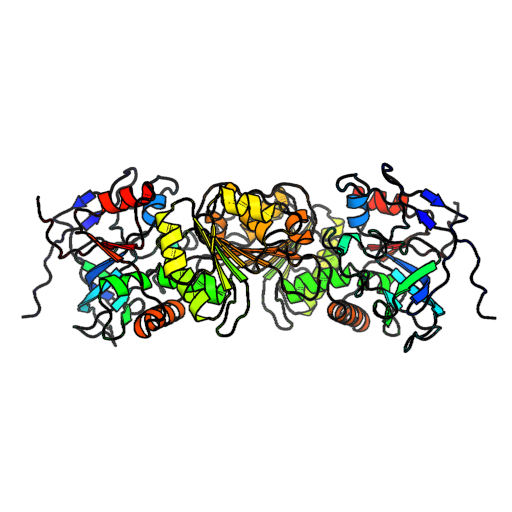YS A 1 349 ? 3.5 43.062 15.961 1 73.94 349 LYS A CA 1
ATOM 2600 C C . LYS A 1 349 ? 4.379 43.125 14.719 1 73.94 349 LYS A C 1
ATOM 2602 O O . LYS A 1 349 ? 5.508 42.656 14.711 1 73.94 349 LYS A O 1
ATOM 2607 N N . GLN A 1 350 ? 3.662 43.344 13.516 1 65.06 350 GLN A N 1
ATOM 2608 C CA . GLN A 1 350 ? 4.457 43.594 12.312 1 65.06 350 GLN A CA 1
ATOM 2609 C C . GLN A 1 350 ? 5.469 44.719 12.539 1 65.06 350 GLN A C 1
ATOM 2611 O O . GLN A 1 350 ? 5.125 45.75 13.078 1 65.06 350 GLN A O 1
ATOM 2616 N N . HIS A 1 351 ? 6.723 44.375 12.805 1 47.34 351 HIS A N 1
ATOM 2617 C CA . HIS A 1 351 ? 7.629 45.531 12.797 1 47.34 351 HIS A CA 1
ATOM 2618 C C . HIS A 1 351 ? 7.668 46.188 11.422 1 47.34 351 HIS A C 1
ATOM 2620 O O . HIS A 1 351 ? 7.863 45.5 10.414 1 47.34 351 HIS A O 1
ATOM 2626 N N . HIS A 1 352 ? 6.75 47.094 11.164 1 40.34 352 HIS A N 1
ATOM 2627 C CA . HIS A 1 352 ? 6.949 47.938 9.984 1 40.34 352 HIS A CA 1
ATOM 2628 C C . HIS A 1 352 ? 8.398 48.406 9.867 1 40.34 352 HIS A C 1
ATOM 2630 O O . HIS A 1 352 ? 8.961 48.938 10.812 1 40.34 352 HIS A O 1
ATOM 2636 N N . SER A 1 353 ? 9.164 47.562 9.211 1 33.06 353 SER A N 1
ATOM 2637 C CA . SER A 1 353 ? 10.297 48.375 8.766 1 33.06 353 SER A CA 1
ATOM 2638 C C . SER A 1 353 ? 9.852 49.5 7.871 1 33.06 353 SER A C 1
ATOM 2640 O O . SER A 1 353 ? 8.906 49.375 7.094 1 33.06 353 SER A O 1
ATOM 2642 N N . MET B 1 1 ? 8.867 -53.781 -11.406 1 37.66 1 MET B N 1
ATOM 2643 C CA . MET B 1 1 ? 10.117 -53.062 -11.602 1 37.66 1 MET B CA 1
ATOM 2644 C C . MET B 1 1 ? 9.852 -51.562 -11.758 1 37.66 1 MET B C 1
ATOM 2646 O O . MET B 1 1 ? 8.883 -51.156 -12.406 1 37.66 1 MET B O 1
ATOM 2650 N N . PRO B 1 2 ? 10.367 -50.781 -10.711 1 49.16 2 PRO B N 1
ATOM 2651 C CA . PRO B 1 2 ? 10.109 -49.344 -10.898 1 49.16 2 PRO B CA 1
ATOM 2652 C C . PRO B 1 2 ? 10.336 -48.906 -12.344 1 49.16 2 PRO B C 1
ATOM 2654 O O . PRO B 1 2 ? 11.219 -49.406 -13.023 1 49.16 2 PRO B O 1
ATOM 2657 N N . ALA B 1 3 ? 9.234 -48.656 -13.078 1 61.78 3 ALA B N 1
ATOM 2658 C CA . ALA B 1 3 ? 9.305 -48.344 -14.5 1 61.78 3 ALA B CA 1
ATOM 2659 C C . ALA B 1 3 ? 10.562 -47.531 -14.812 1 61.78 3 ALA B C 1
ATOM 2661 O O . ALA B 1 3 ? 10.898 -46.594 -14.086 1 61.78 3 ALA B O 1
ATOM 2662 N N . GLN B 1 4 ? 11.469 -48 -15.562 1 84 4 GLN B N 1
ATOM 2663 C CA . GLN B 1 4 ? 12.727 -47.438 -16.016 1 84 4 GLN B CA 1
ATOM 2664 C C . GLN B 1 4 ? 12.508 -46.031 -16.625 1 84 4 GLN B C 1
ATOM 2666 O O . GLN B 1 4 ? 11.602 -45.875 -17.453 1 84 4 GLN B O 1
ATOM 2671 N N . VAL B 1 5 ? 13.148 -45 -16.094 1 93.62 5 VAL B N 1
ATOM 2672 C CA . VAL B 1 5 ? 13.109 -43.625 -16.625 1 93.62 5 VAL B CA 1
ATOM 2673 C C . VAL B 1 5 ? 13.703 -43.625 -18.031 1 93.62 5 VAL B C 1
ATOM 2675 O O . VAL B 1 5 ? 14.844 -44.062 -18.234 1 93.62 5 VAL B O 1
ATOM 2678 N N . PRO B 1 6 ? 12.938 -43.281 -19 1 96.12 6 PRO B N 1
ATOM 2679 C CA . PRO B 1 6 ? 13.461 -43.219 -20.375 1 96.12 6 PRO B CA 1
ATOM 2680 C C . PRO B 1 6 ? 14.547 -42.156 -20.531 1 96.12 6 PRO B C 1
ATOM 2682 O O . PRO B 1 6 ? 14.75 -41.344 -19.641 1 96.12 6 PRO B O 1
ATOM 2685 N N . THR B 1 7 ? 15.25 -42.219 -21.688 1 96.88 7 THR B N 1
ATOM 2686 C CA . THR B 1 7 ? 16.312 -41.25 -21.938 1 96.88 7 THR B CA 1
ATOM 2687 C C . THR B 1 7 ? 15.766 -39.969 -22.547 1 96.88 7 THR B C 1
ATOM 2689 O O . THR B 1 7 ? 16.438 -38.938 -22.547 1 96.88 7 THR B O 1
ATOM 2692 N N . THR B 1 8 ? 14.578 -40.125 -23.203 1 97.81 8 THR B N 1
ATOM 2693 C CA . THR B 1 8 ? 13.914 -38.969 -23.781 1 97.81 8 THR B CA 1
ATOM 2694 C C . THR B 1 8 ? 12.453 -38.906 -23.344 1 97.81 8 THR B C 1
ATOM 2696 O O . THR B 1 8 ? 11.922 -39.875 -22.797 1 97.81 8 THR B O 1
ATOM 2699 N N . MET B 1 9 ? 11.852 -37.75 -23.594 1 97.69 9 MET B N 1
ATOM 2700 C CA . MET B 1 9 ? 10.469 -37.531 -23.188 1 97.69 9 MET B CA 1
ATOM 2701 C C . MET B 1 9 ? 9.766 -36.562 -24.125 1 97.69 9 MET B C 1
ATOM 2703 O O . MET B 1 9 ? 10.414 -35.906 -24.938 1 97.69 9 MET B O 1
ATOM 2707 N N . ARG B 1 10 ? 8.438 -36.5 -23.984 1 97.31 10 ARG B N 1
ATOM 2708 C CA . ARG B 1 10 ? 7.648 -35.438 -24.578 1 97.31 10 ARG B CA 1
ATOM 2709 C C . ARG B 1 10 ? 7.695 -34.188 -23.703 1 97.31 10 ARG B C 1
ATOM 2711 O O . ARG B 1 10 ? 7.652 -34.281 -22.469 1 97.31 10 ARG B O 1
ATOM 2718 N N . ALA B 1 11 ? 7.816 -33.031 -24.359 1 98.12 11 ALA B N 1
ATOM 2719 C CA . ALA B 1 11 ? 7.875 -31.781 -23.625 1 98.12 11 ALA B CA 1
ATOM 2720 C C . ALA B 1 11 ? 7.355 -30.625 -24.484 1 98.12 11 ALA B C 1
ATOM 2722 O O . ALA B 1 11 ? 7.469 -30.656 -25.703 1 98.12 11 ALA B O 1
ATOM 2723 N N . ALA B 1 12 ? 6.68 -29.703 -23.891 1 98 12 ALA B N 1
ATOM 2724 C CA . ALA B 1 12 ? 6.305 -28.438 -24.531 1 98 12 ALA B CA 1
ATOM 2725 C C . ALA B 1 12 ? 7.355 -27.359 -24.297 1 98 12 ALA B C 1
ATOM 2727 O O . ALA B 1 12 ? 7.465 -26.828 -23.188 1 98 12 ALA B O 1
ATOM 2728 N N . VAL B 1 13 ? 8.062 -26.969 -25.359 1 96.75 13 VAL B N 1
ATOM 2729 C CA . VAL B 1 13 ? 9.281 -26.172 -25.25 1 96.75 13 VAL B CA 1
ATOM 2730 C C . VAL B 1 13 ? 9.031 -24.766 -25.766 1 96.75 13 VAL B C 1
ATOM 2732 O O . VAL B 1 13 ? 8.477 -24.578 -26.859 1 96.75 13 VAL B O 1
ATOM 2735 N N . TYR B 1 14 ? 9.398 -23.844 -24.906 1 93.81 14 TYR B N 1
ATOM 2736 C CA . TYR B 1 14 ? 9.398 -22.438 -25.297 1 93.81 14 TYR B CA 1
ATOM 2737 C C . TYR B 1 14 ? 10.648 -22.078 -26.078 1 93.81 14 TYR B C 1
ATOM 2739 O O . TYR B 1 14 ? 11.766 -22.406 -25.672 1 93.81 14 TYR B O 1
ATOM 2747 N N . ARG B 1 15 ? 10.477 -21.469 -27.156 1 88.81 15 ARG B N 1
ATOM 2748 C CA . ARG B 1 15 ? 11.539 -20.891 -27.969 1 88.81 15 ARG B CA 1
ATOM 2749 C C . ARG B 1 15 ? 11.305 -19.406 -28.203 1 88.81 15 ARG B C 1
ATOM 2751 O O . ARG B 1 15 ? 10.203 -19 -28.594 1 88.81 15 ARG B O 1
ATOM 2758 N N . PRO B 1 16 ? 12.375 -18.656 -27.953 1 83.88 16 PRO B N 1
ATOM 2759 C CA . PRO B 1 16 ? 12.211 -17.219 -28.078 1 83.88 16 PRO B CA 1
ATOM 2760 C C . PRO B 1 16 ? 11.617 -16.812 -29.438 1 83.88 16 PRO B C 1
ATOM 2762 O O . PRO B 1 16 ? 12 -17.359 -30.469 1 83.88 16 PRO B O 1
ATOM 2765 N N . GLY B 1 17 ? 10.664 -15.859 -29.359 1 77.38 17 GLY B N 1
ATOM 2766 C CA . GLY B 1 17 ? 10.094 -15.305 -30.578 1 77.38 17 GLY B CA 1
ATOM 2767 C C . GLY B 1 17 ? 8.859 -16.047 -31.047 1 77.38 17 GLY B C 1
ATOM 2768 O O . GLY B 1 17 ? 8.195 -15.609 -31.984 1 77.38 17 GLY B O 1
ATOM 2769 N N . HIS B 1 18 ? 8.523 -17.141 -30.422 1 79.56 18 HIS B N 1
ATOM 2770 C CA . HIS B 1 18 ? 7.352 -17.906 -30.828 1 79.56 18 HIS B CA 1
ATOM 2771 C C . HIS B 1 18 ? 6.168 -17.641 -29.906 1 79.56 18 HIS B C 1
ATOM 2773 O O . HIS B 1 18 ? 6.34 -17.438 -28.703 1 79.56 18 HIS B O 1
ATOM 2779 N N . PHE B 1 19 ? 4.984 -17.688 -30.531 1 81.88 19 PHE B N 1
ATOM 2780 C CA . PHE B 1 19 ? 3.76 -17.422 -29.781 1 81.88 19 PHE B CA 1
ATOM 2781 C C . PHE B 1 19 ? 3.178 -18.703 -29.219 1 81.88 19 PHE B C 1
ATOM 2783 O O . PHE B 1 19 ? 2.283 -18.672 -28.359 1 81.88 19 PHE B O 1
ATOM 2790 N N . ASN B 1 20 ? 3.693 -19.797 -29.703 1 88.12 20 ASN B N 1
ATOM 2791 C CA . ASN B 1 20 ? 3.262 -21.109 -29.203 1 88.12 20 ASN B CA 1
ATOM 2792 C C . ASN B 1 20 ? 4.445 -21.953 -28.75 1 88.12 20 ASN B C 1
ATOM 2794 O O . ASN B 1 20 ? 5.59 -21.672 -29.094 1 88.12 20 ASN B O 1
ATOM 2798 N N . LEU B 1 21 ? 4.094 -22.922 -27.922 1 94.06 21 LEU B N 1
ATOM 2799 C CA . LEU B 1 21 ? 5.105 -23.891 -27.5 1 94.06 21 LEU B CA 1
ATOM 28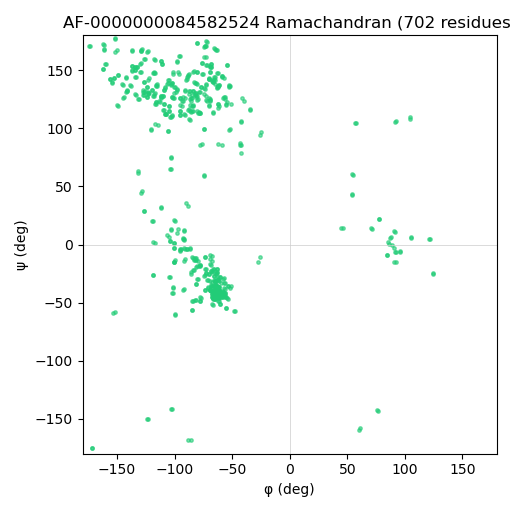00 C C . LEU B 1 21 ? 5.312 -24.953 -28.578 1 94.06 21 LEU B C 1
ATOM 2802 O O . LEU B 1 21 ? 4.395 -25.266 -29.328 1 94.06 21 LEU B O 1
ATOM 2806 N N . ALA B 1 22 ? 6.504 -25.438 -28.641 1 94.44 22 ALA B N 1
ATOM 2807 C CA . ALA B 1 22 ? 6.816 -26.562 -29.516 1 94.44 22 ALA B CA 1
ATOM 2808 C C . ALA B 1 22 ? 6.746 -27.891 -28.766 1 94.44 22 ALA B C 1
ATOM 2810 O O . ALA B 1 22 ? 7.473 -28.094 -27.797 1 94.44 22 ALA B O 1
ATOM 2811 N N . ILE B 1 23 ? 5.906 -28.734 -29.219 1 95.25 23 ILE B N 1
ATOM 2812 C CA . ILE B 1 23 ? 5.855 -30.078 -28.625 1 95.25 23 ILE B CA 1
ATOM 2813 C C . ILE B 1 23 ? 6.98 -30.938 -29.188 1 95.25 23 ILE B C 1
ATOM 2815 O O . ILE B 1 23 ? 6.992 -31.25 -30.391 1 95.25 23 ILE B O 1
ATOM 2819 N N . GLU B 1 24 ? 7.867 -31.266 -28.344 1 96.56 24 GLU B N 1
ATOM 2820 C CA . GLU B 1 24 ? 8.977 -32.125 -28.734 1 96.56 24 GLU B CA 1
ATOM 2821 C C . GLU B 1 24 ? 8.805 -33.531 -28.172 1 96.56 24 GLU B C 1
ATOM 2823 O O . GLU B 1 24 ? 8.477 -33.719 -27 1 96.56 24 GLU B O 1
ATOM 2828 N N . ASN B 1 25 ? 9.125 -34.5 -28.984 1 95.81 25 ASN B N 1
ATOM 2829 C CA . ASN B 1 25 ? 8.859 -35.875 -28.578 1 95.81 25 ASN B CA 1
ATOM 2830 C C . ASN B 1 25 ? 10.117 -36.562 -28.062 1 95.81 25 ASN B C 1
ATOM 2832 O O . ASN B 1 25 ? 10.039 -37.625 -27.453 1 95.81 25 ASN B O 1
ATOM 2836 N N . ASN B 1 26 ? 11.227 -35.969 -28.344 1 97.38 26 ASN B N 1
ATOM 2837 C CA . ASN B 1 26 ? 12.492 -36.594 -27.953 1 97.38 26 ASN B CA 1
ATOM 2838 C C . ASN B 1 26 ? 13.375 -35.625 -27.172 1 97.38 26 ASN B C 1
ATOM 2840 O O . ASN B 1 26 ? 14.57 -35.5 -27.453 1 97.38 26 ASN B O 1
ATOM 2844 N N . PHE B 1 27 ? 12.766 -34.969 -26.25 1 97.44 27 PHE B N 1
ATOM 2845 C CA . PHE B 1 27 ? 13.539 -34.094 -25.359 1 97.44 27 PHE B CA 1
ATOM 2846 C C . PHE B 1 27 ? 14.32 -34.906 -24.344 1 97.44 27 PHE B C 1
ATOM 2848 O O . PHE B 1 27 ? 13.781 -35.844 -23.75 1 97.44 27 PHE B O 1
ATOM 2855 N N . PRO B 1 28 ? 15.57 -34.625 -24.094 1 97.94 28 PRO B N 1
ATOM 2856 C CA . PRO B 1 28 ? 16.359 -35.438 -23.172 1 97.94 28 PRO B CA 1
ATOM 2857 C C . PRO B 1 28 ? 15.836 -35.375 -21.734 1 97.94 28 PRO B C 1
ATOM 2859 O O . PRO B 1 28 ? 15.445 -34.281 -21.266 1 97.94 28 PRO B O 1
ATOM 2862 N N . VAL B 1 29 ? 15.789 -36.469 -21.062 1 98.06 29 VAL B N 1
ATOM 2863 C CA . VAL B 1 29 ? 15.469 -36.531 -19.656 1 98.06 29 VAL B CA 1
ATOM 2864 C C . VAL B 1 29 ? 16.734 -36.281 -18.828 1 98.06 29 VAL B C 1
ATOM 2866 O O . VAL B 1 29 ? 17.719 -37 -19 1 98.06 29 VAL B O 1
ATOM 2869 N N . PRO B 1 30 ? 16.719 -35.375 -17.953 1 97 30 PRO B N 1
ATOM 2870 C CA . PRO B 1 30 ? 17.922 -35.094 -17.156 1 97 30 PRO B CA 1
ATOM 2871 C C . PRO B 1 30 ? 18.156 -36.125 -16.062 1 97 30 PRO B C 1
ATOM 2873 O O . PRO B 1 30 ? 17.219 -36.812 -15.648 1 97 30 PRO B O 1
ATOM 2876 N N . GLU B 1 31 ? 19.406 -36.219 -15.672 1 96.69 31 GLU B N 1
ATOM 2877 C CA . GLU B 1 31 ? 19.781 -37.031 -14.508 1 96.69 31 GLU B CA 1
ATOM 2878 C C . GLU B 1 31 ? 19.938 -36.156 -13.273 1 96.69 31 GLU B C 1
ATOM 2880 O O . GLU B 1 31 ? 20.594 -35.094 -13.32 1 96.69 31 GLU B O 1
ATOM 2885 N N . PRO B 1 32 ? 19.391 -36.562 -12.172 1 97.25 32 PRO B N 1
ATOM 2886 C CA . PRO B 1 32 ? 19.516 -35.75 -10.977 1 97.25 32 PRO B CA 1
ATOM 2887 C C . PRO B 1 32 ? 20.922 -35.781 -10.367 1 97.25 32 PRO B C 1
ATOM 2889 O O . PRO B 1 32 ? 21.469 -36.875 -10.18 1 97.25 32 PRO B O 1
ATOM 2892 N N . GLY B 1 33 ? 21.484 -34.625 -10.133 1 96.56 33 GLY B N 1
ATOM 2893 C CA . GLY B 1 33 ? 22.703 -34.531 -9.367 1 96.56 33 GLY B CA 1
ATOM 2894 C C . GLY B 1 33 ? 22.469 -34.406 -7.871 1 96.56 33 GLY B C 1
ATOM 2895 O O . GLY B 1 33 ? 21.359 -34.688 -7.395 1 96.56 33 GLY B O 1
ATOM 2896 N N . PRO B 1 34 ? 23.578 -34.062 -7.109 1 95.94 34 PRO B N 1
ATOM 2897 C CA . PRO B 1 34 ? 23.422 -33.906 -5.66 1 95.94 34 PRO B CA 1
ATOM 2898 C C . PRO B 1 34 ? 22.344 -32.875 -5.285 1 95.94 34 PRO B C 1
ATOM 2900 O O . PRO B 1 34 ? 22.312 -31.781 -5.816 1 95.94 34 PRO B O 1
ATOM 2903 N N . GLY B 1 35 ? 21.438 -33.375 -4.438 1 95.38 35 GLY B N 1
ATOM 2904 C CA . GLY B 1 35 ? 20.391 -32.469 -3.932 1 95.38 35 GLY B CA 1
ATOM 2905 C C . GLY B 1 35 ? 19.203 -32.375 -4.859 1 95.38 35 GLY B C 1
ATOM 2906 O O . GLY B 1 35 ? 18.234 -31.672 -4.543 1 95.38 35 GLY B O 1
ATOM 2907 N N . GLN B 1 36 ? 19.234 -33.094 -5.949 1 96.62 36 GLN B N 1
ATOM 2908 C CA . GLN B 1 36 ? 18.203 -32.938 -6.961 1 96.62 36 GLN B CA 1
ATOM 2909 C C . GLN B 1 36 ? 17.328 -34.188 -7.02 1 96.62 36 GLN B C 1
ATOM 2911 O O . GLN B 1 36 ? 17.734 -35.281 -6.574 1 96.62 36 GLN B O 1
ATOM 2916 N N . VAL B 1 37 ? 16.141 -34.031 -7.48 1 97.56 37 VAL B N 1
ATOM 2917 C CA . VAL B 1 37 ? 15.172 -35.125 -7.648 1 97.56 37 VAL B CA 1
ATOM 2918 C C . VAL B 1 37 ? 14.516 -35 -9.023 1 97.56 37 VAL B C 1
ATOM 2920 O O . VAL B 1 37 ? 14.078 -33.938 -9.43 1 97.56 37 VAL B O 1
ATOM 2923 N N . LEU B 1 38 ? 14.523 -36.094 -9.719 1 98.12 38 LEU B N 1
ATOM 2924 C CA . LEU B 1 38 ? 13.734 -36.188 -10.945 1 98.12 38 LEU B CA 1
ATOM 2925 C C . LEU B 1 38 ? 12.305 -36.625 -10.641 1 98.12 38 LEU B C 1
ATOM 2927 O O . LEU B 1 38 ? 12.094 -37.719 -10.078 1 98.12 38 LEU B O 1
ATOM 2931 N N . LEU B 1 39 ? 11.391 -35.844 -10.977 1 98.31 39 LEU B N 1
ATOM 2932 C CA . LEU B 1 39 ? 9.984 -36.156 -10.758 1 98.31 39 LEU B CA 1
ATOM 2933 C C . LEU B 1 39 ? 9.344 -36.656 -12.039 1 98.31 39 LEU B C 1
ATOM 2935 O O . LEU B 1 39 ? 9.594 -36.125 -13.125 1 98.31 39 LEU B O 1
ATOM 2939 N N . LYS B 1 40 ? 8.594 -37.688 -11.906 1 98.56 40 LYS B N 1
ATOM 2940 C CA . LYS B 1 40 ? 7.59 -38 -12.93 1 98.56 40 LYS B CA 1
ATOM 2941 C C . LYS B 1 40 ? 6.355 -37.125 -12.766 1 98.56 40 LYS B C 1
ATOM 2943 O O . LYS B 1 40 ? 5.629 -37.219 -11.773 1 98.56 40 LYS B O 1
ATOM 2948 N N . VAL B 1 41 ? 6.125 -36.281 -13.703 1 98.69 41 VAL B N 1
ATOM 2949 C CA . VAL B 1 41 ? 5.066 -35.281 -13.586 1 98.69 41 VAL B CA 1
ATOM 2950 C C . VAL B 1 41 ? 3.703 -35.969 -13.648 1 98.69 41 VAL B C 1
ATOM 2952 O O . VAL B 1 41 ? 3.42 -36.719 -14.586 1 98.69 41 VAL B O 1
ATOM 2955 N N . ALA B 1 42 ? 2.932 -35.75 -12.648 1 98.62 42 ALA B N 1
ATOM 2956 C CA . ALA B 1 42 ? 1.571 -36.281 -12.609 1 98.62 42 ALA B CA 1
ATOM 2957 C C . ALA B 1 42 ? 0.578 -35.281 -13.18 1 98.62 42 ALA B C 1
ATOM 2959 O O . ALA B 1 42 ? -0.37 -35.656 -13.875 1 98.62 42 ALA B O 1
ATOM 2960 N N . ALA B 1 43 ? 0.787 -34 -12.891 1 98.69 43 ALA B N 1
ATOM 2961 C CA . ALA B 1 43 ? -0.062 -32.906 -13.359 1 98.69 43 ALA B CA 1
ATOM 2962 C C . ALA B 1 43 ? 0.676 -31.578 -13.289 1 98.69 43 ALA B C 1
ATOM 2964 O O . ALA B 1 43 ? 1.634 -31.438 -12.523 1 98.69 43 ALA B O 1
ATOM 2965 N N . CYS B 1 44 ? 0.281 -30.656 -14.078 1 98.75 44 CYS B N 1
ATOM 2966 C CA . CYS B 1 44 ? 0.831 -29.297 -14.094 1 98.75 44 CYS B CA 1
ATOM 2967 C C . CYS B 1 44 ? -0.226 -28.281 -14.523 1 98.75 44 CYS B C 1
ATOM 2969 O O . CYS B 1 44 ? -0.727 -28.344 -15.648 1 98.75 44 CYS B O 1
ATOM 2971 N N . GLY B 1 45 ? -0.506 -27.344 -13.633 1 98 45 GLY B N 1
ATOM 2972 C CA . GLY B 1 45 ? -1.508 -26.344 -13.945 1 98 45 GLY B CA 1
ATOM 2973 C C . GLY B 1 45 ? -1.065 -25.375 -15.031 1 98 45 GLY B C 1
ATOM 2974 O O . GLY B 1 45 ? 0.133 -25.172 -15.234 1 98 45 GLY B O 1
ATOM 2975 N N . VAL B 1 46 ? -2.061 -24.812 -15.758 1 96.94 46 VAL B N 1
ATOM 2976 C CA . VAL B 1 46 ? -1.816 -23.797 -16.781 1 96.94 46 VAL B CA 1
ATOM 2977 C C . VAL B 1 46 ? -2.145 -22.406 -16.219 1 96.94 46 VAL B C 1
ATOM 2979 O O . VAL B 1 46 ? -3.242 -22.188 -15.695 1 96.94 46 VAL B O 1
ATOM 2982 N N . CYS B 1 47 ? -1.231 -21.516 -16.297 1 93.5 47 CYS B N 1
ATOM 2983 C CA . CYS B 1 47 ? -1.355 -20.219 -15.672 1 93.5 47 CYS B CA 1
ATOM 2984 C C . CYS B 1 47 ? -1.34 -19.109 -16.719 1 93.5 47 CYS B C 1
ATOM 2986 O O . CYS B 1 47 ? -0.657 -19.219 -17.734 1 93.5 47 CYS B O 1
ATOM 2988 N N . HIS B 1 48 ? -2.037 -18.047 -16.438 1 90.81 48 HIS B N 1
ATOM 2989 C CA . HIS B 1 48 ? -2.064 -16.906 -17.344 1 90.81 48 HIS B CA 1
ATOM 2990 C C . HIS B 1 48 ? -0.68 -16.281 -17.5 1 90.81 48 HIS B C 1
ATOM 2992 O O . HIS B 1 48 ? -0.411 -15.586 -18.469 1 90.81 48 HIS B O 1
ATOM 2998 N N . SER B 1 49 ? 0.194 -16.5 -16.578 1 86.56 49 SER B N 1
ATOM 2999 C CA . SER B 1 49 ? 1.571 -16.047 -16.734 1 86.56 49 SER B CA 1
ATOM 3000 C C . SER B 1 49 ? 2.209 -16.625 -17.984 1 86.56 49 SER B C 1
ATOM 3002 O O . SER B 1 49 ? 3.078 -16 -18.594 1 86.56 49 SER B O 1
ATOM 3004 N N . ASP B 1 50 ? 1.771 -17.781 -18.359 1 88.62 50 ASP B N 1
ATOM 3005 C CA . ASP B 1 50 ? 2.262 -18.375 -19.594 1 88.62 50 ASP B CA 1
ATOM 3006 C C . ASP B 1 50 ? 1.909 -17.516 -20.812 1 88.62 50 ASP B C 1
ATOM 3008 O O . ASP B 1 50 ? 2.721 -17.344 -21.719 1 88.62 50 ASP B O 1
ATOM 3012 N N . VAL B 1 51 ? 0.712 -16.969 -20.75 1 86.56 51 VAL B N 1
ATOM 3013 C CA . VAL B 1 51 ? 0.26 -16.078 -21.828 1 86.56 51 VAL B CA 1
ATOM 3014 C C . VAL B 1 51 ? 1.141 -14.828 -21.875 1 86.56 51 VAL B C 1
ATOM 3016 O O . VAL B 1 51 ? 1.579 -14.406 -22.938 1 86.56 51 VAL B O 1
ATOM 3019 N N . LEU B 1 52 ? 1.42 -14.305 -20.703 1 80.62 52 LEU B N 1
ATOM 3020 C CA . LEU B 1 52 ? 2.234 -13.094 -20.609 1 80.62 52 LEU B CA 1
ATOM 3021 C C . LEU B 1 52 ? 3.635 -13.336 -21.156 1 80.62 52 LEU B C 1
ATOM 3023 O O . LEU B 1 52 ? 4.18 -12.5 -21.875 1 80.62 52 LEU B O 1
ATOM 3027 N N . TRP B 1 53 ? 4.199 -14.461 -20.859 1 81.19 53 TRP B N 1
ATOM 3028 C CA . TRP B 1 53 ? 5.551 -14.789 -21.297 1 81.19 53 TRP B CA 1
ATOM 3029 C C . TRP B 1 53 ? 5.594 -15.008 -22.797 1 81.19 53 TRP B C 1
ATOM 3031 O O . TRP B 1 53 ? 6.586 -14.68 -23.453 1 81.19 53 TRP B O 1
ATOM 3041 N N . LEU B 1 54 ? 4.539 -15.484 -23.359 1 85.75 54 LEU B N 1
ATOM 3042 C CA . LEU B 1 54 ? 4.488 -15.828 -24.766 1 85.75 54 LEU B CA 1
ATOM 3043 C C . LEU B 1 54 ? 4.176 -14.602 -25.625 1 85.75 54 LEU B C 1
ATOM 3045 O O . LEU B 1 54 ? 4.398 -14.602 -26.828 1 85.75 54 LEU B O 1
ATOM 3049 N N . THR B 1 55 ? 3.576 -13.508 -25.156 1 75.88 55 THR B N 1
ATOM 3050 C CA . THR B 1 55 ? 3.229 -12.32 -25.922 1 75.88 55 THR B CA 1
ATOM 3051 C C . THR B 1 55 ? 4.383 -11.32 -25.938 1 75.88 55 THR B C 1
ATOM 3053 O O . THR B 1 55 ? 4.215 -10.172 -26.344 1 75.88 55 THR B O 1
ATOM 3056 N N . ASN B 1 56 ? 5.641 -11.766 -25.922 1 61.34 56 ASN B N 1
ATOM 3057 C CA . ASN B 1 56 ? 6.883 -11.008 -26.031 1 61.34 56 ASN B CA 1
ATOM 3058 C C . ASN B 1 56 ? 6.867 -9.773 -25.125 1 61.34 56 ASN B C 1
ATOM 3060 O O . ASN B 1 56 ? 7.496 -8.766 -25.438 1 61.34 56 ASN B O 1
ATOM 3064 N N . ALA B 1 57 ? 6.023 -9.68 -24.25 1 58.5 57 ALA B N 1
ATOM 3065 C CA . ALA B 1 57 ? 6.098 -8.539 -23.344 1 58.5 57 ALA B CA 1
ATOM 3066 C C . ALA B 1 57 ? 7.395 -8.562 -22.531 1 58.5 57 ALA B C 1
ATOM 3068 O O . ALA B 1 57 ? 7.922 -7.508 -22.172 1 58.5 57 ALA B O 1
ATOM 3069 N N . MET B 1 58 ? 7.883 -9.758 -22.297 1 61.59 58 MET B N 1
ATOM 3070 C CA . MET B 1 58 ? 9.18 -9.914 -21.641 1 61.59 58 MET B CA 1
ATOM 3071 C C . MET B 1 58 ? 10.188 -10.578 -22.578 1 61.59 58 MET B C 1
ATOM 3073 O O . MET B 1 58 ? 9.867 -11.578 -23.219 1 61.59 58 MET B O 1
ATOM 3077 N N . ILE B 1 59 ? 11.141 -9.93 -22.781 1 65.31 59 ILE B N 1
ATOM 3078 C CA . ILE B 1 59 ? 12.164 -10.508 -23.641 1 65.31 59 ILE B CA 1
ATOM 3079 C C . ILE B 1 59 ? 12.93 -11.594 -22.891 1 65.31 59 ILE B C 1
ATOM 3081 O O . ILE B 1 59 ? 13.586 -11.312 -21.891 1 65.31 59 ILE B O 1
ATOM 3085 N N . ASP B 1 60 ? 12.57 -12.867 -23.141 1 77.81 60 ASP B N 1
ATOM 3086 C CA . ASP B 1 60 ? 13.32 -14 -22.609 1 77.81 60 ASP B CA 1
ATOM 3087 C C . ASP B 1 60 ? 14.055 -14.742 -23.734 1 77.81 60 ASP B C 1
ATOM 3089 O O . ASP B 1 60 ? 13.422 -15.352 -24.594 1 77.81 60 ASP B O 1
ATOM 3093 N N . ASP B 1 61 ? 15.398 -14.727 -23.672 1 82.56 61 ASP B N 1
ATOM 3094 C CA . ASP B 1 61 ? 16.188 -15.312 -24.75 1 82.56 61 ASP B CA 1
ATOM 3095 C C . ASP B 1 61 ? 16.5 -16.781 -24.469 1 82.56 61 ASP B C 1
ATOM 3097 O O . ASP B 1 61 ? 17.188 -17.438 -25.266 1 82.56 61 ASP B O 1
ATOM 3101 N N . ARG B 1 62 ? 15.953 -17.359 -23.594 1 88.06 62 ARG B N 1
ATOM 3102 C CA . ARG B 1 62 ? 16.234 -18.734 -23.203 1 88.06 62 ARG B CA 1
ATOM 3103 C C . ARG B 1 62 ? 15.227 -19.703 -23.828 1 88.06 62 ARG B C 1
ATOM 3105 O O . ARG B 1 62 ? 14.117 -19.297 -24.203 1 88.06 62 ARG B O 1
ATOM 3112 N N . THR B 1 63 ? 15.664 -20.906 -23.922 1 92.56 63 THR B N 1
ATOM 3113 C CA . THR B 1 63 ? 14.812 -22 -24.344 1 92.56 63 THR B CA 1
ATOM 3114 C C . THR B 1 63 ? 14.641 -23.031 -23.219 1 92.56 63 THR B C 1
ATOM 3116 O O . THR B 1 63 ? 15.625 -23.547 -22.688 1 92.56 63 THR B O 1
ATOM 3119 N N . TYR B 1 64 ? 13.438 -23.281 -22.844 1 94.5 64 TYR B N 1
ATOM 3120 C CA . TYR B 1 64 ? 13.18 -24.203 -21.75 1 94.5 64 TYR B CA 1
ATOM 3121 C C . TYR B 1 64 ? 11.742 -24.703 -21.781 1 94.5 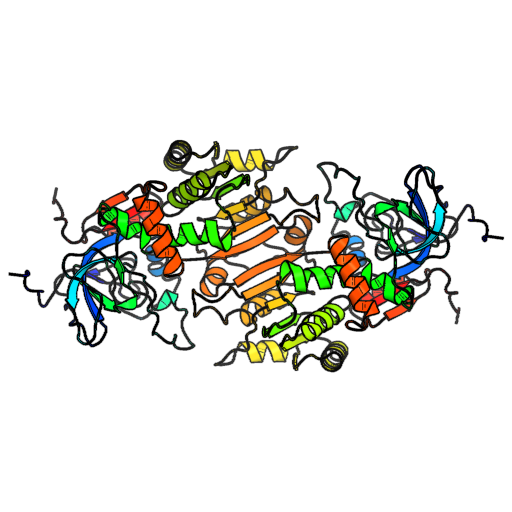64 TYR B C 1
ATOM 3123 O O . TYR B 1 64 ? 10.938 -24.234 -22.578 1 94.5 64 TYR B O 1
ATOM 3131 N N . ILE B 1 65 ? 11.453 -25.734 -21 1 97.31 65 ILE B N 1
ATOM 3132 C CA . ILE B 1 65 ? 10.125 -26.328 -20.891 1 97.31 65 ILE B CA 1
ATOM 3133 C C . ILE B 1 65 ? 9.242 -25.453 -19.984 1 97.31 65 ILE B C 1
ATOM 3135 O O . ILE B 1 65 ? 9.641 -25.109 -18.875 1 97.31 65 ILE B O 1
ATOM 3139 N N . PHE B 1 66 ? 7.988 -25.094 -20.406 1 96.38 66 PHE B N 1
ATOM 3140 C CA . PHE B 1 66 ? 7.062 -24.281 -19.625 1 96.38 66 PHE B CA 1
ATOM 3141 C C . PHE B 1 66 ? 6.352 -25.125 -18.578 1 96.38 66 PHE B C 1
ATOM 3143 O O . PHE B 1 66 ? 6.539 -26.344 -18.531 1 96.38 66 PHE B O 1
ATOM 3150 N N . GLY B 1 67 ? 5.605 -24.453 -17.734 1 97.19 67 GLY B N 1
ATOM 3151 C CA . GLY B 1 67 ? 4.785 -25.094 -16.719 1 97.19 67 GLY B CA 1
ATOM 3152 C C . GLY B 1 67 ? 5.371 -24.984 -15.328 1 97.19 67 GLY B C 1
ATOM 3153 O O . GLY B 1 67 ? 6.32 -25.688 -14.992 1 97.19 67 GLY B O 1
ATOM 3154 N N . HIS B 1 68 ? 4.711 -24.172 -14.5 1 96.44 68 HIS B N 1
ATOM 3155 C CA . HIS B 1 68 ? 5.336 -23.938 -13.203 1 96.44 68 HIS B CA 1
ATOM 3156 C C . HIS B 1 68 ? 4.445 -24.422 -12.062 1 96.44 68 HIS B C 1
ATOM 3158 O O . HIS B 1 68 ? 4.828 -24.359 -10.898 1 96.44 68 HIS B O 1
ATOM 3164 N N . GLU B 1 69 ? 3.322 -24.984 -12.367 1 97.94 69 GLU B N 1
ATOM 3165 C CA . GLU B 1 69 ? 2.441 -25.547 -11.352 1 97.94 69 GLU B CA 1
ATOM 3166 C C . GLU B 1 69 ? 2.543 -27.078 -11.32 1 97.94 69 GLU B C 1
ATOM 3168 O O . GLU B 1 69 ? 1.569 -27.781 -11.602 1 97.94 69 GLU B O 1
ATOM 3173 N N . VAL B 1 70 ? 3.598 -27.578 -10.789 1 98.56 70 VAL B N 1
ATOM 3174 C CA . VAL B 1 70 ? 3.98 -28.969 -10.992 1 98.56 70 VAL B CA 1
ATOM 3175 C C . VAL B 1 70 ? 3.637 -29.797 -9.75 1 98.56 70 VAL B C 1
ATOM 3177 O O . VAL B 1 70 ? 3.865 -29.344 -8.625 1 98.56 70 VAL B O 1
ATOM 3180 N N . VAL B 1 71 ? 3.117 -30.953 -9.969 1 98.69 71 VAL B N 1
ATOM 3181 C CA . VAL B 1 71 ? 2.998 -32 -8.977 1 98.69 71 VAL B CA 1
ATOM 3182 C C . VAL B 1 71 ? 3.449 -33.344 -9.57 1 98.69 71 VAL B C 1
ATOM 3184 O O . VAL B 1 71 ? 3.211 -33.594 -10.758 1 98.69 71 VAL B O 1
ATOM 3187 N N . GLY B 1 72 ? 4.086 -34.156 -8.758 1 98.56 72 GLY B N 1
ATOM 3188 C CA . GLY B 1 72 ? 4.559 -35.406 -9.312 1 98.56 72 GLY B CA 1
ATOM 3189 C C . GLY B 1 72 ? 5.102 -36.344 -8.258 1 98.56 72 GLY B C 1
ATOM 3190 O O . GLY B 1 72 ? 4.98 -36.094 -7.059 1 98.56 72 GLY B O 1
ATOM 3191 N N . TYR B 1 73 ? 5.633 -37.438 -8.789 1 98.25 73 TYR B N 1
ATOM 3192 C CA . TYR B 1 73 ? 6.227 -38.5 -7.977 1 98.25 73 TYR B CA 1
ATOM 3193 C C . TYR B 1 73 ? 7.723 -38.625 -8.242 1 98.25 73 TYR B C 1
ATOM 3195 O O . TYR B 1 73 ? 8.164 -38.531 -9.398 1 98.25 73 TYR B O 1
ATOM 3203 N N . PRO B 1 74 ? 8.508 -38.781 -7.188 1 98.19 74 PRO B N 1
ATOM 3204 C CA . PRO B 1 74 ? 9.93 -39.031 -7.434 1 98.19 74 PRO B CA 1
ATOM 3205 C C . PRO B 1 74 ? 10.18 -40.25 -8.312 1 98.19 74 PRO B C 1
ATOM 3207 O O . PRO B 1 74 ? 9.656 -41.312 -8.031 1 98.19 74 PRO B O 1
ATOM 3210 N N . ALA B 1 75 ? 10.906 -40.062 -9.375 1 97.75 75 ALA B N 1
ATOM 3211 C CA . ALA B 1 75 ? 11.289 -41.156 -10.281 1 97.75 75 ALA B CA 1
ATOM 3212 C C . ALA B 1 75 ? 12.734 -41.562 -10.039 1 97.75 75 ALA B C 1
ATOM 3214 O O . ALA B 1 75 ? 13.055 -42.75 -10.148 1 97.75 75 ALA B O 1
ATOM 3215 N N . LYS B 1 76 ? 13.586 -40.594 -9.844 1 97.06 76 LYS B N 1
ATOM 3216 C CA . LYS B 1 76 ? 14.984 -40.781 -9.461 1 97.06 76 LYS B CA 1
ATOM 3217 C C . LYS B 1 76 ? 15.406 -39.781 -8.406 1 97.06 76 LYS B C 1
ATOM 3219 O O . LYS B 1 76 ? 15.047 -38.594 -8.492 1 97.06 76 LYS B O 1
ATOM 3224 N N . ILE B 1 77 ? 16.125 -40.188 -7.379 1 97 77 ILE B N 1
ATOM 3225 C CA . ILE B 1 77 ? 16.594 -39.344 -6.293 1 97 77 ILE B CA 1
ATOM 3226 C C . ILE B 1 77 ? 18.109 -39.219 -6.344 1 97 77 ILE B C 1
ATOM 3228 O O . ILE B 1 77 ? 18.812 -40.25 -6.359 1 97 77 ILE B O 1
ATOM 3232 N N . GLY B 1 78 ? 18.578 -38 -6.438 1 96.12 78 GLY B N 1
ATOM 3233 C CA . GLY B 1 78 ? 20.016 -37.781 -6.492 1 96.12 78 GLY B CA 1
ATOM 3234 C C . GLY B 1 78 ? 20.703 -38.031 -5.168 1 96.12 78 GLY B C 1
ATOM 3235 O O . GLY B 1 78 ? 20.047 -38.281 -4.156 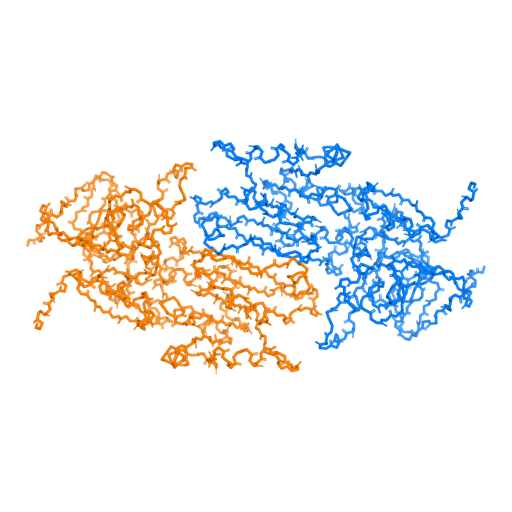1 96.12 78 GLY B O 1
ATOM 3236 N N . PRO B 1 79 ? 22.062 -37.938 -5.254 1 95.19 79 PRO B N 1
ATOM 3237 C CA . PRO B 1 79 ? 22.828 -38.156 -4.023 1 95.19 79 PRO B CA 1
ATOM 3238 C C . PRO B 1 79 ? 22.516 -37.125 -2.947 1 95.19 79 PRO B C 1
ATOM 3240 O O . PRO B 1 79 ? 22.156 -36 -3.268 1 95.19 79 PRO B O 1
ATOM 3243 N N . ASP B 1 80 ? 22.562 -37.438 -1.718 1 92.94 80 ASP B N 1
ATOM 3244 C CA . ASP B 1 80 ? 22.516 -36.594 -0.538 1 92.94 80 ASP B CA 1
ATOM 3245 C C . ASP B 1 80 ? 21.125 -36 -0.339 1 92.94 80 ASP B C 1
ATOM 3247 O O . ASP B 1 80 ? 20.984 -34.938 0.283 1 92.94 80 ASP B O 1
ATOM 3251 N N . VAL B 1 81 ? 20.188 -36.531 -1.033 1 95.19 81 VAL B N 1
ATOM 3252 C CA . VAL B 1 81 ? 18.797 -36.125 -0.804 1 95.19 81 VAL B CA 1
ATOM 3253 C C . VAL B 1 81 ? 18.188 -36.938 0.329 1 95.19 81 VAL B C 1
ATOM 3255 O O . VAL B 1 81 ? 18.297 -38.156 0.339 1 95.19 81 VAL B O 1
ATOM 3258 N N . LYS B 1 82 ? 17.703 -36.25 1.312 1 92.94 82 LYS B N 1
ATOM 3259 C CA . LYS B 1 82 ? 17.047 -36.906 2.445 1 92.94 82 LYS B CA 1
ATOM 3260 C C . LYS B 1 82 ? 15.586 -36.5 2.553 1 92.94 82 LYS B C 1
ATOM 3262 O O . LYS B 1 82 ? 15.195 -35.438 2.096 1 92.94 82 LYS B O 1
ATOM 3267 N N . GLY B 1 83 ? 14.734 -37.375 3.021 1 94 83 GLY B N 1
ATOM 3268 C CA . GLY B 1 83 ? 13.367 -37.031 3.377 1 94 83 GLY B CA 1
ATOM 3269 C C . GLY B 1 83 ? 12.398 -37.156 2.215 1 94 83 GLY B C 1
ATOM 3270 O O . GLY B 1 83 ? 11.227 -36.812 2.336 1 94 83 GLY B O 1
ATOM 3271 N N . ILE B 1 84 ? 12.852 -37.531 1.09 1 96.44 84 ILE B N 1
ATOM 3272 C CA . ILE B 1 84 ? 12 -37.719 -0.077 1 96.44 84 ILE B CA 1
ATOM 3273 C C . ILE B 1 84 ? 11.711 -39.188 -0.272 1 96.44 84 ILE B C 1
ATOM 3275 O O . ILE B 1 84 ? 12.625 -40 -0.297 1 96.44 84 ILE B O 1
ATOM 3279 N N . ARG B 1 85 ? 10.445 -39.5 -0.444 1 94.5 85 ARG B N 1
ATOM 3280 C CA . ARG B 1 85 ? 10.023 -40.906 -0.535 1 94.5 85 ARG B CA 1
ATOM 3281 C C . ARG B 1 85 ? 9.438 -41.219 -1.911 1 94.5 85 ARG B C 1
ATOM 3283 O O . ARG B 1 85 ? 8.578 -40.469 -2.402 1 94.5 85 ARG B O 1
ATOM 3290 N N . GLU B 1 86 ? 9.812 -42.312 -2.412 1 92.69 86 GLU B N 1
ATOM 3291 C CA . GLU B 1 86 ? 9.18 -42.812 -3.637 1 92.69 86 GLU B CA 1
ATOM 3292 C C . GLU B 1 86 ? 7.723 -43.188 -3.393 1 92.69 86 GLU B C 1
ATOM 3294 O O . GLU B 1 86 ? 7.383 -43.719 -2.328 1 92.69 86 GLU B O 1
ATOM 3299 N N . GLY B 1 87 ? 6.898 -42.906 -4.352 1 94.5 87 GLY B N 1
ATOM 3300 C CA . GLY B 1 87 ? 5.492 -43.25 -4.23 1 94.5 87 GLY B CA 1
ATOM 3301 C C . GLY B 1 87 ? 4.652 -42.156 -3.619 1 94.5 87 GLY B C 1
ATOM 3302 O O . GLY B 1 87 ? 3.422 -42.156 -3.709 1 94.5 87 GLY B O 1
ATOM 3303 N N . ARG B 1 88 ? 5.32 -41.25 -3.039 1 96.94 88 ARG B N 1
ATOM 3304 C CA . ARG B 1 88 ? 4.605 -40.125 -2.445 1 96.94 88 ARG B CA 1
ATOM 3305 C C . ARG B 1 88 ? 4.438 -38.969 -3.451 1 96.94 88 ARG B C 1
ATOM 3307 O O . ARG B 1 88 ? 5.352 -38.688 -4.227 1 96.94 88 ARG B O 1
ATOM 3314 N N . LEU B 1 89 ? 3.262 -38.344 -3.383 1 98.5 89 LEU B N 1
ATOM 3315 C CA . LEU B 1 89 ? 2.986 -37.219 -4.258 1 98.5 89 LEU B CA 1
ATOM 3316 C C . LEU B 1 89 ? 3.543 -35.906 -3.664 1 98.5 89 LEU B C 1
ATOM 3318 O O . LEU B 1 89 ? 3.365 -35.656 -2.473 1 98.5 89 LEU B O 1
ATOM 3322 N N . TYR B 1 90 ? 4.27 -35.094 -4.473 1 98.69 90 TYR B N 1
ATOM 3323 C CA . TYR B 1 90 ? 4.816 -33.812 -4.043 1 98.69 90 TYR B CA 1
ATOM 3324 C C . TYR B 1 90 ? 4.348 -32.688 -4.957 1 98.69 90 TYR B C 1
ATOM 3326 O O . TYR B 1 90 ? 4.262 -32.875 -6.172 1 98.69 90 TYR B O 1
ATOM 3334 N N . SER B 1 91 ? 3.953 -31.594 -4.367 1 98.62 91 SER B N 1
ATOM 3335 C CA . SER B 1 91 ? 3.807 -30.344 -5.086 1 98.62 91 SER B CA 1
ATOM 3336 C C . SER B 1 91 ? 5.113 -29.547 -5.09 1 98.62 91 SER B C 1
ATOM 3338 O O . SER B 1 91 ? 5.84 -29.547 -4.098 1 98.62 91 SER B O 1
ATOM 3340 N N . VAL B 1 92 ? 5.414 -28.844 -6.172 1 97.88 92 VAL B N 1
ATOM 3341 C CA . VAL B 1 92 ? 6.719 -28.219 -6.332 1 97.88 92 VAL B CA 1
ATOM 3342 C C . VAL B 1 92 ? 6.602 -26.719 -6.094 1 97.88 92 VAL B C 1
ATOM 3344 O O . VAL B 1 92 ? 5.832 -26.031 -6.773 1 97.88 92 VAL B O 1
ATOM 3347 N N . HIS B 1 93 ? 7.273 -26.203 -5.137 1 96 93 HIS B N 1
ATOM 3348 C CA . HIS B 1 93 ? 7.465 -24.766 -5.051 1 96 93 HIS B CA 1
ATOM 3349 C C . HIS B 1 93 ? 8.391 -24.266 -6.152 1 96 93 HIS B C 1
ATOM 3351 O O . HIS B 1 93 ? 9.547 -24.672 -6.23 1 96 93 HIS B O 1
ATOM 3357 N N . ALA B 1 94 ? 7.941 -23.438 -6.969 1 90.94 94 ALA B N 1
ATOM 3358 C CA . ALA B 1 94 ? 8.586 -23.141 -8.25 1 90.94 94 ALA B CA 1
ATOM 3359 C C . ALA B 1 94 ? 9.898 -22.391 -8.039 1 90.94 94 ALA B C 1
ATOM 3361 O O . ALA B 1 94 ? 10.781 -22.422 -8.898 1 90.94 94 ALA B O 1
ATOM 3362 N N . ILE B 1 95 ? 9.984 -21.672 -6.887 1 82.56 95 ILE B N 1
ATOM 3363 C CA . ILE B 1 95 ? 11.164 -20.844 -6.648 1 82.56 95 ILE B CA 1
ATOM 3364 C C . ILE B 1 95 ? 12.297 -21.703 -6.102 1 82.56 95 ILE B C 1
ATOM 3366 O O . ILE B 1 95 ? 12.094 -22.484 -5.172 1 82.56 95 ILE B O 1
ATOM 3370 N N . THR B 1 96 ? 13.414 -21.594 -6.699 1 64.56 96 THR B N 1
ATOM 3371 C CA . THR B 1 96 ? 14.594 -22.328 -6.27 1 64.56 96 THR B CA 1
ATOM 3372 C C . THR B 1 96 ? 15.352 -21.562 -5.188 1 64.56 96 THR B C 1
ATOM 3374 O O . THR B 1 96 ? 15.758 -20.422 -5.402 1 64.56 96 THR B O 1
ATOM 3377 N N . PRO B 1 97 ? 15.273 -22.062 -3.902 1 56.75 97 PRO B N 1
ATOM 3378 C CA . PRO B 1 97 ? 15.914 -21.344 -2.795 1 56.75 97 PRO B CA 1
ATOM 3379 C C . PRO B 1 97 ? 17.344 -20.938 -3.107 1 56.75 97 PRO B C 1
ATOM 3381 O O . PRO B 1 97 ? 17.797 -19.875 -2.66 1 56.75 97 PRO B O 1
ATOM 3384 N N . CYS B 1 98 ? 18.219 -21.906 -3.453 1 48.78 98 CYS B N 1
ATOM 3385 C CA . CYS B 1 98 ? 19.656 -21.734 -3.482 1 48.78 98 CYS B CA 1
ATOM 3386 C C . CYS B 1 98 ? 20.078 -20.766 -4.582 1 48.78 98 CYS B C 1
ATOM 3388 O O . CYS B 1 98 ? 21.266 -20.484 -4.762 1 48.78 98 CYS B O 1
ATOM 3390 N N . VAL B 1 99 ? 19.125 -2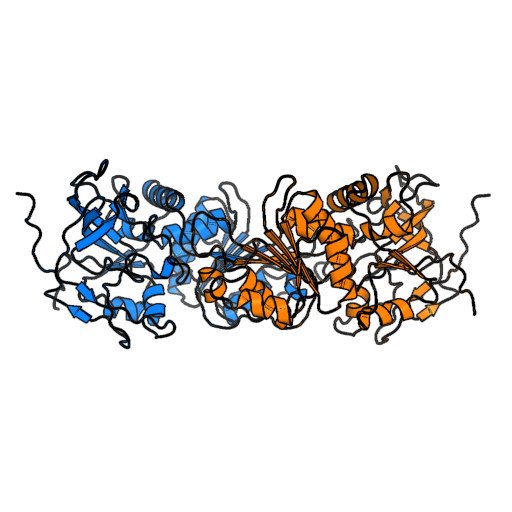0.469 -5.352 1 47.19 99 VAL B N 1
ATOM 3391 C CA . VAL B 1 99 ? 19.641 -19.641 -6.438 1 47.19 99 VAL B CA 1
ATOM 3392 C C . VAL B 1 99 ? 19.844 -18.203 -5.949 1 47.19 99 VAL B C 1
ATOM 3394 O O . VAL B 1 99 ? 18.906 -17.578 -5.445 1 47.19 99 VAL B O 1
ATOM 3397 N N . GLN B 1 100 ? 21 -17.984 -5.375 1 43.25 100 GLN B N 1
ATOM 3398 C CA . GLN B 1 100 ? 21.344 -16.578 -5.148 1 43.25 100 GLN B CA 1
ATOM 3399 C C . GLN B 1 100 ? 20.984 -15.719 -6.352 1 43.25 100 GLN B C 1
ATOM 3401 O O . GLN B 1 100 ? 21.359 -16.031 -7.484 1 43.25 100 GLN B O 1
ATOM 3406 N N . GLY B 1 101 ? 19.797 -15.312 -6.375 1 43.94 101 GLY B N 1
ATOM 3407 C CA . GLY B 1 101 ? 19.484 -14.438 -7.492 1 43.94 101 GLY B CA 1
ATOM 3408 C C . GLY B 1 101 ? 20.703 -13.695 -8.023 1 43.94 101 GLY B C 1
ATOM 3409 O O . GLY B 1 101 ? 21.562 -13.258 -7.25 1 43.94 101 GLY B O 1
ATOM 3410 N N . THR B 1 102 ? 21.281 -14.266 -9.008 1 38.84 102 THR B N 1
ATOM 3411 C CA . THR B 1 102 ? 22.188 -13.266 -9.57 1 38.84 102 THR B CA 1
ATOM 3412 C C . THR B 1 102 ? 21.516 -11.898 -9.609 1 38.84 102 THR B C 1
ATOM 3414 O O . THR B 1 102 ? 20.297 -11.797 -9.75 1 38.84 102 THR B O 1
ATOM 3417 N N . VAL B 1 103 ? 22.125 -10.953 -9.062 1 43.97 103 VAL B N 1
ATOM 3418 C CA . VAL B 1 103 ? 21.797 -9.539 -8.906 1 43.97 103 VAL B CA 1
ATOM 3419 C C . VAL B 1 103 ? 20.891 -9.094 -10.047 1 43.97 103 VAL B C 1
ATOM 3421 O O . VAL B 1 103 ? 20.094 -8.172 -9.883 1 43.97 103 VAL B O 1
ATOM 3424 N N . ALA B 1 104 ? 20.781 -10.008 -11.266 1 52.78 104 ALA B N 1
ATOM 3425 C CA . ALA B 1 104 ? 20.281 -9.289 -12.438 1 52.78 104 ALA B CA 1
ATOM 3426 C C . ALA B 1 104 ? 18.812 -9.625 -12.711 1 52.78 104 ALA B C 1
ATOM 3428 O O . ALA B 1 104 ? 18.094 -8.828 -13.305 1 52.78 104 ALA B O 1
ATOM 3429 N N . LEU B 1 105 ? 18.328 -10.938 -12.273 1 60.5 105 LEU B N 1
ATOM 3430 C CA . LEU B 1 105 ? 16.953 -11.195 -12.672 1 60.5 105 LEU B CA 1
ATOM 3431 C C . LEU B 1 105 ? 16.078 -11.5 -11.453 1 60.5 105 LEU B C 1
ATOM 3433 O O . LEU B 1 105 ? 16.5 -12.219 -10.547 1 60.5 105 LEU B O 1
ATOM 3437 N N . PRO B 1 106 ? 14.914 -11 -11.508 1 69.56 106 PRO B N 1
ATOM 3438 C CA . PRO B 1 106 ? 13.977 -11.336 -10.43 1 69.56 106 PRO B CA 1
ATOM 3439 C C . PRO B 1 106 ? 13.758 -12.844 -10.289 1 69.56 106 PRO B C 1
ATOM 3441 O O . PRO B 1 106 ? 13.844 -13.578 -11.273 1 69.56 106 PRO B O 1
ATOM 3444 N N . LEU B 1 107 ? 13.609 -13.32 -9.148 1 68.56 107 LEU B N 1
ATOM 3445 C CA . LEU B 1 107 ? 13.469 -14.734 -8.812 1 68.56 107 LEU B CA 1
ATOM 3446 C C . LEU B 1 107 ? 12.383 -15.391 -9.664 1 68.56 107 LEU B C 1
ATOM 3448 O O . LEU B 1 107 ? 12.547 -16.531 -10.109 1 68.56 107 LEU B O 1
ATOM 3452 N N . ILE B 1 108 ? 11.414 -14.719 -9.93 1 71.44 108 ILE B N 1
ATOM 3453 C CA . ILE B 1 108 ? 10.273 -15.281 -10.641 1 71.44 108 ILE B CA 1
ATOM 3454 C C . ILE B 1 108 ? 10.688 -15.641 -12.07 1 71.44 108 ILE B C 1
ATOM 3456 O O . ILE B 1 108 ? 10.141 -16.562 -12.664 1 71.44 108 ILE B O 1
ATOM 3460 N N . GLU B 1 109 ? 11.758 -15.023 -12.531 1 74.44 109 GLU B N 1
ATOM 3461 C CA . GLU B 1 109 ? 12.219 -15.273 -13.891 1 74.44 109 GLU B CA 1
ATOM 3462 C C . GLU B 1 109 ? 13.242 -16.406 -13.938 1 74.44 109 GLU B C 1
ATOM 3464 O O . GLU B 1 109 ? 13.719 -16.766 -15.008 1 74.44 109 GLU B O 1
ATOM 3469 N N . GLN B 1 110 ? 13.453 -17 -12.781 1 79.38 110 GLN B N 1
ATOM 3470 C CA . GLN B 1 110 ? 14.375 -18.125 -12.672 1 79.38 110 GLN B CA 1
ATOM 3471 C C . GLN B 1 110 ? 13.703 -19.328 -12.023 1 79.38 110 GLN B C 1
ATOM 3473 O O . GLN B 1 110 ? 14.383 -20.188 -11.445 1 79.38 110 GLN B O 1
ATOM 3478 N N . ALA B 1 111 ? 12.477 -19.406 -12.203 1 87.62 111 ALA B N 1
ATOM 3479 C CA . ALA B 1 111 ? 11.695 -20.453 -11.547 1 87.62 111 ALA B CA 1
ATOM 3480 C C . ALA B 1 111 ? 11.492 -21.656 -12.461 1 87.62 111 ALA B C 1
ATOM 3482 O O . ALA B 1 111 ? 11.703 -21.562 -13.672 1 87.62 111 ALA B O 1
ATOM 3483 N N . VAL B 1 112 ? 11.133 -22.734 -11.82 1 93 112 VAL B N 1
ATOM 3484 C CA . VAL B 1 112 ? 10.695 -23.906 -12.578 1 93 112 VAL B CA 1
ATOM 3485 C C . VAL B 1 112 ? 9.547 -23.531 -13.5 1 93 112 VAL B C 1
ATOM 3487 O O . VAL B 1 112 ? 8.539 -22.969 -13.062 1 93 112 VAL B O 1
ATOM 3490 N N . GLY B 1 113 ? 9.742 -23.734 -14.781 1 94 113 GLY B N 1
ATOM 3491 C CA . GLY B 1 113 ? 8.688 -23.469 -15.75 1 94 113 GLY B CA 1
ATOM 3492 C C . GLY B 1 113 ? 8.625 -22.016 -16.188 1 94 113 GLY B C 1
ATOM 3493 O O . GLY B 1 113 ? 7.82 -21.656 -17.047 1 94 113 GLY B O 1
ATOM 3494 N N . LEU B 1 114 ? 9.367 -21.156 -15.531 1 88.25 114 LEU B N 1
ATOM 3495 C CA . LEU B 1 114 ? 9.5 -19.734 -15.859 1 88.25 114 LEU B CA 1
ATOM 3496 C C . LEU B 1 114 ? 10.969 -19.328 -15.883 1 88.25 114 LEU B C 1
ATOM 3498 O O . LEU B 1 114 ? 11.398 -18.484 -15.086 1 88.25 114 LEU B O 1
ATOM 3502 N N . GLY B 1 115 ? 11.75 -19.859 -16.734 1 87.31 115 GLY B N 1
ATOM 3503 C CA . GLY B 1 115 ? 13.172 -19.609 -16.859 1 87.31 115 GLY B CA 1
ATOM 3504 C C . GLY B 1 115 ? 14.008 -20.875 -16.781 1 87.31 115 GLY B C 1
ATOM 3505 O O . GLY B 1 115 ? 15.141 -20.906 -17.266 1 87.31 115 GLY B O 1
ATOM 3506 N N . ARG B 1 116 ? 13.477 -21.891 -16.125 1 92 116 ARG B N 1
ATOM 3507 C CA . ARG B 1 116 ? 14.047 -23.234 -16.078 1 92 116 ARG B CA 1
ATOM 3508 C C . ARG B 1 116 ? 13.039 -24.266 -16.578 1 92 116 ARG B C 1
ATOM 3510 O O . ARG B 1 116 ? 11.852 -23.984 -16.688 1 92 116 ARG B O 1
ATOM 3517 N N . ASN B 1 117 ? 13.531 -25.453 -16.828 1 96.31 117 ASN B N 1
ATOM 3518 C CA . ASN B 1 117 ? 12.625 -26.484 -17.328 1 96.31 117 ASN B CA 1
ATOM 3519 C C . ASN B 1 117 ? 11.516 -26.797 -16.328 1 96.31 117 ASN B C 1
ATOM 3521 O O . ASN B 1 117 ? 11.773 -26.969 -15.141 1 96.31 117 ASN B O 1
ATOM 3525 N N . GLY B 1 118 ? 10.266 -26.922 -16.953 1 97.75 118 GLY B N 1
ATOM 3526 C CA . GLY B 1 118 ? 9.125 -27.047 -16.062 1 97.75 118 GLY B CA 1
ATOM 3527 C C . GLY B 1 118 ? 8.312 -28.297 -16.297 1 97.75 118 GLY B C 1
ATOM 3528 O O . GLY B 1 118 ? 8.867 -29.344 -16.672 1 97.75 118 GLY B O 1
ATOM 3529 N N . GLY B 1 119 ? 7.031 -28.172 -16.016 1 98.38 119 GLY B N 1
ATOM 3530 C CA . GLY B 1 119 ? 6.215 -29.359 -15.828 1 98.38 119 GLY B CA 1
ATOM 3531 C C . GLY B 1 119 ? 5.371 -29.703 -17.047 1 98.38 119 GLY B C 1
ATOM 3532 O O . GLY B 1 119 ? 4.652 -30.703 -17.047 1 98.38 119 GLY B O 1
ATOM 3533 N N . TYR B 1 120 ? 5.414 -28.859 -18.109 1 98.5 120 TYR B N 1
ATOM 3534 C CA . TYR B 1 120 ? 4.785 -29.297 -19.344 1 98.5 120 TYR B CA 1
ATOM 3535 C C . TYR B 1 120 ? 5.629 -30.359 -20.031 1 98.5 120 TYR B C 1
ATOM 3537 O O . TYR B 1 120 ? 6.074 -30.172 -21.172 1 98.5 120 TYR B O 1
ATOM 3545 N N . ALA B 1 121 ? 5.863 -31.453 -19.344 1 98.56 121 ALA B N 1
ATOM 3546 C CA . ALA B 1 121 ? 6.703 -32.594 -19.734 1 98.56 121 ALA B CA 1
ATOM 3547 C C . ALA B 1 121 ? 6.367 -33.812 -18.906 1 98.56 121 ALA B C 1
ATOM 3549 O O . ALA B 1 121 ? 5.559 -33.75 -17.984 1 98.56 121 ALA B O 1
ATOM 3550 N N . GLU B 1 122 ? 6.953 -34.906 -19.312 1 98.31 122 GLU B N 1
ATOM 3551 C CA . GLU B 1 122 ? 6.715 -36.156 -18.578 1 98.31 122 GLU B CA 1
ATOM 3552 C C . GLU B 1 122 ? 7.562 -36.219 -17.312 1 98.31 122 GLU B C 1
ATOM 3554 O O . GLU B 1 122 ? 7.18 -36.875 -16.344 1 98.31 122 GLU B O 1
ATOM 3559 N N . TYR B 1 123 ? 8.75 -35.562 -17.359 1 98.31 123 TYR B N 1
ATOM 3560 C CA . TYR B 1 123 ? 9.648 -35.5 -16.203 1 98.31 123 TYR B CA 1
ATOM 3561 C C . TYR B 1 123 ? 10.172 -34.094 -15.984 1 98.31 123 TYR B C 1
ATOM 3563 O O . TYR B 1 123 ? 10.305 -33.312 -16.938 1 98.31 123 TYR B O 1
ATOM 3571 N N . VAL B 1 124 ? 10.523 -33.75 -14.734 1 98.31 124 VAL B N 1
ATOM 3572 C CA . VAL B 1 124 ? 11.094 -32.438 -14.406 1 98.31 124 VAL B CA 1
ATOM 3573 C C . VAL B 1 124 ? 12.117 -32.594 -13.289 1 98.31 124 VAL B C 1
ATOM 3575 O O . VAL B 1 124 ? 11.922 -33.375 -12.352 1 98.31 124 VAL B O 1
ATOM 3578 N N . LEU B 1 125 ? 13.195 -31.922 -13.445 1 97.56 125 LEU B N 1
ATOM 3579 C CA . LEU B 1 125 ? 14.258 -31.906 -12.445 1 97.56 125 LEU B CA 1
ATOM 3580 C C . LEU B 1 125 ? 14.07 -30.766 -11.461 1 97.56 125 LEU B C 1
ATOM 3582 O O . LEU B 1 125 ? 13.93 -29.609 -11.875 1 97.56 125 LEU B O 1
ATOM 3586 N N . VAL B 1 126 ? 14.055 -31.062 -10.141 1 96.62 126 VAL B N 1
ATOM 3587 C CA . VAL B 1 126 ? 13.875 -30.016 -9.133 1 96.62 126 VAL B CA 1
ATOM 3588 C C . VAL B 1 126 ? 14.852 -30.25 -7.98 1 96.62 126 VAL B C 1
ATOM 3590 O O . VAL B 1 126 ? 15.516 -31.281 -7.918 1 96.62 126 VAL B O 1
ATOM 3593 N N . GLU B 1 127 ? 14.969 -29.25 -7.141 1 94.88 127 GLU B N 1
ATOM 3594 C CA . GLU B 1 127 ? 15.742 -29.375 -5.91 1 94.88 127 GLU B CA 1
ATOM 3595 C C . GLU B 1 127 ? 14.875 -29.906 -4.77 1 94.88 127 GLU B C 1
ATOM 3597 O O . GLU B 1 127 ? 13.703 -29.547 -4.656 1 94.88 127 GLU B O 1
ATOM 3602 N N . ALA B 1 128 ? 15.445 -30.688 -3.898 1 95.5 128 ALA B N 1
ATOM 3603 C CA . ALA B 1 128 ? 14.711 -31.391 -2.848 1 95.5 128 ALA B CA 1
ATOM 3604 C C . ALA B 1 128 ? 13.922 -30.406 -1.984 1 95.5 128 ALA B C 1
ATOM 3606 O O . ALA B 1 128 ? 12.766 -30.672 -1.641 1 95.5 128 ALA B O 1
ATOM 3607 N N . PRO B 1 129 ? 14.461 -29.188 -1.669 1 93.12 129 PRO B N 1
ATOM 3608 C CA . PRO B 1 129 ? 13.727 -28.281 -0.795 1 93.12 129 PRO B CA 1
ATOM 3609 C C . PRO B 1 129 ? 12.461 -27.719 -1.453 1 93.12 129 PRO B C 1
ATOM 3611 O O . PRO B 1 129 ? 11.609 -27.156 -0.772 1 93.12 129 PRO B O 1
ATOM 3614 N N . GLN B 1 130 ? 12.312 -27.891 -2.744 1 95.19 130 GLN B N 1
ATOM 3615 C CA . GLN B 1 130 ? 11.148 -27.391 -3.465 1 95.19 130 GLN B CA 1
ATOM 3616 C C . GLN B 1 130 ? 9.961 -28.344 -3.307 1 95.19 130 GLN B C 1
ATOM 3618 O O . GLN B 1 130 ? 8.828 -27.984 -3.648 1 95.19 130 GLN B O 1
ATOM 3623 N N . LEU B 1 131 ? 10.242 -29.516 -2.822 1 97.19 131 LEU B N 1
ATOM 3624 C CA . LEU B 1 131 ? 9.227 -30.562 -2.791 1 97.19 131 LEU B CA 1
ATOM 3625 C C . LEU B 1 131 ? 8.414 -30.484 -1.502 1 97.19 131 LEU B C 1
ATOM 3627 O O . LEU B 1 131 ? 8.953 -30.688 -0.411 1 97.19 131 LEU B O 1
ATOM 3631 N N . ILE B 1 132 ? 7.133 -30.203 -1.637 1 97.88 132 ILE B N 1
ATOM 3632 C CA . ILE B 1 132 ? 6.207 -30.172 -0.508 1 97.88 132 ILE B CA 1
ATOM 3633 C C . ILE B 1 132 ? 5.258 -31.359 -0.572 1 97.88 132 ILE B C 1
ATOM 3635 O O . ILE B 1 132 ? 4.523 -31.531 -1.547 1 97.88 132 ILE B O 1
ATOM 3639 N N . PRO B 1 133 ? 5.254 -32.188 0.443 1 98.19 133 PRO B N 1
ATOM 3640 C CA . PRO B 1 133 ? 4.379 -33.375 0.398 1 98.19 133 PRO B CA 1
ATOM 3641 C C . PRO B 1 133 ? 2.896 -33 0.324 1 98.19 133 PRO B C 1
ATOM 3643 O O . PRO B 1 133 ? 2.443 -32.094 1.048 1 98.19 133 PRO B O 1
ATOM 3646 N N . VAL B 1 134 ? 2.205 -33.688 -0.534 1 98.69 134 VAL B N 1
ATOM 3647 C CA . VAL B 1 134 ? 0.768 -33.5 -0.678 1 98.69 134 VAL B CA 1
ATOM 3648 C C . VAL B 1 134 ? 0.02 -34.344 0.337 1 98.69 134 VAL B C 1
ATOM 3650 O O . VAL B 1 134 ? 0.303 -35.531 0.478 1 98.69 134 VAL B O 1
ATOM 3653 N N . PRO B 1 135 ? -0.875 -33.75 1.081 1 98.12 135 PRO B N 1
ATOM 3654 C CA . PRO B 1 135 ? -1.687 -34.562 1.987 1 98.12 135 PRO B CA 1
ATOM 3655 C C . PRO B 1 135 ? -2.412 -35.719 1.27 1 98.12 135 PRO B C 1
ATOM 3657 O O . PRO B 1 135 ? -2.754 -35.562 0.091 1 98.12 135 PRO B O 1
ATOM 3660 N N . ASP B 1 136 ? -2.711 -36.719 1.989 1 95.56 136 ASP B N 1
ATOM 3661 C CA . ASP B 1 136 ? -3.385 -37.875 1.427 1 95.56 136 ASP B CA 1
ATOM 3662 C C . ASP B 1 136 ? -4.789 -37.531 0.95 1 95.56 136 ASP B C 1
ATOM 3664 O O . ASP B 1 136 ? -5.445 -36.656 1.525 1 95.56 136 ASP B O 1
ATOM 3668 N N . GLY B 1 137 ? -5.156 -38.125 -0.138 1 95.81 137 GLY B N 1
ATOM 3669 C CA . GLY B 1 137 ? -6.535 -38 -0.59 1 95.81 137 GLY B CA 1
ATOM 3670 C C . GLY B 1 137 ? -6.727 -36.906 -1.621 1 95.81 137 GLY B C 1
ATOM 3671 O O . GLY B 1 137 ? -7.809 -36.781 -2.191 1 95.81 137 GLY B O 1
ATOM 3672 N N . ILE B 1 138 ? -5.723 -36.156 -1.884 1 97.81 138 ILE B N 1
ATOM 3673 C CA . ILE B 1 138 ? -5.816 -35.094 -2.881 1 97.81 138 ILE B CA 1
ATOM 3674 C C . ILE B 1 138 ? -5.309 -35.594 -4.227 1 97.81 138 ILE B C 1
ATOM 3676 O O . ILE B 1 138 ? -4.211 -36.156 -4.316 1 97.81 138 ILE B O 1
ATOM 3680 N N . SER B 1 139 ? -6.105 -35.469 -5.266 1 98.06 139 SER B N 1
ATOM 3681 C CA . SER B 1 139 ? -5.68 -35.875 -6.598 1 98.06 139 SER B CA 1
ATOM 3682 C C . SER B 1 139 ? -4.57 -34.969 -7.133 1 98.06 139 SER B C 1
ATOM 3684 O O . SER B 1 139 ? -4.469 -33.812 -6.746 1 98.06 139 SER B O 1
ATOM 3686 N N . PRO B 1 140 ? -3.736 -35.5 -8 1 98.5 140 PRO B N 1
ATOM 3687 C CA . PRO B 1 140 ? -2.643 -34.719 -8.547 1 98.5 140 PRO B CA 1
ATOM 3688 C C . PRO B 1 140 ? -3.131 -33.438 -9.227 1 98.5 140 PRO B C 1
ATOM 3690 O O . PRO B 1 140 ? -2.521 -32.375 -9.07 1 98.5 140 PRO B O 1
ATOM 3693 N N . GLU B 1 141 ? -4.242 -33.562 -9.977 1 98.06 141 GLU B N 1
ATOM 3694 C CA . GLU B 1 141 ? -4.73 -32.406 -10.703 1 98.06 141 GLU B CA 1
ATOM 3695 C C . GLU B 1 141 ? -5.168 -31.297 -9.742 1 98.06 141 GLU B C 1
ATOM 3697 O O . GLU B 1 141 ? -4.918 -30.109 -10 1 98.06 141 GLU B O 1
ATOM 3702 N N . VAL B 1 142 ? -5.754 -31.656 -8.617 1 98.38 142 VAL B N 1
ATOM 3703 C CA . VAL B 1 142 ? -6.176 -30.688 -7.605 1 98.38 142 VAL B CA 1
ATOM 3704 C C . VAL B 1 142 ? -4.953 -30.156 -6.867 1 98.38 142 VAL B C 1
ATOM 3706 O O . VAL B 1 142 ? -4.844 -28.953 -6.625 1 98.38 142 VAL B O 1
ATOM 3709 N N . ALA B 1 143 ? -3.982 -31.016 -6.582 1 98.62 143 ALA B N 1
ATOM 3710 C CA . ALA B 1 143 ? -2.777 -30.625 -5.852 1 98.62 143 ALA B CA 1
ATOM 3711 C C . ALA B 1 143 ? -1.939 -29.641 -6.656 1 98.62 143 ALA B C 1
ATOM 3713 O O . ALA B 1 143 ? -1.265 -28.781 -6.082 1 98.62 143 ALA B O 1
ATOM 3714 N N . SER B 1 144 ? -1.973 -29.734 -7.973 1 98.44 144 SER B N 1
ATOM 3715 C CA . SER B 1 144 ? -1.172 -28.859 -8.82 1 98.44 144 SER B CA 1
ATOM 3716 C C . SER B 1 144 ? -1.601 -27.406 -8.672 1 98.44 144 SER B C 1
ATOM 3718 O O . SER B 1 144 ? -0.8 -26.484 -8.875 1 98.44 144 SER B O 1
ATOM 3720 N N . VAL B 1 145 ? -2.85 -27.203 -8.281 1 97.88 145 VAL B N 1
ATOM 3721 C CA . VAL B 1 145 ? -3.396 -25.859 -8.102 1 97.88 145 VAL B CA 1
ATOM 3722 C C . VAL B 1 145 ? -2.68 -25.156 -6.949 1 97.88 145 VAL B C 1
ATOM 3724 O O . VAL B 1 145 ? -2.523 -23.938 -6.957 1 97.88 145 VAL B O 1
ATOM 3727 N N . ALA B 1 146 ? -2.162 -25.922 -6.004 1 98.06 146 ALA B N 1
ATOM 3728 C CA . ALA B 1 146 ? -1.479 -25.359 -4.844 1 98.06 146 ALA B CA 1
ATOM 3729 C C . ALA B 1 146 ? -0.063 -24.922 -5.199 1 98.06 146 ALA B C 1
ATOM 3731 O O . ALA B 1 146 ? 0.55 -24.141 -4.473 1 98.06 146 ALA B O 1
ATOM 3732 N N . ALA B 1 147 ? 0.466 -25.406 -6.281 1 97.44 147 ALA B N 1
ATOM 3733 C CA . ALA B 1 147 ? 1.854 -25.141 -6.641 1 97.44 147 ALA B CA 1
ATOM 3734 C C . ALA B 1 147 ? 2.047 -23.656 -6.984 1 97.44 147 ALA B C 1
ATOM 3736 O O . ALA B 1 147 ? 3.162 -23.141 -6.906 1 97.44 147 ALA B O 1
ATOM 3737 N N . ASP B 1 148 ? 0.948 -22.984 -7.375 1 96.19 148 ASP B N 1
ATOM 3738 C CA . ASP B 1 148 ? 1.023 -21.547 -7.602 1 96.19 148 ASP B CA 1
ATOM 3739 C C . ASP B 1 148 ? -0.329 -20.875 -7.359 1 96.19 148 ASP B C 1
ATOM 3741 O O . ASP B 1 148 ? -0.496 -20.141 -6.391 1 96.19 148 ASP B O 1
ATOM 3745 N N . ALA B 1 149 ? -1.364 -21.266 -8.055 1 97.5 149 ALA B N 1
ATOM 3746 C CA . ALA B 1 149 ? -2.643 -20.562 -8.086 1 97.5 149 ALA B CA 1
ATOM 3747 C C . ALA B 1 149 ? -3.209 -20.375 -6.68 1 97.5 149 ALA B C 1
ATOM 3749 O O . ALA B 1 149 ? -3.5 -19.25 -6.262 1 97.5 149 ALA B O 1
ATOM 3750 N N . LEU B 1 150 ? -3.328 -21.469 -5.992 1 98.62 150 LEU B N 1
ATOM 3751 C CA . LEU B 1 150 ? -3.918 -21.391 -4.66 1 98.62 150 LEU B CA 1
ATOM 3752 C C . LEU B 1 150 ? -2.969 -20.703 -3.684 1 98.62 150 LEU B C 1
ATOM 3754 O O . LEU B 1 150 ? -3.408 -19.969 -2.799 1 98.62 150 LEU B O 1
ATOM 3758 N N . THR B 1 151 ? -1.669 -20.953 -3.832 1 97.12 151 THR B N 1
ATOM 3759 C CA . THR B 1 151 ? -0.68 -20.297 -2.986 1 97.12 151 THR B CA 1
ATOM 3760 C C . THR B 1 151 ? -0.703 -18.781 -3.205 1 97.12 151 THR B C 1
ATOM 3762 O O . THR B 1 151 ? -0.638 -18.016 -2.246 1 97.12 151 THR B O 1
ATOM 3765 N N . THR B 1 152 ? -0.813 -18.359 -4.438 1 96.44 152 THR B N 1
ATOM 3766 C CA . THR B 1 152 ? -0.919 -16.953 -4.773 1 96.44 152 THR B CA 1
ATOM 3767 C C . THR B 1 152 ? -2.186 -16.344 -4.176 1 96.44 152 THR B C 1
ATOM 3769 O O . THR B 1 152 ? -2.141 -15.266 -3.576 1 96.44 152 THR B O 1
ATOM 3772 N N . ALA B 1 153 ? -3.291 -17.047 -4.312 1 98.5 153 ALA B N 1
ATOM 3773 C CA . ALA B 1 153 ? -4.562 -16.578 -3.762 1 98.5 153 ALA B CA 1
ATOM 3774 C C . ALA B 1 153 ? -4.496 -16.484 -2.24 1 98.5 153 ALA B C 1
ATOM 3776 O O . ALA B 1 153 ? -4.984 -15.523 -1.646 1 98.5 153 ALA B O 1
ATOM 3777 N N . PHE B 1 154 ? -3.887 -17.5 -1.646 1 98.44 154 PHE B N 1
ATOM 3778 C CA . PHE B 1 154 ? -3.74 -17.516 -0.195 1 98.44 154 PHE B CA 1
ATOM 3779 C C . PHE B 1 154 ? -2.908 -16.328 0.278 1 98.44 154 PHE B C 1
ATOM 3781 O O . PHE B 1 154 ? -3.291 -15.641 1.221 1 98.44 154 PHE B O 1
ATOM 3788 N N . ASN B 1 155 ? -1.812 -16.156 -0.365 1 96.31 155 ASN B N 1
ATOM 3789 C CA . ASN B 1 155 ? -0.951 -15.031 -0.012 1 96.31 155 ASN B CA 1
ATOM 3790 C C . ASN B 1 155 ? -1.681 -13.703 -0.153 1 96.31 155 ASN B C 1
ATOM 3792 O O . ASN B 1 155 ? -1.582 -12.836 0.722 1 96.31 155 ASN B O 1
ATOM 3796 N N . ALA B 1 156 ? -2.416 -13.5 -1.2 1 97.75 156 ALA B N 1
ATOM 3797 C CA . ALA B 1 156 ? -3.156 -12.273 -1.454 1 97.75 156 ALA B CA 1
ATOM 3798 C C . ALA B 1 156 ? -4.191 -12.016 -0.361 1 97.75 156 ALA B C 1
ATOM 3800 O O . ALA B 1 156 ? -4.277 -10.906 0.175 1 97.75 156 ALA B O 1
ATOM 3801 N N . VAL B 1 157 ? -4.93 -13.047 0.022 1 98.69 157 VAL B N 1
ATOM 3802 C CA . VAL B 1 157 ? -6.039 -12.914 0.961 1 98.69 157 VAL B CA 1
ATOM 3803 C C . VAL B 1 157 ? -5.5 -12.812 2.387 1 98.69 157 VAL B C 1
ATOM 3805 O O . VAL B 1 157 ? -5.82 -11.867 3.111 1 98.69 157 VAL B O 1
ATOM 3808 N N . HIS B 1 158 ? -4.625 -13.703 2.732 1 98.12 158 HIS B N 1
ATOM 3809 C CA . HIS B 1 158 ? -4.219 -13.875 4.121 1 98.12 158 HIS B CA 1
ATOM 3810 C C . HIS B 1 158 ? -3.107 -12.898 4.496 1 98.12 158 HIS B C 1
ATOM 3812 O O . HIS B 1 158 ? -3.254 -12.109 5.43 1 98.12 158 HIS B O 1
ATOM 3818 N N . ASN B 1 159 ? -2.035 -12.953 3.748 1 95.5 159 ASN B N 1
ATOM 3819 C CA . ASN B 1 159 ? -0.866 -12.18 4.152 1 95.5 159 ASN B CA 1
ATOM 3820 C C . ASN B 1 159 ? -0.981 -10.719 3.719 1 95.5 159 ASN B C 1
ATOM 3822 O O . ASN B 1 159 ? -0.774 -9.812 4.523 1 95.5 159 ASN B O 1
ATOM 3826 N N . ILE B 1 160 ? -1.351 -10.461 2.471 1 96.19 160 ILE B N 1
ATOM 3827 C CA . ILE B 1 160 ? -1.247 -9.117 1.916 1 96.19 160 ILE B CA 1
ATOM 3828 C C . ILE B 1 160 ? -2.486 -8.305 2.293 1 96.19 160 ILE B C 1
ATOM 3830 O O . ILE B 1 160 ? -2.373 -7.195 2.816 1 96.19 160 ILE B O 1
ATOM 3834 N N . ALA B 1 161 ? -3.666 -8.883 2.082 1 97.5 161 ALA B N 1
ATOM 3835 C CA . ALA B 1 161 ? -4.898 -8.195 2.473 1 97.5 161 ALA B CA 1
ATOM 3836 C C . ALA B 1 161 ? -5.07 -8.203 3.99 1 97.5 161 ALA B C 1
ATOM 3838 O O . ALA B 1 161 ? -5.844 -7.414 4.535 1 97.5 161 ALA B O 1
ATOM 3839 N N . GLY B 1 162 ? -4.461 -9.172 4.668 1 96.75 162 GLY B N 1
ATOM 3840 C CA . GLY B 1 162 ? -4.52 -9.258 6.117 1 96.75 162 GLY B CA 1
ATOM 3841 C C . GLY B 1 162 ? -5.832 -9.812 6.633 1 96.75 162 GLY B C 1
ATOM 3842 O O . GLY B 1 162 ? -6.242 -9.523 7.758 1 96.75 162 GLY B O 1
ATOM 3843 N N . ILE B 1 163 ? -6.516 -10.523 5.801 1 97.75 163 ILE B N 1
ATOM 3844 C CA . ILE B 1 163 ? -7.77 -11.133 6.223 1 97.75 163 ILE B CA 1
ATOM 3845 C C . ILE B 1 163 ? -7.48 -12.375 7.066 1 97.75 163 ILE B C 1
ATOM 3847 O O . ILE B 1 163 ? -6.605 -13.18 6.723 1 97.75 163 ILE B O 1
ATOM 3851 N N . ARG B 1 164 ? -8.18 -12.508 8.141 1 97.75 164 ARG B N 1
ATOM 3852 C CA . ARG B 1 164 ? -7.98 -13.602 9.086 1 97.75 164 ARG B CA 1
ATOM 3853 C C . ARG B 1 164 ? -9.297 -14.297 9.414 1 97.75 164 ARG B C 1
ATOM 3855 O O . ARG B 1 164 ? -10.375 -13.719 9.234 1 97.75 164 ARG B O 1
ATOM 3862 N N . PRO B 1 165 ? -9.172 -15.602 9.852 1 97.62 165 PRO B N 1
ATOM 3863 C CA . PRO B 1 165 ? -10.406 -16.25 10.297 1 97.62 165 PRO B CA 1
ATOM 3864 C C . PRO B 1 165 ? -11.156 -15.43 11.344 1 97.62 165 PRO B C 1
ATOM 3866 O O . PRO B 1 165 ? -10.547 -14.875 12.25 1 97.62 165 PRO B O 1
ATOM 3869 N N . GLY B 1 166 ? -12.422 -15.32 11.234 1 97.94 166 GLY B N 1
ATOM 3870 C CA . GLY B 1 166 ? -13.258 -14.555 12.141 1 97.94 166 GLY B CA 1
ATOM 3871 C C . GLY B 1 166 ? -13.453 -13.117 11.703 1 97.94 166 GLY B C 1
ATOM 3872 O O . GLY B 1 166 ? -14.039 -12.312 12.43 1 97.94 166 GLY B O 1
ATOM 3873 N N . THR B 1 167 ? -13.07 -12.805 10.492 1 97.44 167 THR B N 1
ATOM 3874 C CA . THR B 1 167 ? -13.195 -11.445 9.992 1 97.44 167 THR B CA 1
ATOM 3875 C C . THR B 1 167 ? -14.656 -11.102 9.711 1 97.44 167 THR B C 1
ATOM 3877 O O . THR B 1 167 ? -15.477 -12 9.477 1 97.44 167 THR B O 1
ATOM 3880 N N . ASN B 1 168 ? -14.938 -9.805 9.766 1 96.56 168 ASN B N 1
ATOM 3881 C CA . ASN B 1 168 ? -16.234 -9.297 9.328 1 96.56 168 ASN B CA 1
ATOM 3882 C C . ASN B 1 168 ? -16.094 -8.312 8.172 1 96.56 168 ASN B C 1
ATOM 3884 O O . ASN B 1 168 ? -17.016 -7.531 7.902 1 96.56 168 ASN B O 1
ATOM 3888 N N . LYS B 1 169 ? -14.961 -8.375 7.473 1 96.69 169 LYS B N 1
ATOM 3889 C CA . LYS B 1 169 ? -14.656 -7.41 6.414 1 96.69 169 LYS B CA 1
ATOM 3890 C C . LYS B 1 169 ? -15.461 -7.707 5.152 1 96.69 169 LYS B C 1
ATOM 3892 O O . LYS B 1 169 ? -15.789 -8.867 4.875 1 96.69 169 LYS B O 1
ATOM 3897 N N . ARG B 1 170 ? -15.812 -6.684 4.469 1 97.94 170 ARG B N 1
ATOM 3898 C CA . ARG B 1 170 ? -16.359 -6.781 3.115 1 97.94 170 ARG B CA 1
ATOM 3899 C C . ARG B 1 170 ? -15.234 -6.875 2.084 1 97.94 170 ARG B C 1
ATOM 3901 O O . ARG B 1 170 ? -14.391 -5.98 1.99 1 97.94 170 ARG B O 1
ATOM 3908 N N . VAL B 1 171 ? -15.234 -7.988 1.328 1 98.69 171 VAL B N 1
ATOM 3909 C CA . VAL B 1 171 ? -14.148 -8.266 0.389 1 98.69 171 VAL B CA 1
ATOM 3910 C C . VAL B 1 171 ? -14.719 -8.438 -1.018 1 98.69 171 VAL B C 1
ATOM 3912 O O . VAL B 1 171 ? -15.711 -9.141 -1.212 1 98.69 171 VAL B O 1
ATOM 3915 N N . LEU B 1 172 ? -14.148 -7.746 -1.961 1 98.81 172 LEU B N 1
ATOM 3916 C CA . LEU B 1 172 ? -14.562 -7.914 -3.348 1 98.81 172 LEU B CA 1
ATOM 3917 C C . LEU B 1 172 ? -13.461 -8.578 -4.172 1 98.81 172 LEU B C 1
ATOM 3919 O O . LEU B 1 172 ? -12.312 -8.133 -4.148 1 98.81 172 LEU B O 1
ATOM 3923 N N . ILE B 1 173 ? -13.82 -9.633 -4.824 1 98.88 173 ILE B N 1
ATOM 3924 C CA . ILE B 1 173 ? -12.938 -10.32 -5.766 1 98.88 173 ILE B CA 1
ATOM 3925 C C . ILE B 1 173 ? -13.211 -9.82 -7.184 1 98.88 173 ILE B C 1
ATOM 3927 O O . ILE B 1 173 ? -14.297 -10.016 -7.723 1 98.88 173 ILE B O 1
ATOM 3931 N N . TYR B 1 174 ? -12.203 -9.156 -7.75 1 98.75 174 TYR B N 1
ATOM 3932 C CA . TYR B 1 174 ? -12.328 -8.711 -9.133 1 98.75 174 TYR B CA 1
ATOM 3933 C C . TYR B 1 174 ? -11.695 -9.727 -10.086 1 98.75 174 TYR B C 1
ATOM 3935 O O . TYR B 1 174 ? -10.469 -9.852 -10.141 1 98.75 174 TYR B O 1
ATOM 3943 N N . GLY B 1 175 ? -12.5 -10.398 -10.867 1 97.88 175 GLY B N 1
ATOM 3944 C CA . GLY B 1 175 ? -12.055 -11.492 -11.711 1 97.88 175 GLY B CA 1
ATOM 3945 C C . GLY B 1 175 ? -12.164 -12.844 -11.047 1 97.88 175 GLY B C 1
ATOM 3946 O O . GLY B 1 175 ? -11.367 -13.18 -10.164 1 97.88 175 GLY B O 1
ATOM 3947 N N . VAL B 1 176 ? -13.133 -13.57 -11.508 1 97.56 176 VAL B N 1
ATOM 3948 C CA . VAL B 1 176 ? -13.336 -14.914 -10.969 1 97.56 176 VAL B CA 1
ATOM 3949 C C . VAL B 1 176 ? -12.828 -15.953 -11.969 1 97.56 176 VAL B C 1
ATOM 3951 O O . VAL B 1 176 ? -13.609 -16.766 -12.477 1 97.56 176 VAL B O 1
ATOM 3954 N N . GLY B 1 177 ? -11.547 -15.914 -12.18 1 95.94 177 GLY B N 1
ATOM 3955 C CA . GLY B 1 177 ? -10.867 -16.875 -13.023 1 95.94 177 GLY B CA 1
ATOM 3956 C C . GLY B 1 177 ? -10.125 -17.953 -12.242 1 95.94 177 GLY B C 1
ATOM 3957 O O . GLY B 1 177 ? -10.648 -18.469 -11.258 1 95.94 177 GLY B O 1
ATOM 3958 N N . GLY B 1 178 ? -8.977 -18.281 -12.781 1 95.5 178 GLY B N 1
ATOM 3959 C CA . GLY B 1 178 ? -8.18 -19.359 -12.203 1 95.5 178 GLY B CA 1
ATOM 3960 C C . GLY B 1 178 ? -7.738 -19.078 -10.781 1 95.5 178 GLY B C 1
ATOM 3961 O O . GLY B 1 178 ? -7.559 -20 -9.984 1 95.5 178 GLY B O 1
ATOM 3962 N N . LEU B 1 179 ? -7.535 -17.875 -10.438 1 97.44 179 LEU B N 1
ATOM 3963 C CA . LEU B 1 179 ? -7.113 -17.5 -9.094 1 97.44 179 LEU B CA 1
ATOM 3964 C C . LEU B 1 179 ? -8.297 -16.969 -8.281 1 97.44 179 LEU B C 1
ATOM 3966 O O . LEU B 1 179 ? -8.43 -17.297 -7.098 1 97.44 179 LEU B O 1
ATOM 3970 N N . GLY B 1 180 ? -9.148 -16.266 -8.93 1 98.25 180 GLY B N 1
ATOM 3971 C CA . GLY B 1 180 ? -10.227 -15.57 -8.25 1 98.25 180 GLY B CA 1
ATOM 3972 C C . GLY B 1 180 ? -11.195 -16.516 -7.559 1 98.25 180 GLY B C 1
ATOM 3973 O O . GLY B 1 180 ? -11.688 -16.219 -6.465 1 98.25 180 GLY B O 1
ATOM 3974 N N . HIS B 1 181 ? -11.516 -17.625 -8.219 1 98.44 181 HIS B N 1
ATOM 3975 C CA . HIS B 1 181 ? -12.484 -18.531 -7.609 1 98.44 181 HIS B CA 1
ATOM 3976 C C . HIS B 1 181 ? -11.906 -19.203 -6.363 1 98.44 181 HIS B C 1
ATOM 3978 O O . HIS B 1 181 ? -12.656 -19.625 -5.48 1 98.44 181 HIS B O 1
ATOM 3984 N N . LEU B 1 182 ? -10.578 -19.266 -6.277 1 98.81 182 LEU B N 1
ATOM 3985 C CA . LEU B 1 182 ? -9.906 -19.797 -5.102 1 98.81 182 LEU B CA 1
ATOM 3986 C C . LEU B 1 182 ? -9.906 -18.766 -3.967 1 98.81 182 LEU B C 1
ATOM 3988 O O . LEU B 1 182 ? -10.242 -19.109 -2.828 1 98.81 182 LEU B O 1
ATOM 3992 N N . ALA B 1 183 ? -9.578 -17.531 -4.312 1 98.88 183 ALA B N 1
ATOM 3993 C CA . ALA B 1 183 ? -9.523 -16.453 -3.336 1 98.88 183 ALA B CA 1
ATOM 3994 C C . ALA B 1 183 ? -10.891 -16.219 -2.693 1 98.88 183 ALA B C 1
ATOM 3996 O O . ALA B 1 183 ? -10.984 -15.969 -1.491 1 98.88 183 ALA B O 1
ATOM 3997 N N . LEU B 1 184 ? -11.906 -16.312 -3.492 1 98.88 184 LEU B N 1
ATOM 3998 C CA . LEU B 1 184 ? -13.273 -16.156 -3.014 1 98.88 184 LEU B CA 1
ATOM 3999 C C . LEU B 1 184 ? -13.586 -17.172 -1.915 1 98.88 184 LEU B C 1
ATOM 4001 O O . LEU B 1 184 ? -14.102 -16.797 -0.855 1 98.88 184 LEU B O 1
ATOM 4005 N N . GLN B 1 185 ? -13.211 -18.359 -2.121 1 98.88 185 GLN B N 1
ATOM 4006 C CA . GLN B 1 185 ? -13.492 -19.422 -1.16 1 98.88 185 GLN B CA 1
ATOM 4007 C C . GLN B 1 185 ? -12.672 -19.234 0.118 1 98.88 185 GLN B C 1
ATOM 4009 O O . GLN B 1 185 ? -13.172 -19.5 1.218 1 98.88 185 GLN B O 1
ATOM 4014 N N . ILE B 1 186 ? -11.398 -18.812 -0.039 1 98.88 186 ILE B N 1
ATOM 4015 C CA . ILE B 1 186 ? -10.562 -18.562 1.131 1 98.88 186 ILE B CA 1
ATOM 4016 C C . ILE B 1 186 ? -11.203 -17.469 1.99 1 98.88 186 ILE B C 1
ATOM 4018 O O . ILE B 1 186 ? -11.391 -17.656 3.195 1 98.88 186 ILE B O 1
ATOM 4022 N N . ALA B 1 187 ? -11.547 -16.328 1.368 1 98.81 187 ALA B N 1
ATOM 4023 C CA . ALA B 1 187 ? -12.148 -15.211 2.094 1 98.81 187 ALA B CA 1
ATOM 4024 C C . ALA B 1 187 ? -13.445 -15.625 2.777 1 98.81 187 ALA B C 1
ATOM 4026 O O . ALA B 1 187 ? -13.688 -15.266 3.93 1 98.81 187 ALA B O 1
ATOM 4027 N N . LYS B 1 188 ? -14.242 -16.406 2.057 1 98.62 188 LYS B N 1
ATOM 4028 C CA . LYS B 1 188 ? -15.5 -16.906 2.617 1 98.62 188 LYS B CA 1
ATOM 4029 C C . LYS B 1 188 ? -15.242 -17.797 3.832 1 98.62 188 LYS B C 1
ATOM 4031 O O . LYS B 1 188 ? -15.914 -17.656 4.859 1 98.62 188 LYS B O 1
ATOM 4036 N N . SER B 1 189 ? -14.328 -18.641 3.725 1 98.38 189 SER B N 1
ATOM 4037 C CA . SER B 1 189 ? -14.023 -19.578 4.805 1 98.38 189 SER B CA 1
ATOM 4038 C C . SER B 1 189 ? -13.555 -18.844 6.055 1 98.38 189 SER B C 1
ATOM 4040 O O . SER B 1 189 ? -13.664 -19.359 7.164 1 98.38 189 SER B O 1
ATOM 4042 N N . TYR B 1 190 ? -13.008 -17.625 5.871 1 98.5 190 TYR B N 1
ATOM 4043 C CA . TYR B 1 190 ? -12.531 -16.812 6.988 1 98.5 190 TYR B CA 1
ATOM 4044 C C . TYR B 1 190 ? -13.68 -16.047 7.637 1 98.5 190 TYR B C 1
ATOM 4046 O O . TYR B 1 190 ? -13.523 -15.484 8.719 1 98.5 190 TYR B O 1
ATOM 4054 N N . GLY B 1 191 ? -14.844 -16 6.973 1 98.44 191 GLY B N 1
ATOM 4055 C CA . GLY B 1 191 ? -16 -15.328 7.543 1 98.44 191 GLY B CA 1
ATOM 4056 C C . GLY B 1 191 ? -16.297 -13.984 6.895 1 98.44 191 GLY B C 1
ATOM 4057 O O . GLY B 1 191 ? -17.203 -13.273 7.312 1 98.44 191 GLY B O 1
ATOM 4058 N N . ALA B 1 192 ? -15.609 -13.609 5.859 1 98.62 192 ALA B N 1
ATOM 4059 C CA . ALA B 1 192 ? -15.805 -12.336 5.184 1 98.62 192 ALA B CA 1
ATOM 4060 C C . ALA B 1 192 ? -17.141 -12.305 4.445 1 98.62 192 ALA B C 1
ATOM 4062 O O . ALA B 1 192 ? -17.688 -13.352 4.082 1 98.62 192 ALA B O 1
ATOM 4063 N N . THR B 1 193 ? -17.734 -11.117 4.355 1 98.69 193 THR B N 1
ATOM 4064 C CA . THR B 1 193 ? -18.766 -10.898 3.338 1 98.69 193 THR B CA 1
ATOM 4065 C C . THR B 1 193 ? -18.125 -10.672 1.971 1 98.69 193 THR B C 1
ATOM 4067 O O . THR B 1 193 ? -17.484 -9.641 1.737 1 98.69 193 THR B O 1
ATOM 4070 N N . VAL B 1 194 ? -18.359 -11.648 1.034 1 98.88 194 VAL B N 1
ATOM 4071 C CA . VAL B 1 194 ? -17.578 -11.648 -0.199 1 98.88 194 VAL B CA 1
ATOM 4072 C C . VAL B 1 194 ? -18.469 -11.242 -1.372 1 98.88 194 VAL B C 1
ATOM 4074 O O . VAL B 1 194 ? -19.609 -11.711 -1.489 1 98.88 194 VAL B O 1
ATOM 4077 N N . PHE B 1 195 ? -17.969 -10.328 -2.188 1 98.88 195 PHE B N 1
ATOM 4078 C CA . PHE B 1 195 ? -18.562 -9.914 -3.451 1 98.88 195 PHE B CA 1
ATOM 4079 C C . PHE B 1 195 ? -17.641 -10.242 -4.621 1 98.88 195 PHE B C 1
ATOM 4081 O O . PHE B 1 195 ? -16.453 -10.508 -4.426 1 98.88 195 PHE B O 1
ATOM 4088 N N . ALA B 1 196 ? -18.25 -10.312 -5.82 1 98.81 196 ALA B N 1
ATOM 4089 C CA . ALA B 1 196 ? -17.438 -10.586 -7 1 98.81 196 ALA B CA 1
ATOM 4090 C C . ALA B 1 196 ? -17.844 -9.695 -8.172 1 98.81 196 ALA B C 1
ATOM 4092 O O . ALA B 1 196 ? -18.984 -9.227 -8.227 1 98.81 196 ALA B O 1
ATOM 4093 N N . VAL B 1 197 ? -16.859 -9.414 -8.977 1 98.62 197 VAL B N 1
ATOM 4094 C CA . VAL B 1 197 ? -17.094 -8.75 -10.25 1 98.62 197 VAL B CA 1
ATOM 4095 C C . VAL B 1 197 ? -16.453 -9.562 -11.375 1 98.62 197 VAL B C 1
ATOM 4097 O O . VAL B 1 197 ? -15.328 -10.039 -11.242 1 98.62 197 VAL B O 1
ATOM 4100 N N . ASP B 1 198 ? -17.203 -9.828 -12.344 1 98.12 198 ASP B N 1
ATOM 4101 C CA . ASP B 1 198 ? -16.703 -10.453 -13.57 1 98.12 198 ASP B CA 1
ATOM 4102 C C . ASP B 1 198 ? -17.609 -10.102 -14.758 1 98.12 198 ASP B C 1
ATOM 4104 O O . ASP B 1 198 ? -18.828 -10.016 -14.617 1 98.12 198 ASP B O 1
ATOM 4108 N N . TYR B 1 199 ? -16.969 -9.844 -15.891 1 95.88 199 TYR B N 1
ATOM 4109 C CA . TYR B 1 199 ? -17.781 -9.508 -17.062 1 95.88 199 TYR B CA 1
ATOM 4110 C C . TYR B 1 199 ? -18.484 -10.742 -17.609 1 95.88 199 TYR B C 1
ATOM 4112 O O . TYR B 1 199 ? -19.5 -10.625 -18.281 1 95.88 199 TYR B O 1
ATOM 4120 N N . ARG B 1 200 ? -18.062 -12.016 -17.359 1 96.69 200 ARG B N 1
ATOM 4121 C CA . ARG B 1 200 ? -18.656 -13.258 -17.844 1 96.69 200 ARG B CA 1
ATOM 4122 C C . ARG B 1 200 ? -19.781 -13.727 -16.906 1 96.69 200 ARG B C 1
ATOM 4124 O O . ARG B 1 200 ? -19.562 -13.898 -15.711 1 96.69 200 ARG B O 1
ATOM 4131 N N . ARG B 1 201 ? -20.828 -14.055 -17.438 1 97.12 201 ARG B N 1
ATOM 4132 C CA . ARG B 1 201 ? -21.969 -14.539 -16.656 1 97.12 201 ARG B CA 1
ATOM 4133 C C . ARG B 1 201 ? -21.641 -15.852 -15.961 1 97.12 201 ARG B C 1
ATOM 4135 O O . ARG B 1 201 ? -21.953 -16.031 -14.789 1 97.12 201 ARG B O 1
ATOM 4142 N N . VAL B 1 202 ? -20.969 -16.703 -16.672 1 96.88 202 VAL B N 1
ATOM 4143 C CA . VAL B 1 202 ? -20.641 -18.031 -16.141 1 96.88 202 VAL B CA 1
ATOM 4144 C C . VAL B 1 202 ? -19.75 -17.875 -14.906 1 96.88 202 VAL B C 1
ATOM 4146 O O . VAL B 1 202 ? -19.906 -18.609 -13.93 1 96.88 202 VAL B O 1
ATOM 4149 N N . ALA B 1 203 ? -18.891 -16.953 -14.922 1 97.44 203 ALA B N 1
ATOM 4150 C CA . ALA B 1 203 ? -18 -16.688 -13.797 1 97.44 203 ALA B CA 1
ATOM 4151 C C . ALA B 1 203 ? -18.766 -16.125 -12.609 1 97.44 203 ALA B C 1
ATOM 4153 O O . ALA B 1 203 ? -18.5 -16.469 -11.453 1 97.44 203 ALA B O 1
ATOM 4154 N N . ARG B 1 204 ? -19.734 -15.258 -12.867 1 98.38 204 ARG B N 1
ATOM 4155 C CA . ARG B 1 204 ? -20.562 -14.688 -11.812 1 98.38 204 ARG B CA 1
ATOM 4156 C C . ARG B 1 204 ? -21.406 -15.766 -11.148 1 98.38 204 ARG B C 1
ATOM 4158 O O . ARG B 1 204 ? -21.547 -15.781 -9.922 1 98.38 204 ARG B O 1
ATOM 4165 N N . GLU B 1 205 ? -21.953 -16.625 -11.969 1 98.25 205 GLU B N 1
ATOM 4166 C CA . GLU B 1 205 ? -22.734 -17.734 -11.422 1 98.25 205 GLU B CA 1
ATOM 4167 C C . GLU B 1 205 ? -21.875 -18.625 -10.539 1 98.25 205 GLU B C 1
ATOM 4169 O O . GLU B 1 205 ? -22.312 -19.047 -9.469 1 98.25 205 GLU B O 1
ATOM 4174 N N . LEU B 1 206 ? -20.688 -18.859 -11.008 1 97.94 206 LEU B N 1
ATOM 4175 C CA . LEU B 1 206 ? -19.75 -19.641 -10.203 1 97.94 206 LEU B CA 1
ATOM 4176 C C . LEU B 1 206 ? -19.453 -18.953 -8.875 1 97.94 206 LEU B C 1
ATOM 4178 O O . LEU B 1 206 ? -19.406 -19.609 -7.832 1 97.94 206 LEU B O 1
ATOM 4182 N N . ALA B 1 207 ? -19.281 -17.672 -8.898 1 98.62 207 ALA B N 1
ATOM 4183 C CA . ALA B 1 207 ? -18.984 -16.906 -7.695 1 98.62 207 ALA B CA 1
ATOM 4184 C C . ALA B 1 207 ? -20.078 -17.062 -6.652 1 98.62 207 ALA B C 1
ATOM 4186 O O . ALA B 1 207 ? -19.812 -17.312 -5.477 1 98.62 207 ALA B O 1
ATOM 4187 N N . VAL B 1 208 ? -21.281 -16.969 -7.086 1 98.62 208 VAL B N 1
ATOM 4188 C CA . VAL B 1 208 ? -22.422 -17.078 -6.18 1 98.62 208 VAL B CA 1
ATOM 4189 C C . VAL B 1 208 ? -22.5 -18.5 -5.621 1 98.62 208 VAL B C 1
ATOM 4191 O O . VAL B 1 208 ? -22.703 -18.688 -4.418 1 98.62 208 VAL B O 1
ATOM 4194 N N . LYS B 1 209 ? -22.25 -19.422 -6.469 1 98.06 209 LYS B N 1
ATOM 4195 C CA . LYS B 1 209 ? -22.266 -20.828 -6.043 1 98.06 209 LYS B CA 1
ATOM 4196 C C . LYS B 1 209 ? -21.203 -21.078 -4.973 1 98.06 209 LYS B C 1
ATOM 4198 O O . LYS B 1 209 ? -21.406 -21.891 -4.066 1 98.06 209 LYS B O 1
ATOM 4203 N N . LEU B 1 210 ? -20.156 -20.359 -5.066 1 98.12 210 LEU B N 1
ATOM 4204 C CA . LEU B 1 210 ? -19.031 -20.562 -4.16 1 98.12 210 LEU B CA 1
ATOM 4205 C C . LEU B 1 210 ? -19.172 -19.719 -2.902 1 98.12 210 LEU B C 1
ATOM 4207 O O . LEU B 1 210 ? -18.312 -19.75 -2.02 1 98.12 210 LEU B O 1
ATOM 4211 N N . GLY B 1 211 ? -20.203 -18.891 -2.834 1 97.62 211 GLY B N 1
ATOM 4212 C CA . GLY B 1 211 ? -20.516 -18.25 -1.564 1 97.62 211 GLY B CA 1
ATOM 4213 C C . GLY B 1 211 ? -20.5 -16.734 -1.638 1 97.62 211 GLY B C 1
ATOM 4214 O O . GLY B 1 211 ? -20.672 -16.062 -0.623 1 97.62 211 GLY B O 1
ATOM 4215 N N . ALA B 1 212 ? -20.312 -16.156 -2.785 1 98.69 212 ALA B N 1
ATOM 4216 C CA . ALA B 1 212 ? -20.391 -14.703 -2.898 1 98.69 212 A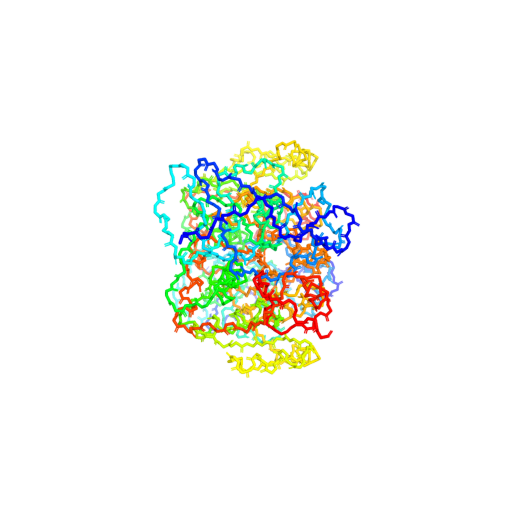LA B CA 1
ATOM 4217 C C . ALA B 1 212 ? -21.797 -14.203 -2.564 1 98.69 212 ALA B C 1
ATOM 4219 O O . ALA B 1 212 ? -22.781 -14.812 -2.971 1 98.69 212 ALA B O 1
ATOM 4220 N N . GLU B 1 213 ? -21.844 -13.172 -1.78 1 98.5 213 GLU B N 1
ATOM 4221 C CA . GLU B 1 213 ? -23.125 -12.555 -1.449 1 98.5 213 GLU B CA 1
ATOM 4222 C C . GLU B 1 213 ? -23.812 -12 -2.695 1 98.5 213 GLU B C 1
ATOM 4224 O O . GLU B 1 213 ? -25.031 -12.102 -2.834 1 98.5 213 GLU B O 1
ATOM 4229 N N . ARG B 1 214 ? -23.031 -11.453 -3.533 1 98.38 214 ARG B N 1
ATOM 4230 C CA . ARG B 1 214 ? -23.484 -10.906 -4.809 1 98.38 214 ARG B CA 1
ATOM 4231 C C . ARG B 1 214 ? -22.328 -10.859 -5.816 1 98.38 214 ARG B C 1
ATOM 4233 O O . ARG B 1 214 ? -21.172 -10.648 -5.441 1 98.38 214 ARG B O 1
ATOM 4240 N N . ALA B 1 215 ? -22.672 -11.141 -7.062 1 98.75 215 ALA B N 1
ATOM 4241 C CA . ALA B 1 215 ? -21.734 -10.984 -8.172 1 98.75 215 ALA B CA 1
ATOM 4242 C C . ALA B 1 215 ? -22.234 -9.953 -9.18 1 98.75 215 ALA B C 1
ATOM 4244 O O . ALA B 1 215 ? -23.359 -10.047 -9.648 1 98.75 215 ALA B O 1
ATOM 4245 N N . PHE B 1 216 ? -21.359 -9 -9.477 1 98.75 216 PHE B N 1
ATOM 4246 C CA . PHE B 1 216 ? -21.75 -7.867 -10.305 1 98.75 216 PHE B CA 1
ATOM 4247 C C . PHE B 1 216 ? -21.172 -7.996 -11.711 1 98.75 216 PHE B C 1
ATOM 4249 O O . PHE B 1 216 ? -20.031 -8.43 -11.875 1 98.75 216 PHE B O 1
ATOM 4256 N N . SER B 1 217 ? -22 -7.59 -12.711 1 98.19 217 SER B N 1
ATOM 4257 C CA . SER B 1 217 ? -21.422 -7.238 -14 1 98.19 217 SER B CA 1
ATOM 4258 C C . SER B 1 217 ? -20.703 -5.895 -13.945 1 98.19 217 SER B C 1
ATOM 4260 O O . SER B 1 217 ? -20.797 -5.18 -12.945 1 98.19 217 SER B O 1
ATOM 4262 N N . LEU B 1 218 ? -19.984 -5.59 -15.016 1 96.88 218 LEU B N 1
ATOM 4263 C CA . LEU B 1 218 ? -19.266 -4.316 -15.07 1 96.88 218 LEU B CA 1
ATOM 4264 C C . LEU B 1 218 ? -20.25 -3.146 -15.008 1 96.88 218 LEU B C 1
ATOM 4266 O O . LEU B 1 218 ? -19.984 -2.158 -14.312 1 96.88 218 LEU B O 1
ATOM 4270 N N . SER B 1 219 ? -21.328 -3.307 -15.711 1 96.69 219 SER B N 1
ATOM 4271 C CA . SER B 1 219 ? -22.344 -2.254 -15.711 1 96.69 219 SER B CA 1
ATOM 4272 C C . SER B 1 219 ? -22.984 -2.109 -14.336 1 96.69 219 SER B C 1
ATOM 4274 O O . SER B 1 219 ? -23.219 -0.994 -13.867 1 96.69 219 SER B O 1
ATOM 4276 N N . GLU B 1 220 ? -23.25 -3.221 -13.695 1 97.5 220 GLU B N 1
ATOM 4277 C CA . GLU B 1 220 ? -23.891 -3.203 -12.383 1 97.5 220 GLU B CA 1
ATOM 4278 C C . GLU B 1 220 ? -23 -2.543 -11.336 1 97.5 220 GLU B C 1
ATOM 4280 O O . GLU B 1 220 ? -23.453 -1.706 -10.555 1 97.5 220 GLU B O 1
ATOM 4285 N N . ILE B 1 221 ? -21.719 -2.91 -11.281 1 97.44 221 ILE B N 1
ATOM 4286 C CA . ILE B 1 221 ? -20.828 -2.389 -10.25 1 97.44 221 ILE B CA 1
ATOM 4287 C C . ILE B 1 221 ? -20.578 -0.898 -10.484 1 97.44 221 ILE B C 1
ATOM 4289 O O . ILE B 1 221 ? -20.438 -0.132 -9.523 1 97.44 221 ILE B O 1
ATOM 4293 N N . THR B 1 222 ? -20.5 -0.485 -11.734 1 96.75 222 THR B N 1
ATOM 4294 C CA . THR B 1 222 ? -20.359 0.931 -12.055 1 96.75 222 THR B CA 1
ATOM 4295 C C . THR B 1 222 ? -21.562 1.723 -11.539 1 96.75 222 THR B C 1
ATOM 4297 O O . THR B 1 222 ? -21.391 2.783 -10.93 1 96.75 222 THR B O 1
ATOM 4300 N N . SER B 1 223 ? -22.734 1.17 -11.758 1 96.69 223 SER B N 1
ATOM 4301 C CA . SER B 1 223 ? -23.969 1.801 -11.273 1 96.69 223 SER B CA 1
ATOM 4302 C C . SER B 1 223 ? -23.984 1.859 -9.75 1 96.69 223 SER B C 1
ATOM 4304 O O . SER B 1 223 ? -24.344 2.889 -9.172 1 96.69 223 SER B O 1
ATOM 4306 N N . GLU B 1 224 ? -23.625 0.776 -9.102 1 96.19 224 GLU B N 1
ATOM 4307 C CA . GLU B 1 224 ? -23.656 0.683 -7.648 1 96.19 224 GLU B CA 1
ATOM 4308 C C . GLU B 1 224 ? -22.703 1.68 -7.004 1 96.19 224 GLU B C 1
ATOM 4310 O O . GLU B 1 224 ? -23 2.234 -5.941 1 96.19 224 GLU B O 1
ATOM 4315 N N . THR B 1 225 ? -21.547 1.949 -7.578 1 94.12 225 THR B N 1
ATOM 4316 C CA . THR B 1 225 ? -20.547 2.842 -7.016 1 94.12 225 THR B CA 1
ATOM 4317 C C . THR B 1 225 ? -20.922 4.301 -7.242 1 94.12 225 THR B C 1
ATOM 4319 O O . THR B 1 225 ? -20.375 5.199 -6.602 1 94.12 225 THR B O 1
ATOM 4322 N N . SER B 1 226 ? -21.812 4.59 -8.156 1 92.38 226 SER B N 1
ATOM 4323 C CA . SER B 1 226 ? -22.203 5.953 -8.516 1 92.38 226 SER B CA 1
ATOM 4324 C C . SER B 1 226 ? -23.453 6.395 -7.762 1 92.38 226 SER B C 1
ATOM 4326 O O . SER B 1 226 ? -23.875 7.543 -7.883 1 92.38 226 SER B O 1
ATOM 4328 N N . LYS B 1 227 ? -24.047 5.555 -7.023 1 92.12 227 LYS B N 1
ATOM 4329 C CA . LYS B 1 227 ? -25.25 5.895 -6.246 1 92.12 227 LYS B CA 1
ATOM 4330 C C . LYS B 1 227 ? -24.922 6.918 -5.164 1 92.12 227 LYS B C 1
ATOM 4332 O O . LYS B 1 227 ? -23.75 7.184 -4.887 1 92.12 227 LYS B O 1
ATOM 4337 N N . ALA B 1 228 ? -26 7.508 -4.512 1 87.31 228 ALA B N 1
ATOM 4338 C CA . ALA B 1 228 ? -25.844 8.484 -3.441 1 87.31 228 ALA B CA 1
ATOM 4339 C C . ALA B 1 228 ? -25.109 7.887 -2.25 1 87.31 228 ALA B C 1
ATOM 4341 O O . ALA B 1 228 ? -24.25 8.539 -1.653 1 87.31 228 ALA B O 1
ATOM 4342 N N . VAL B 1 229 ? -25.531 6.648 -1.988 1 88.81 229 VAL B N 1
ATOM 4343 C CA . VAL B 1 229 ? -24.75 5.844 -1.058 1 88.81 229 VAL B CA 1
ATOM 4344 C C . VAL B 1 229 ? -23.969 4.781 -1.825 1 88.81 229 VAL B C 1
ATOM 4346 O O . VAL B 1 229 ? -24.516 3.723 -2.154 1 88.81 229 VAL B O 1
ATOM 4349 N N . PRO B 1 230 ? -22.766 5.035 -2.082 1 91.81 230 PRO B N 1
ATOM 4350 C CA . PRO B 1 230 ? -22 4.148 -2.971 1 91.81 230 PRO B CA 1
ATOM 4351 C C . PRO B 1 230 ? -21.703 2.793 -2.336 1 91.81 230 PRO B C 1
ATOM 4353 O O . PRO B 1 230 ? -21.516 2.705 -1.119 1 91.81 230 PRO B O 1
ATOM 4356 N N . PHE B 1 231 ? -21.75 1.759 -3.158 1 95.38 231 PHE B N 1
ATOM 4357 C CA . PHE B 1 231 ? -21.25 0.453 -2.752 1 95.38 231 PHE B CA 1
ATOM 4358 C C . PHE B 1 231 ? -19.75 0.518 -2.453 1 95.38 231 PHE B C 1
ATOM 4360 O O . PHE B 1 231 ? -18.969 0.981 -3.285 1 95.38 231 PHE B O 1
ATOM 4367 N N . THR B 1 232 ? -19.406 0.174 -1.224 1 95 232 THR B N 1
ATOM 4368 C CA . THR B 1 232 ? -18 0.183 -0.856 1 95 232 THR B CA 1
ATOM 4369 C C . THR B 1 232 ? -17.609 -1.107 -0.137 1 95 232 THR B C 1
ATOM 4371 O O . THR B 1 232 ? -18.484 -1.803 0.401 1 95 232 THR B O 1
ATOM 4374 N N . VAL B 1 233 ? -16.375 -1.47 -0.244 1 96.88 233 VAL B N 1
ATOM 4375 C CA . VAL B 1 233 ? -15.812 -2.613 0.47 1 96.88 233 VAL B CA 1
ATOM 4376 C C . VAL B 1 233 ? -14.531 -2.199 1.191 1 96.88 233 VAL B C 1
ATOM 4378 O O . VAL B 1 233 ? -13.992 -1.116 0.948 1 96.88 233 VAL B O 1
ATOM 4381 N N . ASP B 1 234 ? -14.047 -3.088 2.129 1 96.12 234 ASP B N 1
ATOM 4382 C CA . ASP B 1 234 ? -12.82 -2.844 2.879 1 96.12 234 ASP B CA 1
ATOM 4383 C C . ASP B 1 234 ? -11.586 -3.213 2.053 1 96.12 234 ASP B C 1
ATOM 4385 O O . ASP B 1 234 ? -10.539 -2.576 2.172 1 96.12 234 ASP B O 1
ATOM 4389 N N . VAL B 1 235 ? -11.781 -4.273 1.233 1 98.06 235 VAL B N 1
ATOM 4390 C CA . VAL B 1 235 ? -10.656 -4.812 0.481 1 98.06 235 VAL B CA 1
ATOM 4391 C C . VAL B 1 235 ? -11.117 -5.23 -0.914 1 98.06 235 VAL B C 1
ATOM 4393 O O . VAL B 1 235 ? -12.172 -5.848 -1.065 1 98.06 235 VAL B O 1
ATOM 4396 N N . VAL B 1 236 ? -10.359 -4.816 -1.896 1 98.75 236 VAL B N 1
ATOM 4397 C CA . VAL B 1 236 ? -10.5 -5.371 -3.24 1 98.75 236 VAL B CA 1
ATOM 4398 C C . VAL B 1 236 ? -9.266 -6.191 -3.594 1 98.75 236 VAL B C 1
ATOM 4400 O O . VAL B 1 236 ? -8.133 -5.742 -3.385 1 98.75 236 VAL B O 1
ATOM 4403 N N . ILE B 1 237 ? -9.438 -7.383 -4.016 1 98.81 237 ILE B N 1
ATOM 4404 C CA . ILE B 1 237 ? -8.367 -8.172 -4.617 1 98.81 237 ILE B CA 1
ATOM 4405 C C . ILE B 1 237 ? -8.602 -8.305 -6.117 1 98.81 237 ILE B C 1
ATOM 4407 O O . ILE B 1 237 ? -9.562 -8.953 -6.543 1 98.81 237 ILE B O 1
ATOM 4411 N N . ASP B 1 238 ? -7.727 -7.668 -6.875 1 98.75 238 ASP B N 1
ATOM 4412 C CA . ASP B 1 238 ? -7.91 -7.547 -8.32 1 98.75 238 ASP B CA 1
ATOM 4413 C C . ASP B 1 238 ? -7.008 -8.523 -9.07 1 98.75 238 ASP B C 1
ATOM 4415 O O . ASP B 1 238 ? -5.793 -8.32 -9.148 1 98.75 238 ASP B O 1
ATOM 4419 N N . PHE B 1 239 ? -7.621 -9.539 -9.672 1 97.56 239 PHE B N 1
ATOM 4420 C CA . PHE B 1 239 ? -6.875 -10.562 -10.391 1 97.56 239 PHE B CA 1
ATOM 4421 C C . PHE B 1 239 ? -6.809 -10.234 -11.883 1 97.56 239 PHE B C 1
ATOM 4423 O O . PHE B 1 239 ? -6.152 -10.945 -12.648 1 97.56 239 PHE B O 1
ATOM 4430 N N . VAL B 1 240 ? -7.422 -9.219 -12.328 1 95.19 240 VAL B N 1
ATOM 4431 C CA . VAL B 1 240 ? -7.457 -8.773 -13.719 1 95.19 240 VAL B CA 1
ATOM 4432 C C . VAL B 1 240 ? -6.461 -7.637 -13.922 1 95.19 240 VAL B C 1
ATOM 4434 O O . VAL B 1 240 ? -5.488 -7.781 -14.664 1 95.19 240 VAL B O 1
ATOM 4437 N N . VAL B 1 241 ? -6.586 -6.605 -13.273 1 96.12 241 VAL B N 1
ATOM 4438 C CA . VAL B 1 241 ? -5.828 -5.363 -13.195 1 96.12 241 VAL B CA 1
ATOM 4439 C C . VAL B 1 241 ? -5.719 -4.73 -14.578 1 96.12 241 VAL B C 1
ATOM 4441 O O . VAL B 1 241 ? -5 -5.238 -15.445 1 96.12 241 VAL B O 1
ATOM 4444 N N . ASN B 1 242 ? -6.34 -3.824 -14.875 1 94.81 242 ASN B N 1
ATOM 4445 C CA . ASN B 1 242 ? -6.289 -2.895 -16 1 94.81 242 ASN B CA 1
ATOM 4446 C C . ASN B 1 242 ? -6.844 -1.524 -15.617 1 94.81 242 ASN B C 1
ATOM 4448 O O . ASN B 1 242 ? -7.223 -1.3 -14.469 1 94.81 242 ASN B O 1
ATOM 4452 N N . GLU B 1 243 ? -6.801 -0.6 -16.516 1 95.12 243 GLU B N 1
ATOM 4453 C CA . GLU B 1 243 ? -7.246 0.756 -16.219 1 95.12 243 GLU B CA 1
ATOM 4454 C C . GLU B 1 243 ? -8.68 0.763 -15.695 1 95.12 243 GLU B C 1
ATOM 4456 O O . GLU B 1 243 ? -8.984 1.438 -14.711 1 95.12 243 GLU B O 1
ATOM 4461 N N . GLN B 1 244 ? -9.539 0.025 -16.328 1 94.62 244 GLN B N 1
ATOM 4462 C CA . GLN B 1 244 ? -10.953 0.001 -15.961 1 94.62 244 GLN B CA 1
ATOM 4463 C C . GLN B 1 244 ? -11.156 -0.612 -14.578 1 94.62 244 GLN B C 1
ATOM 4465 O O . GLN B 1 244 ? -11.836 -0.033 -13.734 1 94.62 244 GLN B O 1
ATOM 4470 N N . SER B 1 245 ? -10.602 -1.784 -14.359 1 96.88 245 SER B N 1
ATOM 4471 C CA . SER B 1 245 ? -10.773 -2.436 -13.062 1 96.88 245 SER B CA 1
ATOM 4472 C C . SER B 1 245 ? -10.188 -1.589 -11.938 1 96.88 245 SER B C 1
ATOM 4474 O O . SER B 1 245 ? -10.812 -1.445 -10.883 1 96.88 245 SER B O 1
ATOM 4476 N N . PHE B 1 246 ? -9.062 -0.973 -12.203 1 97.81 246 PHE B N 1
ATOM 4477 C CA . PHE B 1 246 ? -8.398 -0.18 -11.172 1 97.81 246 PHE B CA 1
ATOM 4478 C C . PHE B 1 246 ? -9.227 1.052 -10.828 1 97.81 246 PHE B C 1
ATOM 4480 O O . PHE B 1 246 ? -9.305 1.439 -9.656 1 97.81 246 PHE B O 1
ATOM 4487 N N . THR B 1 247 ? -9.766 1.695 -11.812 1 96.5 247 THR B N 1
ATOM 4488 C CA . THR B 1 247 ? -10.656 2.826 -11.57 1 96.5 247 THR B CA 1
ATOM 4489 C C . THR B 1 247 ? -11.836 2.41 -10.695 1 96.5 247 THR B C 1
ATOM 4491 O O . THR B 1 247 ? -12.195 3.117 -9.75 1 96.5 247 THR B O 1
ATOM 4494 N N . LEU B 1 248 ? -12.406 1.289 -10.984 1 96.94 248 LEU B N 1
ATOM 4495 C CA . LEU B 1 248 ? -13.523 0.773 -10.188 1 96.94 248 LEU B CA 1
ATOM 4496 C C . LEU B 1 248 ? -13.055 0.37 -8.797 1 96.94 248 LEU B C 1
ATOM 4498 O O . LEU B 1 248 ? -13.773 0.578 -7.812 1 96.94 248 LEU B O 1
ATOM 4502 N N . ASP B 1 249 ? -11.828 -0.267 -8.695 1 98 249 ASP B N 1
ATOM 4503 C CA . ASP B 1 249 ? -11.266 -0.615 -7.395 1 98 249 ASP B CA 1
ATOM 4504 C C . ASP B 1 249 ? -11.188 0.606 -6.48 1 98 249 ASP B C 1
ATOM 4506 O O . ASP B 1 249 ? -11.594 0.541 -5.316 1 98 249 ASP B O 1
ATOM 4510 N N . LYS B 1 250 ? -10.695 1.698 -7.023 1 96.12 250 LYS B N 1
ATOM 4511 C CA . LYS B 1 250 ? -10.578 2.93 -6.246 1 96.12 250 LYS B CA 1
ATOM 4512 C C . LYS B 1 250 ? -11.945 3.434 -5.805 1 96.12 250 LYS B C 1
ATOM 4514 O O . LYS B 1 250 ? -12.117 3.857 -4.66 1 96.12 250 LYS B O 1
ATOM 4519 N N . ALA B 1 251 ? -12.906 3.352 -6.688 1 94.94 251 ALA B N 1
ATOM 4520 C CA . ALA B 1 251 ? -14.258 3.809 -6.367 1 94.94 251 ALA B CA 1
ATOM 4521 C C . ALA B 1 251 ? -14.867 2.973 -5.246 1 94.94 251 ALA B C 1
ATOM 4523 O O . ALA B 1 251 ? -15.578 3.498 -4.391 1 94.94 251 ALA B O 1
ATOM 4524 N N . MET B 1 252 ? -14.555 1.685 -5.211 1 96.62 252 MET B N 1
ATOM 4525 C CA . MET B 1 252 ? -15.164 0.747 -4.27 1 96.62 252 MET B CA 1
ATOM 4526 C C . MET B 1 252 ? -14.477 0.81 -2.914 1 96.62 252 MET B C 1
ATOM 4528 O O . MET B 1 252 ? -14.969 0.246 -1.935 1 96.62 252 MET B O 1
ATOM 4532 N N . THR B 1 253 ? -13.336 1.456 -2.789 1 94.94 253 THR B N 1
ATOM 4533 C CA . THR B 1 253 ? -12.57 1.469 -1.545 1 94.94 253 THR B CA 1
ATOM 4534 C C . THR B 1 253 ? -12.57 2.865 -0.927 1 94.94 253 THR B C 1
ATOM 4536 O O . THR B 1 253 ? -11.633 3.23 -0.214 1 94.94 253 THR B O 1
ATOM 4539 N N . ARG B 1 254 ? -13.609 3.656 -1.078 1 86.62 254 ARG B N 1
ATOM 4540 C CA . ARG B 1 254 ? -13.672 5.031 -0.589 1 86.62 254 ARG B CA 1
ATOM 4541 C C . ARG B 1 254 ? -14.406 5.105 0.743 1 86.62 254 ARG B C 1
ATOM 4543 O O . ARG B 1 254 ? -14.656 6.199 1.257 1 86.62 254 ARG B O 1
ATOM 4550 N N . ALA B 1 255 ? -14.703 4.004 1.379 1 72.44 255 ALA B N 1
ATOM 4551 C CA . ALA B 1 255 ? -15.609 3.992 2.525 1 72.44 255 ALA B CA 1
ATOM 4552 C C . ALA B 1 255 ? -14.938 4.582 3.762 1 72.44 255 ALA B C 1
ATOM 4554 O O . ALA B 1 255 ? -15.609 5.086 4.66 1 72.44 255 ALA B O 1
ATOM 4555 N N . ASN B 1 256 ? -13.664 4.547 3.891 1 65.44 256 ASN B N 1
ATOM 4556 C CA . ASN B 1 256 ? -13.039 4.805 5.184 1 65.44 256 ASN B CA 1
ATOM 4557 C C . ASN B 1 256 ? -12.508 6.234 5.27 1 65.44 256 ASN B C 1
ATOM 4559 O O . ASN B 1 256 ? -11.703 6.547 6.152 1 65.44 256 ASN B O 1
ATOM 4563 N N . ALA B 1 257 ? -13.008 7.039 4.461 1 62.44 257 ALA B N 1
ATOM 4564 C CA . ALA B 1 257 ? -12.523 8.414 4.387 1 62.44 257 ALA B CA 1
ATOM 4565 C C . ALA B 1 257 ? -12.984 9.227 5.594 1 62.44 257 ALA B C 1
ATOM 4567 O O . ALA B 1 257 ? -12.391 10.25 5.93 1 62.44 257 ALA B O 1
ATOM 4568 N N . ASP B 1 258 ? -13.844 8.641 6.285 1 62.12 258 ASP B N 1
ATOM 4569 C CA . ASP B 1 258 ? -14.508 9.461 7.289 1 62.12 258 ASP B CA 1
ATOM 4570 C C . ASP B 1 258 ? -13.914 9.227 8.672 1 62.12 258 ASP B C 1
ATOM 4572 O O . ASP B 1 258 ? -14.391 9.781 9.664 1 62.12 258 ASP B O 1
ATOM 4576 N N . SER B 1 259 ? -12.867 8.344 8.758 1 66.44 259 SER B N 1
ATOM 4577 C CA . SER B 1 259 ? -12.328 8.062 10.078 1 66.44 259 SER B CA 1
ATOM 4578 C C . SER B 1 259 ? -10.805 7.91 10.031 1 66.44 259 SER B C 1
ATOM 4580 O O . SER B 1 259 ? -10.273 7.188 9.195 1 66.44 259 SER B O 1
ATOM 4582 N N . PHE B 1 260 ? -10.109 8.633 10.977 1 65.38 260 PHE B N 1
ATOM 4583 C CA . PHE B 1 260 ? -8.664 8.492 11.07 1 65.38 260 PHE B CA 1
ATOM 4584 C C . PHE B 1 260 ? -8.289 7.312 11.969 1 65.38 260 PHE B C 1
ATOM 4586 O O . PHE B 1 260 ? -7.117 6.953 12.07 1 65.38 260 PHE B O 1
ATOM 4593 N N . THR B 1 261 ? -9.359 6.727 12.523 1 67.25 261 THR B N 1
ATOM 4594 C CA . THR B 1 261 ? -9.07 5.609 13.414 1 67.25 261 THR B CA 1
ATOM 4595 C C . THR B 1 261 ? -9.289 4.277 12.703 1 67.25 261 THR B C 1
ATOM 4597 O O . THR B 1 261 ? -8.852 3.23 13.188 1 67.25 261 THR B O 1
ATOM 4600 N N . THR B 1 262 ? -9.969 4.445 11.594 1 76.62 262 THR B N 1
ATOM 4601 C CA . THR B 1 262 ? -10.234 3.209 10.867 1 76.62 262 THR B CA 1
ATOM 4602 C C . THR B 1 262 ? -9.039 2.824 10 1 76.62 262 THR B C 1
ATOM 4604 O O . THR B 1 262 ? -8.273 3.689 9.57 1 76.62 262 THR B O 1
ATOM 4607 N N . SER B 1 263 ? -8.875 1.534 9.828 1 85.12 263 SER B N 1
ATOM 4608 C CA . SER B 1 263 ? -7.809 1.031 8.969 1 85.12 263 SER B CA 1
ATOM 4609 C C . SER B 1 263 ? -8.047 1.43 7.512 1 85.12 263 SER B C 1
ATOM 4611 O O . SER B 1 263 ? -9.188 1.504 7.059 1 85.12 263 SER B O 1
ATOM 4613 N N . PRO B 1 264 ? -6.996 1.719 6.809 1 91.25 264 PRO B N 1
ATOM 4614 C CA . PRO B 1 264 ? -7.156 2.02 5.383 1 91.25 264 PRO B CA 1
ATOM 4615 C C . PRO B 1 264 ? -7.785 0.868 4.602 1 91.25 264 PRO B C 1
ATOM 4617 O O . PRO B 1 264 ? -7.602 -0.298 4.961 1 91.25 264 PRO B O 1
ATOM 4620 N N . SER B 1 265 ? -8.602 1.247 3.592 1 94.81 265 SER B N 1
ATOM 4621 C CA . SER B 1 265 ? -9.016 0.237 2.623 1 94.81 265 SER B CA 1
ATOM 4622 C C . SER B 1 265 ? -7.84 -0.222 1.767 1 94.81 265 SER B C 1
ATOM 4624 O O . SER B 1 265 ? -6.832 0.481 1.658 1 94.81 265 SER B O 1
ATOM 4626 N N . LYS B 1 266 ? -7.938 -1.448 1.217 1 97.62 266 LYS B N 1
ATOM 4627 C CA . LYS B 1 266 ? -6.805 -2.014 0.49 1 97.62 266 LYS B CA 1
ATOM 4628 C C . LYS B 1 266 ? -7.219 -2.475 -0.904 1 97.62 266 LYS B C 1
ATOM 4630 O O . LYS B 1 266 ? -8.289 -3.066 -1.075 1 97.62 266 LYS B O 1
ATOM 4635 N N . ILE B 1 267 ? -6.461 -2.08 -1.85 1 98.44 267 ILE B N 1
ATOM 4636 C CA . ILE B 1 267 ? -6.496 -2.668 -3.186 1 98.44 267 ILE B CA 1
ATOM 4637 C C . ILE B 1 267 ? -5.285 -3.578 -3.383 1 98.44 267 ILE B C 1
ATOM 4639 O O . ILE B 1 267 ? -4.145 -3.113 -3.361 1 98.44 267 ILE B O 1
ATOM 4643 N N . VAL B 1 268 ? -5.516 -4.836 -3.545 1 98.62 268 VAL B N 1
ATOM 4644 C CA . VAL B 1 268 ? -4.438 -5.797 -3.756 1 98.62 268 VAL B CA 1
ATOM 4645 C C . VAL B 1 268 ? -4.359 -6.172 -5.234 1 98.62 268 VAL B C 1
ATOM 4647 O O . VAL B 1 268 ? -5.242 -6.852 -5.758 1 98.62 268 VAL B O 1
ATOM 4650 N N . LEU B 1 269 ? -3.307 -5.738 -5.863 1 98.31 269 LEU B N 1
ATOM 4651 C CA . LEU B 1 269 ? -3.074 -6.051 -7.27 1 98.31 269 LEU B CA 1
ATOM 4652 C C . LEU B 1 269 ? -2.371 -7.398 -7.418 1 98.31 269 LEU B C 1
ATOM 4654 O O . LEU B 1 269 ? -1.201 -7.535 -7.055 1 98.31 269 LEU B O 1
ATOM 4658 N N . THR B 1 270 ? -3.09 -8.336 -8.016 1 96.75 270 THR B N 1
ATOM 4659 C CA . THR B 1 270 ? -2.529 -9.672 -8.188 1 96.75 270 THR B CA 1
ATOM 4660 C C . THR B 1 270 ? -2.428 -10.031 -9.672 1 96.75 270 THR B C 1
ATOM 4662 O O . THR B 1 270 ? -1.622 -10.883 -10.055 1 96.75 270 THR B O 1
ATOM 4665 N N . GLY B 1 271 ? -3.273 -9.438 -10.484 1 94.88 271 GLY B N 1
ATOM 4666 C CA . GLY B 1 271 ? -3.092 -9.547 -11.922 1 94.88 271 GLY B CA 1
ATOM 4667 C C . GLY B 1 271 ? -1.92 -8.734 -12.438 1 94.88 271 GLY B C 1
ATOM 4668 O O . GLY B 1 271 ? -1.721 -7.594 -12.023 1 94.88 271 GLY B O 1
ATOM 4669 N N . ALA B 1 272 ? -1.161 -9.305 -13.344 1 89.31 272 ALA B N 1
ATOM 4670 C CA . ALA B 1 272 ? -0.015 -8.609 -13.914 1 89.31 272 ALA B CA 1
ATOM 4671 C C . ALA B 1 272 ? -0.402 -7.887 -15.203 1 89.31 272 ALA B C 1
ATOM 4673 O O . ALA B 1 272 ? -0.984 -8.492 -16.109 1 89.31 272 ALA B O 1
ATOM 4674 N N . SER B 1 273 ? -0.157 -6.625 -15.203 1 88.69 273 SER B N 1
ATOM 4675 C CA . SER B 1 273 ? -0.451 -5.797 -16.375 1 88.69 273 SER B CA 1
ATOM 4676 C C . SER B 1 273 ? 0.627 -4.738 -16.578 1 88.69 273 SER B C 1
ATOM 4678 O O . SER B 1 273 ? 1.121 -4.145 -15.625 1 88.69 273 SER B O 1
ATOM 4680 N N . ALA B 1 274 ? 0.92 -4.461 -17.844 1 86.5 274 ALA B N 1
ATOM 4681 C CA . ALA B 1 274 ? 1.886 -3.42 -18.188 1 86.5 274 ALA B CA 1
ATOM 4682 C C . ALA B 1 274 ? 1.195 -2.072 -18.391 1 86.5 274 ALA B C 1
ATOM 4684 O O . ALA B 1 274 ? 1.857 -1.052 -18.594 1 86.5 274 ALA B O 1
ATOM 4685 N N . GLU B 1 275 ? -0.094 -2.084 -18.297 1 90.19 275 GLU B N 1
ATOM 4686 C CA . GLU B 1 275 ? -0.847 -0.845 -18.469 1 90.19 275 GLU B CA 1
ATOM 4687 C C . GLU B 1 275 ? -0.559 0.131 -17.328 1 90.19 275 GLU B C 1
ATOM 4689 O O . GLU B 1 275 ? -0.461 -0.272 -16.172 1 90.19 275 GLU B O 1
ATOM 4694 N N . ASN B 1 276 ? -0.444 1.373 -17.766 1 93.19 276 ASN B N 1
ATOM 4695 C CA . ASN B 1 276 ? -0.355 2.398 -16.719 1 93.19 276 ASN B CA 1
ATOM 4696 C C . ASN B 1 276 ? -1.697 2.609 -16.031 1 93.19 276 ASN B C 1
ATOM 4698 O O . ASN B 1 276 ? -2.711 2.854 -16.688 1 93.19 276 ASN B O 1
ATOM 4702 N N . LEU B 1 277 ? -1.703 2.465 -14.766 1 96.12 277 LEU B N 1
ATOM 4703 C CA . LEU B 1 277 ? -2.916 2.625 -13.969 1 96.12 277 LEU B CA 1
ATOM 4704 C C . LEU B 1 277 ? -3.068 4.066 -13.492 1 96.12 277 LEU B C 1
ATOM 4706 O O . LEU B 1 277 ? -2.092 4.691 -13.07 1 96.12 277 LEU B O 1
ATOM 4710 N N . PRO B 1 278 ? -4.238 4.652 -13.656 1 94 278 PRO B N 1
ATOM 4711 C CA . PRO B 1 278 ? -4.441 6.023 -13.188 1 94 278 PRO B CA 1
ATOM 4712 C C . PRO B 1 278 ? -4.383 6.137 -11.664 1 94 278 PRO B C 1
ATOM 4714 O O . PRO B 1 278 ? -5.246 5.598 -10.961 1 94 278 PRO B O 1
ATOM 4717 N N . LEU B 1 279 ? -3.408 6.816 -11.172 1 93.12 279 LEU B N 1
ATOM 4718 C CA . LEU B 1 279 ? -3.189 6.965 -9.734 1 93.12 279 LEU B CA 1
ATOM 4719 C C . LEU B 1 279 ? -2.645 8.352 -9.406 1 93.12 279 LEU B C 1
ATOM 4721 O O . LEU B 1 279 ? -1.686 8.812 -10.031 1 93.12 279 LEU B O 1
ATOM 4725 N N . ASN B 1 280 ? -3.316 9.039 -8.492 1 93 280 ASN B N 1
ATOM 4726 C CA . ASN B 1 280 ? -2.732 10.242 -7.906 1 93 280 ASN B CA 1
ATOM 4727 C C . ASN B 1 280 ? -2.783 10.203 -6.383 1 93 280 ASN B C 1
ATOM 4729 O O . ASN B 1 280 ? -3.672 9.578 -5.801 1 93 280 ASN B O 1
ATOM 4733 N N . SER B 1 281 ? -1.804 10.812 -5.766 1 93.5 281 SER B N 1
ATOM 4734 C CA . SER B 1 281 ? -1.658 10.664 -4.324 1 93.5 281 SER B CA 1
ATOM 4735 C C . SER B 1 281 ? -2.76 11.414 -3.578 1 93.5 281 SER B C 1
ATOM 4737 O O . SER B 1 281 ? -3.168 11 -2.49 1 93.5 281 SER B O 1
ATOM 4739 N N . SER B 1 282 ? -3.287 12.508 -4.098 1 89.69 282 SER B N 1
ATOM 4740 C CA . SER B 1 282 ? -4.359 13.258 -3.445 1 89.69 282 SER B CA 1
ATOM 4741 C C . SER B 1 282 ? -5.594 12.383 -3.244 1 89.69 282 SER B C 1
ATOM 4743 O O . SER B 1 282 ? -6.199 12.391 -2.17 1 89.69 282 SER B O 1
ATOM 4745 N N . GLU B 1 283 ? -5.891 11.633 -4.289 1 89.38 283 GLU B N 1
ATOM 4746 C CA . GLU B 1 283 ? -7.047 10.742 -4.211 1 89.38 283 GLU B CA 1
ATOM 4747 C C . GLU B 1 283 ? -6.832 9.648 -3.172 1 89.38 283 GLU B C 1
ATOM 4749 O O . GLU B 1 283 ? -7.711 9.383 -2.35 1 89.38 283 GLU B O 1
ATOM 4754 N N . LEU B 1 284 ? -5.664 8.992 -3.191 1 92.88 284 LEU B N 1
ATOM 4755 C CA . LEU B 1 284 ? -5.371 7.91 -2.254 1 92.88 284 LEU B CA 1
ATOM 4756 C C . LEU B 1 284 ? -5.387 8.422 -0.817 1 92.88 284 LEU B C 1
ATOM 4758 O O . LEU B 1 284 ? -5.898 7.75 0.081 1 92.88 284 LEU B O 1
ATOM 4762 N N . ILE B 1 285 ? -4.812 9.586 -0.598 1 90.69 285 ILE B N 1
ATOM 4763 C CA . ILE B 1 285 ? -4.727 10.18 0.731 1 90.69 285 ILE B CA 1
ATOM 4764 C C . ILE B 1 285 ? -6.125 10.547 1.223 1 90.69 285 ILE B C 1
ATOM 4766 O O . ILE B 1 285 ? -6.496 10.227 2.355 1 90.69 285 ILE B O 1
ATOM 4770 N N . THR B 1 286 ? -6.91 11.172 0.372 1 84.75 286 THR B N 1
ATOM 4771 C CA . THR B 1 286 ? -8.25 11.617 0.72 1 84.75 286 THR B CA 1
ATOM 4772 C C . THR B 1 286 ? -9.117 10.445 1.164 1 84.75 286 THR B C 1
ATOM 4774 O O . THR B 1 286 ? -9.844 10.539 2.158 1 84.75 286 THR B O 1
ATOM 4777 N N . TYR B 1 287 ? -8.977 9.336 0.485 1 87.12 287 TYR B N 1
ATOM 4778 C CA . TYR B 1 287 ? -9.875 8.219 0.75 1 87.12 287 TYR B CA 1
ATOM 4779 C C . TYR B 1 287 ? -9.18 7.137 1.564 1 87.12 287 TYR B C 1
ATOM 4781 O O . TYR B 1 287 ? -9.734 6.062 1.791 1 87.12 287 TYR B O 1
ATOM 4789 N N . LYS B 1 288 ? -7.969 7.375 1.946 1 89.81 288 LYS B N 1
ATOM 4790 C CA . LYS B 1 288 ? -7.215 6.473 2.811 1 89.81 288 LYS B CA 1
ATOM 4791 C C . LYS B 1 288 ? -7.176 5.062 2.229 1 89.81 288 LYS B C 1
ATOM 4793 O O . LYS B 1 288 ? -7.656 4.113 2.85 1 89.81 288 LYS B O 1
ATOM 4798 N N . THR B 1 289 ? -6.621 4.957 1.067 1 93.81 289 THR B N 1
ATOM 4799 C CA . THR B 1 289 ? -6.551 3.691 0.348 1 93.81 289 THR B CA 1
ATOM 4800 C C . THR B 1 289 ? -5.098 3.295 0.089 1 93.81 289 THR B C 1
ATOM 4802 O O . THR B 1 289 ? -4.277 4.137 -0.279 1 93.81 289 THR B O 1
ATOM 4805 N N . HIS B 1 290 ? -4.746 2.047 0.367 1 97.31 290 HIS B N 1
ATOM 4806 C CA . HIS B 1 290 ? -3.434 1.486 0.066 1 97.31 290 HIS B CA 1
ATOM 4807 C C . HIS B 1 290 ? -3.486 0.595 -1.171 1 97.31 290 HIS B C 1
ATOM 4809 O O . HIS B 1 290 ? -4.453 -0.146 -1.367 1 97.31 290 HIS B O 1
ATOM 4815 N N . VAL B 1 291 ? -2.463 0.711 -2.012 1 98.19 291 VAL B N 1
ATOM 4816 C CA . VAL B 1 291 ? -2.303 -0.149 -3.18 1 98.19 291 VAL B CA 1
ATOM 4817 C C . VAL B 1 291 ? -1.165 -1.139 -2.941 1 98.19 291 VAL B C 1
ATOM 4819 O O . VAL B 1 291 ? 0 -0.745 -2.855 1 98.19 291 VAL B O 1
ATOM 4822 N N . LEU B 1 292 ? -1.565 -2.373 -2.838 1 97.69 292 LEU B N 1
ATOM 4823 C CA . LEU B 1 292 ? -0.631 -3.455 -2.547 1 97.69 292 LEU B CA 1
ATOM 4824 C C . LEU B 1 292 ? -0.481 -4.379 -3.75 1 97.69 292 LEU B C 1
ATOM 4826 O O . LEU B 1 292 ? -1.317 -4.367 -4.656 1 97.69 292 LEU B O 1
ATOM 4830 N N . SER B 1 293 ? 0.617 -5.078 -3.771 1 95.44 293 SER B N 1
ATOM 4831 C CA . SER B 1 293 ? 0.873 -6.02 -4.859 1 95.44 293 SER B CA 1
ATOM 4832 C C . SER B 1 293 ? 1.389 -7.352 -4.328 1 95.44 293 SER B C 1
ATOM 4834 O O . SER B 1 293 ? 2.02 -7.402 -3.27 1 95.44 293 SER B O 1
ATOM 4836 N N . THR B 1 294 ? 1.054 -8.398 -5.102 1 92.19 294 THR B N 1
ATOM 4837 C CA . THR B 1 294 ? 1.573 -9.695 -4.672 1 92.19 294 THR B CA 1
ATOM 4838 C C . THR B 1 294 ? 1.514 -10.711 -5.809 1 92.19 294 THR B C 1
ATOM 4840 O O . THR B 1 294 ? 0.728 -10.555 -6.746 1 92.19 294 THR B O 1
ATOM 4843 N N . CYS B 1 295 ? 2.41 -11.57 -5.711 1 88.75 295 CYS B N 1
ATOM 4844 C CA . CYS B 1 295 ? 2.373 -12.797 -6.492 1 88.75 295 CYS B CA 1
ATOM 4845 C C . CYS B 1 295 ? 3.027 -13.953 -5.738 1 88.75 295 CYS B C 1
ATOM 4847 O O . CYS B 1 295 ? 3.891 -13.727 -4.887 1 88.75 295 CYS B O 1
ATOM 4849 N N . TYR B 1 296 ? 2.484 -15.094 -5.961 1 91.5 296 TYR B N 1
ATOM 4850 C CA . TYR B 1 296 ? 3.047 -16.328 -5.418 1 91.5 296 TYR B CA 1
ATOM 4851 C C . TYR B 1 296 ? 3.072 -16.281 -3.895 1 91.5 296 TYR B C 1
ATOM 4853 O O . TYR B 1 296 ? 2.189 -15.695 -3.268 1 91.5 296 TYR B O 1
ATOM 4861 N N . GLY B 1 297 ? 3.877 -17.062 -3.152 1 91 297 GLY B N 1
ATOM 4862 C CA . GLY B 1 297 ? 3.947 -17.172 -1.704 1 91 297 GLY B CA 1
ATOM 4863 C C . GLY B 1 297 ? 5.094 -18.047 -1.229 1 91 297 GLY B C 1
ATOM 4864 O O . GLY B 1 297 ? 5.773 -18.688 -2.037 1 91 297 GLY B O 1
ATOM 4865 N N . SER B 1 298 ? 5.32 -18.047 -0.009 1 90.31 298 SER B N 1
ATOM 4866 C CA . SER B 1 298 ? 6.387 -18.828 0.616 1 90.31 298 SER B CA 1
ATOM 4867 C C . SER B 1 298 ? 6.051 -20.312 0.642 1 90.31 298 SER B C 1
ATOM 4869 O O . SER B 1 298 ? 4.934 -20.703 0.296 1 90.31 298 SER B O 1
ATOM 4871 N N . VAL B 1 299 ? 7.039 -21.109 1.02 1 93.25 299 VAL B N 1
ATOM 4872 C CA . VAL B 1 299 ? 6.836 -22.547 1.22 1 93.25 299 VAL B CA 1
ATOM 4873 C C . VAL B 1 299 ? 5.746 -22.766 2.264 1 93.25 299 VAL B C 1
ATOM 4875 O O . VAL B 1 299 ? 4.887 -23.641 2.096 1 93.25 299 VAL B O 1
ATOM 4878 N N . ASP B 1 300 ? 5.777 -21.969 3.295 1 94.12 300 ASP B N 1
ATOM 4879 C CA . ASP B 1 300 ? 4.766 -22.094 4.34 1 94.12 300 ASP B CA 1
ATOM 4880 C C . ASP B 1 300 ? 3.379 -21.75 3.805 1 94.12 300 ASP B C 1
ATOM 4882 O O . ASP B 1 300 ? 2.381 -22.328 4.219 1 94.12 300 ASP B O 1
ATOM 4886 N N . ASP B 1 301 ? 3.316 -20.781 2.924 1 94.81 301 ASP B N 1
ATOM 4887 C CA . ASP B 1 301 ? 2.045 -20.453 2.289 1 94.81 301 ASP B CA 1
ATOM 4888 C C . ASP B 1 301 ? 1.511 -21.625 1.472 1 94.81 301 ASP B C 1
ATOM 4890 O O . ASP B 1 301 ? 0.311 -21.906 1.488 1 94.81 301 ASP B O 1
ATOM 4894 N N . MET B 1 302 ? 2.393 -22.281 0.775 1 97 302 MET B N 1
ATOM 4895 C CA . MET B 1 302 ? 1.985 -23.422 -0.03 1 97 302 MET B CA 1
ATOM 4896 C C . MET B 1 302 ? 1.487 -24.562 0.857 1 97 302 MET B C 1
ATOM 4898 O O . MET B 1 302 ? 0.503 -25.234 0.527 1 97 302 MET B O 1
ATOM 4902 N N . LYS B 1 303 ? 2.172 -24.812 1.971 1 97.88 303 LYS B N 1
ATOM 4903 C CA . LYS B 1 303 ? 1.698 -25.812 2.924 1 97.88 303 LYS B CA 1
ATOM 4904 C C . LYS B 1 303 ? 0.29 -25.484 3.41 1 97.88 303 LYS B C 1
ATOM 4906 O O . LYS B 1 303 ? -0.569 -26.359 3.484 1 97.88 303 LYS B O 1
ATOM 4911 N N . SER B 1 304 ? 0.096 -24.203 3.682 1 97.88 304 SER B N 1
ATOM 4912 C CA . SER B 1 304 ? -1.229 -23.75 4.102 1 97.88 304 SER B CA 1
ATOM 4913 C C . SER B 1 304 ? -2.256 -23.953 2.99 1 97.88 304 SER B C 1
ATOM 4915 O O . SER B 1 304 ? -3.393 -24.344 3.252 1 97.88 304 SER B O 1
ATOM 4917 N N . ALA B 1 305 ? -1.855 -23.672 1.791 1 98.31 305 ALA B N 1
ATOM 4918 C CA . ALA B 1 305 ? -2.732 -23.875 0.641 1 98.31 305 ALA B CA 1
ATOM 4919 C C . ALA B 1 305 ? -3.141 -25.344 0.512 1 98.31 305 ALA B C 1
ATOM 4921 O O . ALA B 1 305 ? -4.316 -25.641 0.295 1 98.31 305 ALA B O 1
ATOM 4922 N N . LEU B 1 306 ? -2.205 -26.203 0.689 1 98.69 306 LEU B N 1
ATOM 4923 C CA . LEU B 1 306 ? -2.48 -27.641 0.609 1 98.69 306 LEU B CA 1
ATOM 4924 C C . LEU B 1 306 ? -3.432 -28.062 1.72 1 98.69 306 LEU B C 1
ATOM 4926 O O . LEU B 1 306 ? -4.293 -28.922 1.508 1 98.69 306 LEU B O 1
ATOM 4930 N N . GLN B 1 307 ? -3.293 -27.469 2.83 1 98.44 307 GLN B N 1
ATOM 4931 C CA . GLN B 1 307 ? -4.188 -27.797 3.939 1 98.44 307 GLN B CA 1
ATOM 4932 C C . GLN B 1 307 ? -5.609 -27.328 3.648 1 98.44 307 GLN B C 1
ATOM 4934 O O . GLN B 1 307 ? -6.574 -27.984 4.055 1 98.44 307 GLN B O 1
ATOM 4939 N N . LEU B 1 308 ? -5.746 -26.219 2.975 1 98.56 308 LEU B N 1
ATOM 4940 C CA . LEU B 1 308 ? -7.066 -25.734 2.578 1 98.56 308 LEU B CA 1
ATOM 4941 C C . LEU B 1 308 ? -7.746 -26.734 1.645 1 98.56 308 LEU B C 1
ATOM 4943 O O . LEU B 1 308 ? -8.961 -26.906 1.7 1 98.56 308 LEU B O 1
ATOM 4947 N N . LEU B 1 309 ? -6.973 -27.359 0.787 1 98.62 309 LEU B N 1
ATOM 4948 C CA . LEU B 1 309 ? -7.508 -28.406 -0.073 1 98.62 309 LEU B CA 1
ATOM 4949 C C . LEU B 1 309 ? -7.906 -29.625 0.746 1 98.62 309 LEU B C 1
ATOM 4951 O O . LEU B 1 309 ? -9 -30.172 0.562 1 98.62 309 LEU B O 1
ATOM 4955 N N . ALA B 1 310 ? -7.062 -30.016 1.656 1 98.38 310 ALA B N 1
ATOM 4956 C CA . ALA B 1 310 ? -7.266 -31.234 2.453 1 98.38 310 ALA B CA 1
ATOM 4957 C C . ALA B 1 310 ? -8.516 -31.109 3.322 1 98.38 310 ALA B C 1
ATOM 4959 O O . ALA B 1 310 ? -9.25 -32.094 3.496 1 98.38 310 ALA B O 1
ATOM 4960 N N . SER B 1 311 ? -8.781 -29.922 3.852 1 97.69 311 SER B N 1
ATOM 4961 C CA . SER B 1 311 ? -9.914 -29.703 4.746 1 97.69 311 SER B CA 1
ATOM 4962 C C . SER B 1 311 ? -11.211 -29.531 3.963 1 97.69 311 SER B C 1
ATOM 4964 O O . SER B 1 311 ? -12.297 -29.578 4.535 1 97.69 311 SER B O 1
ATOM 4966 N N . GLY B 1 312 ? -11.055 -29.219 2.676 1 97.62 312 GLY B N 1
ATOM 4967 C CA . GLY B 1 312 ? -12.234 -28.969 1.854 1 97.62 312 GLY B CA 1
ATOM 4968 C C . GLY B 1 312 ? -12.703 -27.531 1.902 1 97.62 312 GLY B C 1
ATOM 4969 O O . GLY B 1 312 ? -13.727 -27.188 1.304 1 97.62 312 GLY B O 1
ATOM 4970 N N . ALA B 1 313 ? -11.938 -26.719 2.553 1 97.81 313 ALA B N 1
ATOM 4971 C CA . ALA B 1 313 ? -12.297 -25.312 2.617 1 97.81 313 ALA B CA 1
ATOM 4972 C C . ALA B 1 313 ? -12.25 -24.672 1.232 1 97.81 313 ALA B C 1
ATOM 4974 O O . ALA B 1 313 ? -12.984 -23.719 0.957 1 97.81 313 ALA B O 1
ATOM 4975 N N . VAL B 1 314 ? -11.367 -25.172 0.417 1 98.5 314 VAL B N 1
ATOM 4976 C CA . VAL B 1 314 ? -11.273 -24.734 -0.971 1 98.5 314 VAL B CA 1
ATOM 4977 C C . VAL B 1 314 ? -11.414 -25.938 -1.906 1 98.5 314 VAL B C 1
ATOM 4979 O O . VAL B 1 314 ? -10.734 -26.953 -1.728 1 98.5 314 VAL B O 1
ATOM 4982 N N . LYS B 1 315 ? -12.289 -25.812 -2.789 1 98.12 315 LYS B N 1
ATOM 4983 C CA . LYS B 1 315 ? -12.516 -26.828 -3.82 1 98.12 315 LYS B CA 1
ATOM 4984 C C . LYS B 1 315 ? -12.312 -26.234 -5.215 1 98.12 315 LYS B C 1
ATOM 4986 O O . LYS B 1 315 ? -13.242 -25.672 -5.797 1 98.12 315 LYS B O 1
ATOM 4991 N N . PRO B 1 316 ? -11.156 -26.484 -5.746 1 98.25 316 PRO B N 1
ATOM 4992 C CA . PRO B 1 316 ? -10.883 -25.906 -7.062 1 98.25 316 PRO B CA 1
ATOM 4993 C C . PRO B 1 316 ? -11.695 -26.547 -8.18 1 98.25 316 PRO B C 1
ATOM 4995 O O . PRO B 1 316 ? -11.93 -27.766 -8.148 1 98.25 316 PRO B O 1
ATOM 4998 N N . VAL B 1 317 ? -12.133 -25.75 -9.148 1 97.75 317 VAL B N 1
ATOM 4999 C CA . VAL B 1 317 ? -12.664 -26.25 -10.406 1 97.75 317 VAL B CA 1
ATOM 5000 C C . VAL B 1 317 ? -11.523 -26.531 -11.383 1 97.75 317 VAL B C 1
ATOM 5002 O O . VAL B 1 317 ? -10.812 -25.609 -11.789 1 97.75 317 VAL B O 1
ATOM 5005 N N . VAL B 1 318 ? -11.367 -27.812 -11.711 1 97.44 318 VAL B N 1
ATOM 5006 C CA . VAL B 1 318 ? -10.227 -28.203 -12.539 1 97.44 318 VAL B CA 1
ATOM 5007 C C . VAL B 1 318 ? -10.703 -28.984 -13.75 1 97.44 318 VAL B C 1
ATOM 5009 O O . VAL B 1 318 ? -11.656 -29.766 -13.656 1 97.44 318 VAL B O 1
ATOM 5012 N N . HIS B 1 319 ? -10.094 -28.734 -14.898 1 96.62 319 HIS B N 1
ATOM 5013 C CA . HIS B 1 319 ? -10.266 -29.516 -16.109 1 96.62 319 HIS B CA 1
ATOM 5014 C C . HIS B 1 319 ? -8.93 -29.969 -16.672 1 96.62 319 HIS B C 1
ATOM 5016 O O . HIS B 1 319 ? -8.008 -29.172 -16.828 1 96.62 319 HIS B O 1
ATOM 5022 N N . THR B 1 320 ? -8.859 -31.266 -17.016 1 97.69 320 THR B N 1
ATOM 5023 C CA . THR B 1 320 ? -7.574 -31.812 -17.438 1 97.69 320 THR B CA 1
ATOM 5024 C C . THR B 1 320 ? -7.465 -31.828 -18.953 1 97.69 320 THR B C 1
ATOM 5026 O O . THR B 1 320 ? -8.477 -31.922 -19.656 1 97.69 320 THR B O 1
ATOM 5029 N N . VAL B 1 321 ? -6.27 -31.672 -19.438 1 97.38 321 VAL B N 1
ATOM 5030 C CA . VAL B 1 321 ? -5.941 -31.812 -20.859 1 97.38 321 VAL B CA 1
ATOM 5031 C C . VAL B 1 321 ? -4.641 -32.594 -21.016 1 97.38 321 VAL B C 1
ATOM 5033 O O . VAL B 1 321 ? -3.801 -32.594 -20.109 1 97.38 321 VAL B O 1
ATOM 5036 N N . PRO B 1 322 ? -4.449 -33.281 -22.172 1 97.69 322 PRO B N 1
ATOM 5037 C CA . PRO B 1 322 ? -3.162 -33.906 -22.422 1 97.69 322 PRO B CA 1
ATOM 5038 C C . PRO B 1 322 ? -2.055 -32.938 -22.75 1 97.69 322 PRO B C 1
ATOM 5040 O O . PRO B 1 322 ? -2.338 -31.75 -23.047 1 97.69 322 PRO B O 1
ATOM 5043 N N . LEU B 1 323 ? -0.843 -33.344 -22.625 1 97.75 323 LEU B N 1
ATOM 5044 C CA . LEU B 1 323 ? 0.324 -32.5 -22.891 1 97.75 323 LEU B CA 1
ATOM 5045 C C . LEU B 1 323 ? 0.25 -31.891 -24.281 1 97.75 323 LEU B C 1
ATOM 5047 O O . LEU B 1 323 ? 0.568 -30.703 -24.469 1 97.75 323 LEU B O 1
ATOM 5051 N N . GLU B 1 324 ? -0.281 -32.625 -25.266 1 95.75 324 GLU B N 1
ATOM 5052 C CA . GLU B 1 324 ? -0.337 -32.188 -26.656 1 95.75 324 GLU B CA 1
ATOM 5053 C C . GLU B 1 324 ? -1.308 -31.031 -26.844 1 95.75 324 GLU B C 1
ATOM 5055 O O . GLU B 1 324 ? -1.259 -30.328 -27.859 1 95.75 324 GLU B O 1
ATOM 5060 N N . ALA B 1 325 ? -2.143 -30.859 -25.875 1 96.19 325 ALA B N 1
ATOM 5061 C CA . ALA B 1 325 ? -3.186 -29.844 -26 1 96.19 325 ALA B CA 1
ATOM 5062 C C . ALA B 1 325 ? -2.838 -28.594 -25.188 1 96.19 325 ALA B C 1
ATOM 5064 O O . ALA B 1 325 ? -3.686 -27.719 -25 1 96.19 325 ALA B O 1
ATOM 5065 N N . VAL B 1 326 ? -1.608 -28.469 -24.719 1 96.56 326 VAL B N 1
ATOM 5066 C CA . VAL B 1 326 ? -1.239 -27.375 -23.828 1 96.56 326 VAL B CA 1
ATOM 5067 C C . VAL B 1 326 ? -1.371 -26.047 -24.578 1 96.56 326 VAL B C 1
ATOM 5069 O O . VAL B 1 326 ? -1.796 -25.047 -24 1 96.56 326 VAL B O 1
ATOM 5072 N N . ASP B 1 327 ? -1.1 -26 -25.844 1 95.12 327 ASP B N 1
ATOM 5073 C CA . ASP B 1 327 ? -1.225 -24.766 -26.609 1 95.12 327 ASP B CA 1
ATOM 5074 C C . ASP B 1 327 ? -2.684 -24.328 -26.719 1 95.12 327 ASP B C 1
ATOM 5076 O O . ASP B 1 327 ? -2.988 -23.141 -26.609 1 95.12 327 ASP B O 1
ATOM 5080 N N . GLN B 1 328 ? -3.498 -25.312 -26.938 1 95.06 328 GLN B N 1
ATOM 5081 C CA . GLN B 1 328 ? -4.922 -24.984 -26.984 1 95.06 328 GLN B CA 1
ATOM 5082 C C . GLN B 1 328 ? -5.395 -24.438 -25.641 1 95.06 328 GLN B C 1
ATOM 5084 O O . GLN B 1 328 ? -6.18 -23.484 -25.594 1 95.06 328 GLN B O 1
ATOM 5089 N N . ALA B 1 329 ? -4.922 -25.031 -24.594 1 95.5 329 ALA B N 1
ATOM 5090 C CA . ALA B 1 329 ? -5.27 -24.547 -23.266 1 95.5 329 ALA B CA 1
ATOM 5091 C C . ALA B 1 329 ? -4.816 -23.109 -23.062 1 95.5 329 ALA B C 1
ATOM 5093 O O . ALA B 1 329 ? -5.566 -22.281 -22.547 1 95.5 329 ALA B O 1
ATOM 5094 N N . ILE B 1 330 ? -3.623 -22.781 -23.484 1 94.62 330 ILE B N 1
ATOM 5095 C CA . ILE B 1 330 ? -3.064 -21.438 -23.359 1 94.62 330 ILE B CA 1
ATOM 5096 C C . ILE B 1 330 ? -3.873 -20.453 -24.219 1 94.62 330 ILE B C 1
ATOM 5098 O O . ILE B 1 330 ? -4.172 -19.344 -23.781 1 94.62 330 ILE B O 1
ATOM 5102 N N . ASN B 1 331 ? -4.293 -20.859 -25.375 1 93.75 331 ASN B N 1
ATOM 5103 C CA . ASN B 1 331 ? -5.117 -20.031 -26.25 1 93.75 331 ASN B CA 1
ATOM 5104 C C . ASN B 1 331 ? -6.492 -19.781 -25.641 1 93.75 331 ASN B C 1
ATOM 5106 O O . ASN B 1 331 ? -7.027 -18.672 -25.75 1 93.75 331 ASN B O 1
ATOM 5110 N N . ASP B 1 332 ? -7.008 -20.828 -25.062 1 93.69 332 ASP B N 1
ATOM 5111 C CA . ASP B 1 332 ? -8.289 -20.672 -24.391 1 93.69 332 ASP B CA 1
ATOM 5112 C C . ASP B 1 332 ? -8.188 -19.672 -23.234 1 93.69 332 ASP B C 1
ATOM 5114 O O . ASP B 1 332 ? -9.125 -18.922 -22.969 1 93.69 332 ASP B O 1
ATOM 5118 N N . LEU B 1 333 ? -7.098 -19.672 -22.547 1 91.38 333 LEU B N 1
ATOM 5119 C CA . LEU B 1 333 ? -6.852 -18.703 -21.484 1 91.38 333 LEU B CA 1
ATOM 5120 C C . LEU B 1 333 ? -6.793 -17.297 -22.047 1 91.38 333 LEU B C 1
ATOM 5122 O O . LEU B 1 333 ? -7.391 -16.375 -21.484 1 91.38 333 LEU B O 1
ATOM 5126 N N . ARG B 1 334 ? -6.105 -17.172 -23.156 1 87.88 334 ARG B N 1
ATOM 5127 C CA . ARG B 1 334 ? -5.984 -15.875 -23.828 1 87.88 334 ARG B CA 1
ATOM 5128 C C . ARG B 1 334 ? -7.359 -15.312 -24.172 1 87.88 334 ARG B C 1
ATOM 5130 O O . ARG B 1 334 ? -7.574 -14.102 -24.094 1 87.88 334 ARG B O 1
ATOM 5137 N N . ALA B 1 335 ? -8.234 -16.219 -24.453 1 90.19 335 ALA B N 1
ATOM 5138 C CA . ALA B 1 335 ? -9.562 -15.844 -24.922 1 90.19 335 ALA B CA 1
ATOM 5139 C C . ALA B 1 335 ? -10.539 -15.734 -23.75 1 90.19 335 ALA B C 1
ATOM 5141 O O . ALA B 1 335 ? -11.734 -15.508 -23.953 1 90.19 335 ALA B O 1
ATOM 5142 N N . SER B 1 336 ? -10.023 -15.875 -22.562 1 90 336 SER B N 1
ATOM 5143 C CA . SER B 1 336 ? -10.852 -15.859 -21.359 1 90 336 SER B CA 1
ATOM 5144 C C . SER B 1 336 ? -11.984 -16.875 -21.453 1 90 336 SER B C 1
ATOM 5146 O O . SER B 1 336 ? -13.109 -16.594 -21.047 1 90 336 SER B O 1
ATOM 5148 N N . ALA B 1 337 ? -11.688 -18.094 -21.938 1 89.69 337 ALA B N 1
ATOM 5149 C CA . ALA B 1 337 ? -12.711 -19.094 -22.219 1 89.69 337 ALA B CA 1
ATOM 5150 C C . ALA B 1 337 ? -12.688 -20.203 -21.172 1 89.69 337 ALA B C 1
ATOM 5152 O O . ALA B 1 337 ? -13.414 -21.188 -21.281 1 89.69 337 ALA B O 1
ATOM 5153 N N . ILE B 1 338 ? -11.938 -20.031 -20.172 1 91.06 338 ILE B N 1
ATOM 5154 C CA . ILE B 1 338 ? -11.742 -21.109 -19.203 1 91.06 338 ILE B CA 1
ATOM 5155 C C . ILE B 1 338 ? -12.453 -20.766 -17.906 1 91.06 338 ILE B C 1
ATOM 5157 O O . ILE B 1 338 ? -12.406 -19.625 -17.453 1 91.06 338 ILE B O 1
ATOM 5161 N N . VAL B 1 339 ? -13.125 -21.75 -17.406 1 91.62 339 VAL B N 1
ATOM 5162 C CA . VAL B 1 339 ? -13.648 -21.703 -16.047 1 91.62 339 VAL B CA 1
ATOM 5163 C C . VAL B 1 339 ? -12.758 -22.547 -15.117 1 91.62 339 VAL B C 1
ATOM 5165 O O . VAL B 1 339 ? -12.469 -23.703 -15.414 1 91.62 339 VAL B O 1
ATOM 5168 N N . GLY B 1 340 ? -12.336 -21.922 -14.062 1 94.88 340 GLY B N 1
ATOM 5169 C CA . GLY B 1 340 ? -11.438 -22.625 -13.164 1 94.88 340 GLY B CA 1
ATOM 5170 C C . GLY B 1 340 ? -10.023 -22.719 -13.695 1 94.88 340 GLY B C 1
ATOM 5171 O O . GLY B 1 340 ? -9.484 -21.75 -14.234 1 94.88 340 GLY B O 1
ATOM 5172 N N . ARG B 1 341 ? -9.398 -23.875 -13.43 1 95.81 341 ARG B N 1
ATOM 5173 C CA . ARG B 1 341 ? -8.008 -24.094 -13.812 1 95.81 341 ARG B CA 1
ATOM 5174 C C . ARG B 1 341 ? -7.887 -25.234 -14.82 1 95.81 341 ARG B C 1
ATOM 5176 O O . ARG B 1 341 ? -8.523 -26.281 -14.656 1 95.81 341 ARG B O 1
ATOM 5183 N N . ARG B 1 342 ? -7.184 -25 -15.914 1 97.19 342 ARG B N 1
ATOM 5184 C CA . ARG B 1 342 ? -6.766 -26.109 -16.766 1 97.19 342 ARG B CA 1
ATOM 5185 C C . ARG B 1 342 ? -5.488 -26.766 -16.25 1 97.19 342 ARG B C 1
ATOM 5187 O O . ARG B 1 342 ? -4.59 -26.078 -15.758 1 97.19 342 ARG B O 1
ATOM 5194 N N . VAL B 1 343 ? -5.461 -28.078 -16.328 1 98.31 343 VAL B N 1
ATOM 5195 C CA . VAL B 1 343 ? -4.332 -28.828 -15.797 1 98.31 343 VAL B CA 1
ATOM 5196 C C . VAL B 1 343 ? -3.855 -29.844 -16.844 1 98.31 343 VAL B C 1
ATOM 5198 O O . VAL B 1 343 ? -4.641 -30.656 -17.344 1 98.31 343 VAL B O 1
ATOM 5201 N N . VAL B 1 344 ? -2.611 -29.766 -17.141 1 98.38 344 VAL B N 1
ATOM 5202 C CA . VAL B 1 344 ? -1.99 -30.703 -18.062 1 98.38 344 VAL B CA 1
ATOM 5203 C C . VAL B 1 344 ? -1.651 -32 -17.344 1 98.38 344 VAL B C 1
ATOM 5205 O O . VAL B 1 344 ? -1.016 -31.984 -16.281 1 98.38 344 VAL B O 1
ATOM 5208 N N . VAL B 1 345 ? -2.072 -33.094 -17.875 1 98.31 345 VAL B N 1
ATOM 5209 C CA . VAL B 1 345 ? -1.718 -34.406 -17.406 1 98.31 345 VAL B CA 1
ATOM 5210 C C . VAL B 1 345 ? -0.949 -35.156 -18.5 1 98.31 345 VAL B C 1
ATOM 5212 O O . VAL B 1 345 ? -1.545 -35.656 -19.453 1 98.31 345 VAL B O 1
ATOM 5215 N N . PRO B 1 346 ? 0.332 -35.25 -18.328 1 96.5 346 PRO B N 1
ATOM 5216 C CA . PRO B 1 346 ? 1.177 -35.75 -19.406 1 96.5 346 PRO B CA 1
ATOM 5217 C C . PRO B 1 346 ? 0.819 -37.188 -19.812 1 96.5 346 PRO B C 1
ATOM 5219 O O . PRO B 1 346 ? 1.021 -37.594 -20.953 1 96.5 346 PRO B O 1
ATOM 5222 N N . GLN B 1 347 ? 0.304 -37.969 -18.953 1 91.38 347 GLN B N 1
ATOM 5223 C CA . GLN B 1 347 ? 0.033 -39.375 -19.219 1 91.38 347 GLN B CA 1
ATOM 5224 C C . GLN B 1 347 ? -1.312 -39.562 -19.922 1 91.38 347 GLN B C 1
ATOM 5226 O O . GLN B 1 347 ? -1.638 -40.656 -20.375 1 91.38 347 GLN B O 1
ATOM 5231 N N . LEU B 1 348 ? -2.047 -38.5 -19.938 1 89.31 348 LEU B N 1
ATOM 5232 C CA . LEU B 1 348 ? -3.322 -38.594 -20.641 1 89.31 348 LEU B CA 1
ATOM 5233 C C . LEU B 1 348 ? -3.107 -38.688 -22.141 1 89.31 348 LEU B C 1
ATOM 5235 O O . LEU B 1 348 ? -2.203 -38.062 -22.703 1 89.31 348 LEU B O 1
ATOM 5239 N N . LYS B 1 349 ? -3.727 -39.812 -22.844 1 74.5 349 LYS B N 1
ATOM 5240 C CA . LYS B 1 349 ? -3.617 -40 -24.281 1 74.5 349 LYS B CA 1
ATOM 5241 C C . LYS B 1 349 ? -4.617 -39.125 -25.031 1 74.5 349 LYS B C 1
ATOM 5243 O O . LYS B 1 349 ? -5.723 -38.875 -24.531 1 74.5 349 LYS B O 1
ATOM 5248 N N . GLN B 1 350 ? -4.039 -38.281 -26 1 65.19 350 GLN B N 1
ATOM 5249 C CA . GLN B 1 350 ? -4.957 -37.531 -26.844 1 65.19 350 GLN B CA 1
ATOM 5250 C C . GLN B 1 350 ? -5.992 -38.438 -27.5 1 65.19 350 GLN B C 1
ATOM 5252 O O . GLN B 1 350 ? -5.645 -39.5 -28.016 1 65.19 350 GLN B O 1
ATOM 5257 N N . HIS B 1 351 ? -7.195 -38.531 -26.969 1 47.38 351 HIS B N 1
ATOM 5258 C CA . HIS B 1 351 ? -8.148 -39.25 -27.797 1 47.38 351 HIS B CA 1
ATOM 5259 C C . HIS B 1 351 ? -8.328 -38.594 -29.156 1 47.38 351 HIS B C 1
ATOM 5261 O O . HIS B 1 351 ? -8.578 -37.406 -29.234 1 47.38 351 HIS B O 1
ATOM 5267 N N . HIS B 1 352 ? -7.473 -38.906 -30.125 1 40.31 352 HIS B N 1
ATOM 5268 C CA . HIS B 1 352 ? -7.809 -38.531 -31.484 1 40.31 352 HIS B CA 1
ATOM 5269 C C . HIS B 1 352 ? -9.273 -38.812 -31.797 1 40.31 352 HIS B C 1
ATOM 5271 O O . HIS B 1 352 ? -9.75 -39.938 -31.594 1 40.31 352 HIS B O 1
ATOM 5277 N N . SER B 1 353 ? -10.086 -37.844 -31.453 1 32.84 353 SER B N 1
ATOM 5278 C CA . SER B 1 353 ? -11.289 -38.062 -32.25 1 32.84 353 SER B CA 1
ATOM 5279 C C . SER B 1 353 ? -10.969 -38.031 -33.75 1 32.84 353 SER B C 1
ATOM 5281 O O . SER B 1 353 ? -10.094 -37.281 -34.188 1 32.84 353 SER B O 1
#